Protein AF-A0A317G5B6-F1 (afdb_monomer_lite)

Structure (mmCIF, N/CA/C/O backbone):
data_AF-A0A317G5B6-F1
#
_entry.id   AF-A0A317G5B6-F1
#
loop_
_atom_site.group_PDB
_atom_site.id
_atom_site.type_symbol
_atom_site.label_atom_id
_atom_site.label_alt_id
_atom_site.label_comp_id
_atom_site.label_asym_id
_atom_site.label_entity_id
_atom_site.label_seq_id
_atom_site.pdbx_PDB_ins_code
_atom_site.Cartn_x
_atom_site.Cartn_y
_atom_site.Cartn_z
_atom_site.occupancy
_atom_site.B_iso_or_equiv
_atom_site.auth_seq_id
_atom_site.auth_comp_id
_atom_site.auth_asym_id
_atom_site.auth_atom_id
_atom_site.pdbx_PDB_model_num
ATOM 1 N N . MET A 1 1 ? 35.464 2.261 -25.726 1.00 59.25 1 MET A N 1
ATOM 2 C CA . MET A 1 1 ? 34.776 2.832 -24.548 1.00 59.25 1 MET A CA 1
ATOM 3 C C . MET A 1 1 ? 34.397 4.287 -24.799 1.00 59.25 1 MET A C 1
ATOM 5 O O . MET A 1 1 ? 33.209 4.584 -24.783 1.00 59.25 1 MET A O 1
ATOM 9 N N . ASP A 1 2 ? 35.349 5.159 -25.148 1.00 73.12 2 ASP A N 1
ATOM 10 C CA . ASP A 1 2 ? 35.086 6.603 -25.310 1.00 73.12 2 ASP A CA 1
ATOM 11 C C . ASP A 1 2 ? 34.050 6.959 -26.388 1.00 73.12 2 ASP A C 1
ATOM 13 O O . ASP A 1 2 ? 33.168 7.774 -26.128 1.00 73.12 2 ASP A O 1
ATOM 17 N N . LYS A 1 3 ? 34.055 6.281 -27.548 1.00 75.94 3 LYS A N 1
ATOM 18 C CA . LYS A 1 3 ? 33.049 6.517 -28.606 1.00 75.94 3 LYS A CA 1
ATOM 19 C C . LYS A 1 3 ? 31.602 6.267 -28.147 1.00 75.94 3 LYS A C 1
ATOM 21 O O . LYS A 1 3 ? 30.718 7.065 -28.441 1.00 75.94 3 LYS A O 1
ATOM 26 N N . TYR A 1 4 ? 31.363 5.206 -27.369 1.00 79.44 4 TYR A N 1
ATOM 27 C CA . TYR A 1 4 ? 30.030 4.876 -26.845 1.00 79.44 4 TYR A CA 1
ATOM 28 C C . TYR A 1 4 ? 29.600 5.851 -25.748 1.00 79.44 4 TYR A C 1
ATOM 30 O O . TYR A 1 4 ? 28.434 6.225 -25.676 1.00 79.44 4 TYR A O 1
ATOM 38 N N . ARG A 1 5 ? 30.546 6.329 -24.933 1.00 80.50 5 ARG A N 1
ATOM 39 C CA . ARG A 1 5 ? 30.287 7.381 -23.945 1.00 80.50 5 ARG A CA 1
ATOM 40 C C . ARG A 1 5 ? 29.857 8.688 -24.621 1.00 80.50 5 ARG A C 1
ATOM 42 O O . ARG A 1 5 ? 28.876 9.287 -24.187 1.00 80.50 5 ARG A O 1
ATOM 49 N N . SER A 1 6 ? 30.524 9.094 -25.704 1.00 81.00 6 SER A N 1
ATOM 50 C CA . SER A 1 6 ? 30.115 10.259 -26.506 1.00 81.00 6 SER A CA 1
ATOM 51 C C . SER A 1 6 ? 28.725 10.088 -27.120 1.00 81.00 6 SER A C 1
ATOM 53 O O . SER A 1 6 ? 27.933 11.026 -27.095 1.00 81.00 6 SER A O 1
ATOM 55 N N . LEU A 1 7 ? 28.408 8.891 -27.622 1.00 80.88 7 LEU A N 1
ATOM 56 C CA . LEU A 1 7 ? 27.087 8.580 -28.166 1.00 80.88 7 LEU A CA 1
ATOM 57 C C . LEU A 1 7 ? 25.981 8.684 -27.109 1.00 80.88 7 LEU A C 1
ATOM 59 O O . LEU A 1 7 ? 24.936 9.285 -27.347 1.00 80.88 7 LEU A O 1
ATOM 63 N N . ILE A 1 8 ? 26.224 8.136 -25.923 1.00 80.56 8 ILE A N 1
ATOM 64 C CA . ILE A 1 8 ? 25.271 8.172 -24.816 1.00 80.56 8 ILE A CA 1
ATOM 65 C C . ILE A 1 8 ? 25.023 9.613 -24.339 1.00 80.56 8 ILE A C 1
ATOM 67 O O . ILE A 1 8 ? 23.876 9.987 -24.088 1.00 80.56 8 ILE A O 1
ATOM 71 N N . GLU A 1 9 ? 26.063 10.449 -24.254 1.00 80.06 9 GLU A N 1
ATOM 72 C CA . GLU A 1 9 ? 25.900 11.875 -23.926 1.00 80.06 9 GLU A CA 1
ATOM 73 C C . GLU A 1 9 ? 25.148 12.644 -25.026 1.00 80.06 9 GLU A C 1
ATOM 75 O O . GLU A 1 9 ? 24.350 13.531 -24.717 1.00 80.06 9 GLU A O 1
ATOM 80 N N . PHE A 1 10 ? 25.328 12.276 -26.299 1.00 82.50 10 PHE A N 1
ATOM 81 C CA . PHE A 1 10 ? 24.535 12.825 -27.399 1.00 82.50 10 PHE A CA 1
ATOM 82 C C . PHE A 1 10 ? 23.048 12.471 -27.257 1.00 82.50 10 PHE A C 1
ATOM 84 O O . PHE A 1 10 ? 22.216 13.374 -27.219 1.00 82.50 10 PHE A O 1
ATOM 91 N N . ILE A 1 11 ? 22.705 11.189 -27.076 1.00 79.44 11 ILE A N 1
ATOM 92 C CA . ILE A 1 11 ? 21.313 10.736 -26.869 1.00 79.44 11 ILE A CA 1
ATOM 93 C C . ILE A 1 11 ? 20.683 11.465 -25.679 1.00 79.44 11 ILE A C 1
ATOM 95 O O . ILE A 1 11 ? 19.536 11.913 -25.737 1.00 79.44 11 ILE A O 1
ATOM 99 N N . LYS A 1 12 ? 21.449 11.617 -24.596 1.00 76.12 12 LYS A N 1
ATOM 100 C CA . LYS A 1 12 ? 21.017 12.322 -23.392 1.00 76.12 12 LYS A CA 1
ATOM 101 C C . LYS A 1 12 ? 20.700 13.794 -23.660 1.00 76.12 12 LYS A C 1
ATOM 103 O O . LYS A 1 12 ? 19.696 14.298 -23.153 1.00 76.12 12 LYS A O 1
ATOM 108 N N . LYS A 1 13 ? 21.532 14.479 -24.447 1.00 76.75 13 LYS A N 1
ATOM 109 C CA . LYS A 1 13 ? 21.291 15.862 -24.872 1.00 76.75 13 LYS A CA 1
ATOM 110 C C . LYS A 1 13 ? 20.047 15.948 -25.753 1.00 76.75 13 LYS A C 1
ATOM 112 O O . LYS A 1 13 ? 19.156 16.732 -25.442 1.00 76.75 13 LYS A O 1
ATOM 117 N N . GLU A 1 14 ? 19.959 15.112 -26.783 1.00 76.38 14 GLU A N 1
ATOM 118 C CA . GLU A 1 14 ? 18.856 15.125 -27.746 1.00 76.38 14 GLU A CA 1
ATOM 119 C C . GLU A 1 14 ? 17.512 14.815 -27.095 1.00 76.38 14 GLU A C 1
ATOM 121 O O . GLU A 1 14 ? 16.522 15.486 -27.375 1.00 76.38 14 GLU A O 1
ATOM 126 N N . TYR A 1 15 ? 17.441 13.857 -26.169 1.00 72.31 15 TYR A N 1
ATOM 127 C CA . TYR A 1 15 ? 16.200 13.580 -25.442 1.00 72.31 15 TYR A CA 1
ATOM 128 C C . TYR A 1 15 ? 15.727 14.778 -24.599 1.00 72.31 15 TYR A C 1
ATOM 130 O O . TYR A 1 15 ? 14.525 15.009 -24.493 1.00 72.31 15 TYR A O 1
ATOM 138 N N . GLY A 1 16 ? 16.657 15.573 -24.055 1.00 62.34 16 GLY A N 1
ATOM 139 C CA . GLY A 1 16 ? 16.355 16.790 -23.295 1.00 62.34 16 GLY A CA 1
ATOM 140 C C . GLY A 1 16 ? 15.834 17.964 -24.134 1.00 62.34 16 GLY A C 1
ATOM 141 O O . GLY A 1 16 ? 15.294 18.912 -23.566 1.00 62.34 16 GLY A O 1
ATOM 142 N N . VAL A 1 17 ? 15.964 17.915 -25.464 1.00 57.06 17 VAL A N 1
ATOM 143 C CA . VAL A 1 17 ? 15.418 18.934 -26.369 1.00 57.06 17 VAL A CA 1
ATOM 144 C C . VAL A 1 17 ? 13.954 18.608 -26.677 1.00 57.06 17 VAL A C 1
ATOM 146 O O . VAL A 1 17 ? 13.632 17.546 -27.223 1.00 57.06 17 VAL A O 1
ATOM 149 N N . ALA A 1 18 ? 13.050 19.519 -26.313 1.00 51.00 18 ALA A N 1
ATOM 150 C CA . ALA A 1 18 ? 11.633 19.411 -26.638 1.00 51.00 18 ALA A CA 1
ATOM 151 C C . ALA A 1 18 ? 11.403 19.805 -28.105 1.00 51.00 18 ALA A C 1
ATOM 153 O O . ALA A 1 18 ? 11.516 20.979 -28.450 1.00 51.00 18 ALA A O 1
ATOM 154 N N . TYR A 1 19 ? 11.052 18.832 -28.946 1.00 50.16 19 TYR A N 1
ATOM 155 C CA . TYR A 1 19 ? 10.539 19.083 -30.294 1.00 50.16 19 TYR A CA 1
ATOM 156 C C . TYR A 1 19 ? 9.011 19.037 -30.264 1.00 50.16 19 TYR A C 1
ATOM 158 O O . TYR A 1 19 ? 8.407 18.220 -29.559 1.00 50.16 19 TYR A O 1
ATOM 166 N N . TYR A 1 20 ? 8.378 19.981 -30.959 1.00 44.03 20 TYR A N 1
ATOM 167 C CA . TYR A 1 20 ? 6.944 20.230 -30.835 1.00 44.03 20 TYR A CA 1
ATOM 168 C C . TYR A 1 20 ? 6.089 19.425 -31.833 1.00 44.03 20 TYR A C 1
ATOM 170 O O . TYR A 1 20 ? 4.873 19.367 -31.624 1.00 44.03 20 TYR A O 1
ATOM 178 N N . GLU A 1 21 ? 6.699 18.724 -32.796 1.00 52.03 21 GLU A N 1
ATOM 179 C CA . GLU A 1 21 ? 6.045 17.973 -33.885 1.00 52.03 21 GLU A CA 1
ATOM 180 C C . GLU A 1 21 ? 6.707 16.596 -34.132 1.00 52.03 21 GLU A C 1
ATOM 182 O O . GLU A 1 21 ? 7.773 16.312 -33.577 1.00 52.03 21 GLU A O 1
ATOM 187 N N . GLU A 1 22 ? 6.053 15.714 -34.907 1.00 54.69 22 GLU A N 1
ATOM 188 C CA . GLU A 1 22 ? 6.682 14.478 -35.406 1.00 54.69 22 GLU A CA 1
ATOM 189 C C . GLU A 1 22 ? 7.727 14.849 -36.460 1.00 54.69 22 GLU A C 1
ATOM 191 O O . GLU A 1 22 ? 7.415 15.070 -37.625 1.00 54.69 22 GLU A O 1
ATOM 196 N N . GLU A 1 23 ? 8.979 14.948 -36.027 1.00 61.28 23 GLU A N 1
ATOM 197 C CA . GLU A 1 23 ? 10.112 15.247 -36.893 1.00 61.28 23 GLU A CA 1
ATOM 198 C C . GLU A 1 23 ? 11.087 14.067 -36.899 1.00 61.28 23 GLU A C 1
ATOM 200 O O . GLU A 1 23 ? 11.450 13.524 -35.846 1.00 61.28 23 GLU A O 1
ATOM 205 N N . SER A 1 24 ? 11.520 13.684 -38.102 1.00 63.47 24 SER A N 1
ATOM 206 C CA . SER A 1 24 ? 12.663 12.801 -38.310 1.00 63.47 24 SER A CA 1
ATOM 207 C C . SER A 1 24 ? 13.915 13.648 -38.517 1.00 63.47 24 SER A C 1
ATOM 209 O O . SER A 1 24 ? 13.951 14.481 -39.426 1.00 63.47 24 SER A O 1
ATOM 211 N N . THR A 1 25 ? 14.955 13.425 -37.721 1.00 73.12 25 THR A N 1
ATOM 212 C CA . THR A 1 25 ? 16.247 14.107 -37.886 1.00 73.12 25 THR A CA 1
ATOM 213 C C . THR A 1 25 ? 17.366 13.092 -38.054 1.00 73.12 25 THR A C 1
ATOM 215 O O . THR A 1 25 ? 17.393 12.067 -37.375 1.00 73.12 25 THR A O 1
ATOM 218 N N . ILE A 1 26 ? 18.294 13.378 -38.969 1.00 70.38 26 ILE A N 1
ATOM 219 C CA . ILE A 1 26 ? 19.504 12.580 -39.177 1.00 70.38 26 ILE A CA 1
ATOM 220 C C . ILE A 1 26 ? 20.685 13.392 -38.658 1.00 70.38 26 ILE A C 1
ATOM 222 O O . ILE A 1 26 ? 20.932 14.508 -39.111 1.00 70.38 26 ILE A O 1
ATOM 226 N N . ASN A 1 27 ? 21.414 12.818 -37.710 1.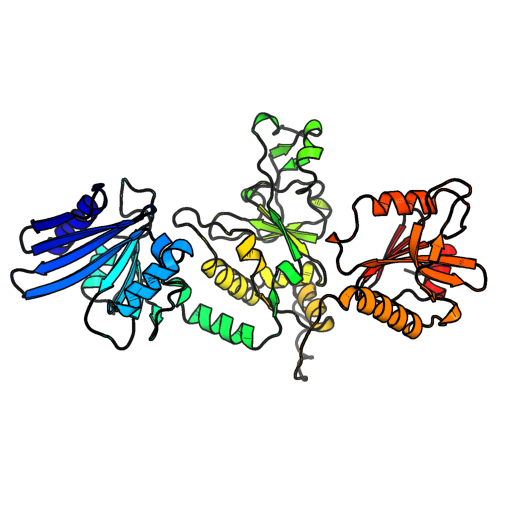00 77.00 27 ASN A N 1
ATOM 227 C CA . ASN A 1 27 ? 22.597 13.401 -37.103 1.00 77.00 27 ASN A CA 1
ATOM 228 C C . ASN A 1 27 ? 23.804 12.492 -37.333 1.00 77.00 27 ASN A C 1
ATOM 230 O O . ASN A 1 27 ? 23.698 11.268 -37.296 1.00 77.00 27 ASN A O 1
ATOM 234 N N . THR A 1 28 ? 24.977 13.091 -37.511 1.00 72.81 28 THR A N 1
ATOM 235 C CA . THR A 1 28 ? 26.245 12.360 -37.599 1.00 72.81 28 THR A CA 1
ATOM 236 C C . THR A 1 28 ? 27.114 12.693 -36.397 1.00 72.81 28 THR A C 1
ATOM 238 O O . THR A 1 28 ? 27.426 13.864 -36.171 1.00 72.81 28 THR A O 1
ATOM 241 N N . LEU A 1 29 ? 27.547 11.677 -35.652 1.00 78.56 29 LEU A N 1
ATOM 242 C CA . LEU A 1 29 ? 28.430 11.834 -34.497 1.00 78.56 29 LEU A CA 1
ATOM 243 C C . LEU A 1 29 ? 29.652 10.931 -34.654 1.00 78.56 29 LEU A C 1
ATOM 245 O O . LEU A 1 29 ? 29.566 9.737 -34.386 1.00 78.56 29 LEU A O 1
ATOM 249 N N . ASN A 1 30 ? 30.798 11.503 -35.036 1.00 80.25 30 ASN A N 1
ATOM 250 C CA . ASN A 1 30 ? 32.063 10.785 -35.237 1.00 80.25 30 ASN A CA 1
ATOM 251 C C . ASN A 1 30 ? 31.871 9.473 -36.038 1.00 80.25 30 ASN A C 1
ATOM 253 O O . ASN A 1 30 ? 31.670 9.510 -37.255 1.00 80.25 30 ASN A O 1
ATOM 257 N N . ASP A 1 31 ? 31.896 8.333 -35.338 1.00 81.56 31 ASP A N 1
ATOM 258 C CA . ASP A 1 31 ? 31.786 6.971 -35.870 1.00 81.56 31 ASP A CA 1
ATOM 259 C C . ASP A 1 31 ? 30.331 6.483 -36.089 1.00 81.56 31 ASP A C 1
ATOM 261 O O . ASP A 1 31 ? 30.146 5.345 -36.517 1.00 81.56 31 ASP A O 1
ATOM 265 N N . PHE A 1 32 ? 29.304 7.302 -35.820 1.00 83.12 32 PHE A N 1
ATOM 266 C CA . PHE A 1 32 ? 27.889 6.905 -35.871 1.00 83.12 32 PHE A CA 1
ATOM 267 C C . PHE A 1 32 ? 27.038 7.789 -36.792 1.00 83.12 32 PHE A C 1
ATOM 269 O O . PHE A 1 32 ? 27.201 9.014 -36.821 1.00 83.12 32 PHE A O 1
ATOM 276 N N . ASP A 1 33 ? 26.095 7.154 -37.485 1.00 83.06 33 ASP A N 1
ATOM 277 C CA . ASP A 1 33 ? 24.943 7.780 -38.136 1.00 83.06 33 ASP A CA 1
ATOM 278 C C . ASP A 1 33 ? 23.699 7.508 -37.285 1.00 83.06 33 ASP A C 1
ATOM 280 O O . ASP A 1 33 ? 23.454 6.370 -36.882 1.00 83.06 33 ASP A O 1
ATOM 284 N N . ILE A 1 34 ? 22.948 8.555 -36.949 1.00 84.56 34 ILE A N 1
ATOM 285 C CA . ILE A 1 34 ? 21.865 8.501 -35.965 1.00 84.56 34 ILE A CA 1
ATOM 286 C C . ILE A 1 34 ? 20.601 9.081 -36.591 1.00 84.56 34 ILE A C 1
ATOM 288 O O . ILE A 1 34 ? 20.544 10.276 -36.877 1.00 84.56 34 ILE A O 1
ATOM 292 N N . SER A 1 35 ? 19.581 8.249 -36.765 1.00 83.25 35 SER A N 1
ATOM 293 C CA . SER A 1 35 ? 18.224 8.673 -37.107 1.00 83.25 35 SER A CA 1
ATOM 294 C C . SER A 1 35 ? 17.397 8.774 -35.830 1.00 83.25 35 SER A C 1
ATOM 296 O O . SER A 1 35 ? 17.402 7.861 -35.001 1.00 83.25 35 SER A O 1
ATOM 298 N N . ILE A 1 36 ? 16.707 9.895 -35.648 1.00 80.81 36 ILE A N 1
ATOM 299 C CA . ILE A 1 36 ? 15.829 10.138 -34.505 1.00 80.81 36 ILE A CA 1
ATOM 300 C C . ILE A 1 36 ? 14.440 10.438 -35.042 1.00 80.81 36 ILE A C 1
ATOM 302 O O . ILE A 1 36 ? 14.258 11.431 -35.743 1.00 80.81 36 ILE A O 1
ATOM 306 N N . THR A 1 37 ? 13.463 9.619 -34.664 1.00 79.94 37 THR A N 1
ATOM 307 C CA . THR A 1 37 ? 12.046 9.870 -34.939 1.00 79.94 37 THR A CA 1
ATOM 308 C C . THR A 1 37 ? 11.332 10.130 -33.621 1.00 79.94 37 THR A C 1
ATOM 310 O O . THR A 1 37 ? 11.354 9.302 -32.707 1.00 79.94 37 THR A O 1
ATOM 313 N N . SER A 1 38 ? 10.713 11.299 -33.489 1.00 67.75 38 SER A N 1
ATOM 314 C CA . SER A 1 38 ? 9.917 11.629 -32.304 1.00 67.75 38 SER A CA 1
ATOM 315 C C . SER A 1 38 ? 8.450 11.320 -32.574 1.00 67.75 38 SER A C 1
ATOM 317 O O . SER A 1 38 ? 7.906 11.819 -33.550 1.00 67.75 38 SER A O 1
ATOM 319 N N . SER A 1 39 ? 7.795 10.551 -31.700 1.00 64.69 39 SER A N 1
ATOM 320 C CA . SER A 1 39 ? 6.334 10.420 -31.731 1.00 64.69 39 SER A CA 1
ATOM 321 C C . SER A 1 39 ? 5.736 11.197 -30.568 1.00 64.69 39 SER A C 1
ATOM 323 O O . SER A 1 39 ? 6.113 11.014 -29.400 1.00 64.69 39 SER A O 1
ATOM 325 N N . LYS A 1 40 ? 4.810 12.103 -30.888 1.00 53.00 40 LYS A N 1
ATOM 326 C CA . LYS A 1 40 ? 4.139 12.941 -29.900 1.00 53.00 40 LYS A CA 1
ATOM 327 C C . LYS A 1 40 ? 2.714 12.462 -29.708 1.00 53.00 40 LYS A C 1
ATOM 329 O O . LYS A 1 40 ? 1.870 12.581 -30.587 1.00 53.00 40 LYS A O 1
ATOM 334 N N . ASN A 1 41 ? 2.411 12.044 -28.487 1.00 52.31 41 ASN A N 1
ATOM 335 C CA . ASN A 1 41 ? 1.037 11.964 -28.022 1.00 52.31 41 ASN A CA 1
ATOM 336 C C . ASN A 1 41 ? 0.812 13.005 -26.920 1.00 52.31 41 ASN A C 1
ATOM 338 O O . ASN A 1 41 ? 1.757 13.384 -26.228 1.00 52.31 41 ASN A O 1
ATOM 342 N N . LYS A 1 42 ? -0.433 13.458 -26.715 1.00 43.31 42 LYS A N 1
ATOM 343 C CA . LYS A 1 42 ? -0.830 14.576 -25.824 1.00 43.31 42 LYS A CA 1
ATOM 344 C C . LYS A 1 42 ? -0.329 14.491 -24.360 1.00 43.31 42 LYS A C 1
ATOM 346 O O . LYS A 1 42 ? -0.619 15.399 -23.589 1.00 43.31 42 LYS A O 1
ATOM 351 N N . LYS A 1 43 ? 0.362 13.417 -23.944 1.00 47.06 43 LYS A N 1
ATOM 352 C CA . LYS A 1 43 ? 0.738 13.125 -22.548 1.00 47.06 43 LYS A CA 1
ATOM 353 C C . LYS A 1 43 ? 2.190 12.647 -22.307 1.00 47.06 43 LYS A C 1
ATOM 355 O O . LYS A 1 43 ? 2.568 12.569 -21.143 1.00 47.06 43 LYS A O 1
ATOM 360 N N . SER A 1 44 ? 3.014 12.356 -23.327 1.00 56.34 44 SER A N 1
ATOM 361 C CA . SER A 1 44 ? 4.461 12.059 -23.157 1.00 56.34 44 SER A CA 1
ATOM 362 C C . SER A 1 44 ? 5.237 12.054 -24.481 1.00 56.34 44 SER A C 1
ATOM 364 O O . SER A 1 44 ? 4.661 11.738 -25.519 1.00 56.34 44 SER A O 1
ATOM 366 N N . ILE A 1 45 ? 6.549 12.317 -24.423 1.00 68.19 45 ILE A N 1
ATOM 367 C CA . ILE A 1 45 ? 7.481 12.237 -25.563 1.00 68.19 45 ILE A CA 1
ATOM 368 C C . ILE A 1 45 ? 8.189 10.875 -25.519 1.00 68.19 45 ILE A C 1
ATOM 370 O O . ILE A 1 45 ? 8.929 10.615 -24.574 1.00 68.19 45 ILE A O 1
ATOM 374 N N . ALA A 1 46 ? 7.968 10.015 -26.513 1.00 78.25 46 ALA A N 1
ATOM 375 C CA . ALA A 1 46 ? 8.828 8.860 -26.772 1.00 78.25 46 ALA A CA 1
ATOM 376 C C . ALA A 1 46 ? 9.680 9.167 -28.010 1.00 78.25 46 ALA A C 1
ATOM 378 O O . ALA A 1 46 ? 9.160 9.670 -29.010 1.00 78.25 46 ALA A O 1
ATOM 379 N N . LYS A 1 47 ? 10.986 8.899 -27.937 1.00 83.31 47 LYS A N 1
ATOM 380 C CA . LYS A 1 47 ? 11.915 9.097 -29.055 1.00 83.31 47 LYS A CA 1
ATOM 381 C C . LYS A 1 47 ? 12.481 7.759 -29.497 1.00 83.31 47 LYS A C 1
ATOM 383 O O . LYS A 1 47 ? 13.033 7.022 -28.680 1.00 83.31 47 LYS A O 1
ATOM 388 N N . TYR A 1 48 ? 12.341 7.481 -30.781 1.00 86.00 48 TYR A N 1
ATOM 389 C CA . TYR A 1 48 ? 12.900 6.323 -31.454 1.00 86.00 48 TYR A CA 1
ATOM 390 C C . TYR A 1 48 ? 14.259 6.715 -32.011 1.00 86.00 48 TYR A C 1
ATOM 392 O O . TYR A 1 48 ? 14.383 7.737 -32.686 1.00 86.00 48 TYR A O 1
ATOM 400 N N . PHE A 1 49 ? 15.269 5.916 -31.709 1.00 86.81 49 PHE A N 1
ATOM 401 C CA . PHE A 1 49 ? 16.623 6.090 -32.199 1.00 86.81 49 PHE A CA 1
ATOM 402 C C . PHE A 1 49 ? 17.010 4.863 -33.008 1.00 86.81 49 PHE A C 1
ATOM 404 O O . PHE A 1 49 ? 16.897 3.739 -32.517 1.00 86.81 49 PHE A O 1
ATOM 411 N N . GLU A 1 50 ? 17.523 5.093 -34.208 1.00 88.12 50 GLU A N 1
ATOM 412 C CA . GLU A 1 50 ? 18.235 4.094 -34.993 1.00 88.12 50 GLU A CA 1
ATOM 413 C C . GLU A 1 50 ? 19.670 4.576 -35.169 1.00 88.12 50 GLU A C 1
ATOM 415 O O . GLU A 1 50 ? 19.919 5.678 -35.658 1.00 88.12 50 GLU A O 1
ATOM 420 N N . ILE A 1 51 ? 20.623 3.767 -34.727 1.00 86.00 51 ILE A N 1
ATOM 421 C CA . ILE A 1 51 ? 22.041 4.107 -34.724 1.00 86.00 51 ILE A CA 1
ATOM 422 C C . ILE A 1 51 ? 22.781 3.090 -35.555 1.00 86.00 51 ILE A C 1
ATOM 424 O O . ILE A 1 51 ? 22.734 1.904 -35.243 1.00 86.00 51 ILE A O 1
ATOM 428 N N . LYS A 1 52 ? 23.517 3.564 -36.553 1.00 85.62 52 LYS A N 1
ATOM 429 C CA . LYS A 1 52 ? 24.406 2.758 -37.377 1.00 85.62 52 LYS A CA 1
ATOM 430 C C . LYS A 1 52 ? 25.859 3.155 -37.132 1.00 85.62 52 LYS A C 1
ATOM 432 O O . LYS A 1 52 ? 26.224 4.323 -37.234 1.00 85.62 52 LYS A O 1
ATOM 437 N N . GLU A 1 53 ? 26.699 2.185 -36.800 1.00 85.31 53 GLU A N 1
ATOM 438 C CA . GLU A 1 53 ? 28.143 2.367 -36.681 1.00 85.31 53 GLU A CA 1
ATOM 439 C C . GLU A 1 53 ? 28.821 2.258 -38.049 1.00 85.31 53 GLU A C 1
ATOM 441 O O . GLU A 1 53 ? 28.669 1.267 -38.761 1.00 85.31 53 GLU A O 1
ATOM 446 N N . LYS A 1 54 ? 29.633 3.258 -38.397 1.00 82.19 54 LYS A N 1
ATOM 447 C CA . LYS A 1 54 ? 30.246 3.393 -39.727 1.00 82.19 54 LYS A CA 1
ATOM 448 C C . LYS A 1 54 ? 31.303 2.337 -40.048 1.00 82.19 54 LYS A C 1
ATOM 450 O O . LYS A 1 54 ? 31.548 2.073 -41.219 1.00 82.19 54 LYS A O 1
ATOM 455 N N . LYS A 1 55 ? 31.979 1.788 -39.031 1.00 77.50 55 LYS A N 1
ATOM 456 C CA . LYS A 1 55 ? 33.141 0.894 -39.212 1.00 77.50 55 LYS A CA 1
ATOM 457 C C . LYS A 1 55 ? 32.804 -0.591 -39.122 1.00 77.50 55 LYS A C 1
ATOM 459 O O . LYS A 1 55 ? 33.340 -1.363 -39.905 1.00 77.50 55 LYS A O 1
ATOM 464 N N . ASP A 1 56 ? 31.917 -0.961 -38.202 1.00 71.00 56 ASP A N 1
ATOM 465 C CA . ASP A 1 56 ? 31.619 -2.365 -37.885 1.00 71.00 56 ASP A CA 1
ATOM 466 C C . ASP A 1 56 ? 30.231 -2.810 -38.397 1.00 71.00 56 ASP A C 1
ATOM 468 O O . ASP A 1 56 ? 29.789 -3.907 -38.068 1.00 71.00 56 ASP A O 1
ATOM 472 N N . ASP A 1 57 ? 29.526 -1.949 -39.152 1.00 73.62 57 ASP A N 1
ATOM 473 C CA . ASP A 1 57 ? 28.151 -2.138 -39.670 1.00 73.62 57 ASP A CA 1
ATOM 474 C C . ASP A 1 57 ? 27.124 -2.555 -38.598 1.00 73.62 57 ASP A C 1
ATOM 476 O O . ASP A 1 57 ? 26.076 -3.134 -38.882 1.00 73.62 57 ASP A O 1
ATOM 480 N N . LYS A 1 58 ? 27.413 -2.254 -37.327 1.00 78.88 58 LYS A N 1
ATOM 481 C CA . LYS A 1 58 ? 26.506 -2.528 -36.213 1.00 78.88 58 LYS A CA 1
ATOM 482 C C . LYS A 1 58 ? 25.356 -1.541 -36.225 1.00 78.88 58 LYS A C 1
ATOM 484 O O . LYS A 1 58 ? 25.565 -0.340 -36.393 1.00 78.88 58 LYS A O 1
ATOM 489 N N . GLN A 1 59 ? 24.155 -2.051 -35.979 1.00 83.81 59 GLN A N 1
ATOM 490 C CA . GLN A 1 59 ? 22.950 -1.247 -35.878 1.00 83.81 59 GLN A CA 1
ATOM 491 C C . GLN A 1 59 ? 22.252 -1.492 -34.541 1.00 83.81 59 GLN A C 1
ATOM 493 O O . GLN A 1 59 ? 22.106 -2.635 -34.106 1.00 83.81 59 GLN A O 1
ATOM 498 N N . TRP A 1 60 ? 21.803 -0.414 -33.905 1.00 84.81 60 TRP A N 1
ATOM 499 C CA . TRP A 1 60 ? 20.986 -0.456 -32.698 1.00 84.81 60 TRP A CA 1
ATOM 500 C C . TRP A 1 60 ? 19.713 0.339 -32.911 1.00 84.81 60 TRP A C 1
ATOM 502 O O . TRP A 1 60 ? 19.768 1.481 -33.363 1.00 84.81 60 TRP A O 1
ATOM 512 N N . SER A 1 61 ? 18.590 -0.240 -32.506 1.00 89.75 61 SER A N 1
ATOM 513 C CA . SER A 1 61 ? 17.303 0.442 -32.482 1.00 89.75 61 SER A CA 1
ATOM 514 C C . SER A 1 61 ? 16.787 0.465 -31.051 1.00 89.75 61 SER A C 1
ATOM 516 O O . SER A 1 61 ? 16.749 -0.569 -30.382 1.00 89.75 61 SER A O 1
ATOM 518 N N . PHE A 1 62 ? 16.424 1.636 -30.540 1.00 89.69 62 PHE A N 1
ATOM 519 C CA . PHE A 1 62 ? 15.899 1.757 -29.184 1.00 89.69 62 PHE A CA 1
ATOM 520 C C . PHE A 1 62 ? 14.907 2.905 -29.036 1.00 89.69 62 PHE A C 1
ATOM 522 O O . PHE A 1 62 ? 14.951 3.909 -29.742 1.00 89.69 62 PHE A O 1
ATOM 529 N N . ILE A 1 63 ? 14.011 2.749 -28.070 1.00 89.62 63 ILE A N 1
ATOM 530 C CA . ILE A 1 63 ? 13.010 3.734 -27.683 1.00 89.62 63 ILE A CA 1
ATOM 531 C C . ILE A 1 63 ? 13.421 4.2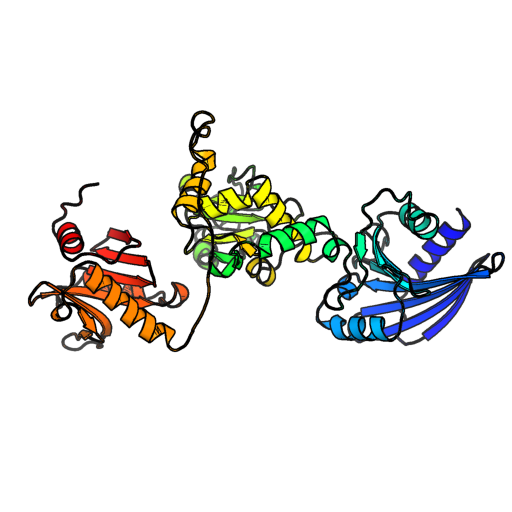98 -26.339 1.00 89.62 63 ILE A C 1
ATOM 533 O O . ILE A 1 63 ? 13.577 3.549 -25.378 1.00 89.62 63 ILE A O 1
ATOM 537 N N . VAL A 1 64 ? 13.550 5.616 -26.254 1.00 86.56 64 VAL A N 1
ATOM 538 C CA . VAL A 1 64 ? 13.734 6.332 -24.992 1.00 86.56 64 VAL A CA 1
ATOM 539 C C . VAL A 1 64 ? 12.414 6.999 -24.631 1.00 86.56 64 VAL A C 1
ATOM 541 O O . VAL A 1 64 ? 11.850 7.747 -25.432 1.00 86.56 64 VAL A O 1
ATOM 544 N N . CYS A 1 65 ? 11.901 6.727 -23.435 1.00 83.94 65 CYS A N 1
ATOM 545 C CA . CYS A 1 65 ? 10.611 7.243 -22.983 1.00 83.94 65 CYS A CA 1
ATOM 546 C C . CYS A 1 65 ? 10.593 7.481 -21.465 1.00 83.94 65 CYS A C 1
ATOM 548 O O . CYS A 1 65 ? 11.455 6.971 -20.743 1.00 83.94 65 CYS A O 1
ATOM 550 N N . PRO A 1 66 ? 9.595 8.200 -20.922 1.00 79.25 66 PRO A N 1
ATOM 551 C CA . PRO A 1 66 ? 9.388 8.258 -19.482 1.00 79.25 66 PRO A CA 1
ATOM 552 C C . PRO A 1 66 ? 9.119 6.861 -18.913 1.00 79.25 66 PRO A C 1
ATOM 554 O O . PRO A 1 66 ? 8.405 6.070 -19.526 1.00 79.25 66 PRO A O 1
ATOM 557 N N . SER A 1 67 ? 9.609 6.555 -17.711 1.00 79.06 67 SER A N 1
ATOM 558 C CA . SER A 1 67 ? 9.385 5.246 -17.079 1.00 79.06 67 SER A CA 1
ATOM 559 C C . SER A 1 67 ? 7.901 4.942 -16.847 1.00 79.06 67 SER A C 1
ATOM 561 O O . SER A 1 67 ? 7.525 3.776 -16.825 1.00 79.06 67 SER A O 1
ATOM 563 N N . SER A 1 68 ? 7.040 5.961 -16.719 1.00 70.12 68 SER A N 1
ATOM 564 C CA . SER A 1 68 ? 5.580 5.785 -16.631 1.00 70.12 68 SER A CA 1
ATOM 565 C C . SER A 1 68 ? 4.976 5.107 -17.859 1.00 70.12 68 SER A C 1
ATOM 567 O O . SER A 1 68 ? 3.947 4.443 -17.740 1.00 70.12 68 SER A O 1
ATOM 569 N N . TYR A 1 69 ? 5.637 5.196 -19.015 1.00 81.50 69 TYR A N 1
ATOM 570 C CA . TYR A 1 69 ? 5.248 4.482 -20.227 1.00 81.50 69 TYR A CA 1
ATOM 571 C C . TYR A 1 69 ? 5.258 2.961 -20.036 1.00 81.50 69 TYR A C 1
ATOM 573 O O . TYR A 1 69 ? 4.488 2.264 -20.691 1.00 81.50 69 TYR A O 1
ATOM 581 N N . LEU A 1 70 ? 6.071 2.444 -19.105 1.00 80.81 70 LEU A N 1
ATOM 582 C CA . LEU A 1 70 ? 6.177 1.010 -18.840 1.00 80.81 70 LEU A CA 1
ATOM 583 C C . LEU A 1 70 ? 4.973 0.440 -18.080 1.00 80.81 70 LEU A C 1
ATOM 585 O O . LEU A 1 70 ? 4.678 -0.734 -18.255 1.00 80.81 70 LEU A O 1
ATOM 589 N N . TYR A 1 71 ? 4.277 1.232 -17.258 1.00 72.00 71 TYR A N 1
ATOM 590 C CA . TYR A 1 71 ? 3.264 0.700 -16.330 1.00 72.00 71 TYR A CA 1
ATOM 591 C C . TYR A 1 71 ? 1.930 1.450 -16.344 1.00 72.00 71 TYR A C 1
ATOM 593 O O . TYR A 1 71 ? 0.885 0.843 -16.126 1.00 72.00 71 TYR A O 1
ATOM 601 N N . ALA A 1 72 ? 1.901 2.754 -16.634 1.00 63.09 72 ALA A N 1
ATOM 602 C CA . ALA A 1 72 ? 0.678 3.529 -16.454 1.00 63.09 72 ALA A CA 1
ATOM 603 C C . ALA A 1 72 ? -0.420 3.100 -17.443 1.00 63.09 72 ALA A C 1
ATOM 605 O O . ALA A 1 72 ? -0.161 2.840 -18.625 1.00 63.09 72 ALA A O 1
ATOM 606 N N . THR A 1 73 ? -1.658 3.025 -16.951 1.00 67.94 73 THR A N 1
ATOM 607 C CA . THR A 1 73 ? -2.816 2.460 -17.664 1.00 67.94 73 THR A CA 1
ATOM 608 C C . THR A 1 73 ? -3.144 3.214 -18.951 1.00 67.94 73 THR A C 1
ATOM 610 O O . THR A 1 73 ? -3.522 2.612 -19.952 1.00 67.94 73 THR A O 1
ATOM 613 N N . ASN A 1 74 ? -2.938 4.532 -18.969 1.00 73.88 74 ASN A N 1
ATOM 614 C CA . ASN A 1 74 ? -3.153 5.371 -20.149 1.00 73.88 74 ASN A CA 1
ATOM 615 C C . ASN A 1 74 ? -2.177 5.071 -21.303 1.00 73.88 74 ASN A C 1
ATOM 617 O O . ASN A 1 74 ? -2.450 5.488 -22.426 1.00 73.88 74 ASN A O 1
ATOM 621 N N . PHE A 1 75 ? -1.073 4.359 -21.044 1.00 76.88 75 PHE A N 1
ATOM 622 C CA . PHE A 1 75 ? -0.122 3.904 -22.063 1.00 76.88 75 PHE A CA 1
ATOM 623 C C . PHE A 1 75 ? -0.303 2.430 -22.454 1.00 76.88 75 PHE A C 1
ATOM 625 O O . PHE A 1 75 ? 0.413 1.949 -23.325 1.00 76.88 75 PHE A O 1
ATOM 632 N N . LYS A 1 76 ? -1.274 1.709 -21.871 1.00 79.25 76 LYS A N 1
ATOM 633 C CA . LYS A 1 76 ? -1.467 0.272 -22.127 1.00 79.25 76 LYS A CA 1
ATOM 634 C C . LYS A 1 76 ? -1.670 -0.044 -23.613 1.00 79.25 76 LYS A C 1
ATOM 636 O O . LYS A 1 76 ? -0.942 -0.867 -24.146 1.00 79.25 76 LYS A O 1
ATOM 641 N N . LYS A 1 77 ? -2.575 0.671 -24.294 1.00 82.94 77 LYS A N 1
ATOM 642 C CA . LYS A 1 77 ? -2.825 0.485 -25.738 1.00 82.94 77 LYS A CA 1
ATOM 643 C C . LYS A 1 77 ? -1.573 0.676 -26.596 1.00 82.94 77 LYS A C 1
ATOM 645 O O . LYS A 1 77 ? -1.403 0.002 -27.598 1.00 82.94 77 LYS A O 1
ATOM 650 N N . TYR A 1 78 ? -0.683 1.577 -26.183 1.00 83.81 78 TYR A N 1
ATOM 651 C CA . TYR A 1 78 ? 0.579 1.799 -26.882 1.00 83.81 78 TYR A CA 1
ATOM 652 C C . TYR A 1 78 ? 1.568 0.664 -26.654 1.00 83.81 78 TYR A C 1
ATOM 654 O O . TYR A 1 78 ? 2.301 0.309 -27.565 1.00 83.81 78 TYR A O 1
ATOM 662 N N . ARG A 1 79 ? 1.594 0.086 -25.449 1.00 88.62 79 ARG A N 1
ATOM 663 C CA . ARG A 1 79 ? 2.388 -1.114 -25.173 1.00 88.62 79 ARG A CA 1
ATOM 664 C C . ARG A 1 79 ? 1.868 -2.319 -25.953 1.00 88.62 79 ARG A C 1
ATOM 666 O O . ARG A 1 79 ? 2.683 -3.066 -26.470 1.00 88.62 79 ARG A O 1
ATOM 673 N N . GLU A 1 80 ? 0.547 -2.475 -26.063 1.00 88.88 80 GLU A N 1
ATOM 674 C CA . GLU A 1 80 ? -0.091 -3.505 -26.899 1.00 88.88 80 GLU A CA 1
ATOM 675 C C . GLU A 1 80 ? 0.360 -3.358 -28.360 1.00 88.88 80 GLU A C 1
ATOM 677 O O . GLU A 1 80 ? 0.974 -4.274 -28.895 1.00 88.88 80 GLU A O 1
ATOM 682 N N . GLN A 1 81 ? 0.197 -2.167 -28.944 1.00 86.75 81 GLN A N 1
ATOM 683 C CA . GLN A 1 81 ? 0.655 -1.881 -30.305 1.00 86.75 81 GLN A CA 1
ATOM 684 C C . GLN A 1 81 ? 2.173 -2.085 -30.474 1.00 86.75 81 GLN A C 1
ATOM 686 O O . GLN A 1 81 ? 2.626 -2.644 -31.465 1.00 86.75 81 GLN A O 1
ATOM 691 N N . LEU A 1 82 ? 2.983 -1.673 -29.495 1.00 87.38 82 LEU A N 1
ATOM 692 C CA . LEU A 1 82 ? 4.435 -1.822 -29.574 1.00 87.38 82 LEU A CA 1
ATOM 693 C C . LEU A 1 82 ? 4.866 -3.295 -29.656 1.00 87.38 82 LEU A C 1
ATOM 695 O O . LEU A 1 82 ? 5.830 -3.592 -30.355 1.00 87.38 82 LEU A O 1
ATOM 699 N N . LEU A 1 83 ? 4.166 -4.195 -28.958 1.00 88.88 83 LEU A N 1
ATOM 700 C CA . LEU A 1 83 ? 4.419 -5.639 -29.024 1.00 88.88 83 LEU A CA 1
ATOM 701 C C . LEU A 1 83 ? 3.961 -6.268 -30.344 1.00 88.88 83 LEU A C 1
ATOM 703 O O . LEU A 1 83 ? 4.491 -7.310 -30.722 1.00 88.88 83 LEU A O 1
ATOM 707 N N . GLU A 1 84 ? 2.978 -5.669 -31.017 1.00 87.88 84 GLU A N 1
ATOM 708 C CA . GLU A 1 84 ? 2.519 -6.101 -32.342 1.00 87.88 84 GLU A CA 1
ATOM 709 C C . GLU A 1 84 ? 3.500 -5.658 -33.436 1.00 87.88 84 GLU A C 1
ATOM 711 O O . GLU A 1 84 ? 3.881 -6.457 -34.291 1.00 87.88 84 GLU A O 1
ATOM 716 N N . ASP A 1 85 ? 3.948 -4.403 -33.367 1.00 85.12 85 ASP A N 1
ATOM 717 C CA . ASP A 1 85 ? 4.739 -3.762 -34.418 1.00 85.12 85 ASP A CA 1
ATOM 718 C C . ASP A 1 85 ? 6.247 -4.051 -34.301 1.00 85.12 85 ASP A C 1
ATOM 720 O O . ASP A 1 85 ? 6.985 -3.907 -35.277 1.00 85.12 85 ASP A O 1
ATOM 724 N N . ASN A 1 86 ? 6.745 -4.420 -33.112 1.00 86.69 86 ASN A N 1
ATOM 725 C CA . ASN A 1 86 ? 8.182 -4.502 -32.841 1.00 86.69 86 ASN A CA 1
ATOM 726 C C . ASN A 1 86 ? 8.578 -5.718 -31.993 1.00 86.69 86 ASN A C 1
ATOM 728 O O . ASN A 1 86 ? 7.867 -6.155 -31.092 1.00 86.69 86 ASN A O 1
ATOM 732 N N . ASN A 1 87 ? 9.805 -6.199 -32.205 1.00 90.25 87 ASN A N 1
ATOM 733 C CA . ASN A 1 87 ? 10.435 -7.201 -31.347 1.00 90.25 87 ASN A CA 1
ATOM 734 C C . ASN A 1 87 ? 11.313 -6.507 -30.298 1.00 90.25 87 ASN A C 1
ATOM 736 O O . ASN A 1 87 ? 12.424 -6.057 -30.593 1.00 90.25 87 ASN A O 1
ATOM 740 N N . ILE A 1 88 ? 10.816 -6.431 -29.065 1.00 92.69 88 ILE A N 1
ATOM 741 C CA . ILE A 1 88 ? 11.581 -5.913 -27.926 1.00 92.69 88 ILE A CA 1
ATOM 742 C C . ILE A 1 88 ? 12.504 -7.020 -27.415 1.00 92.69 88 ILE A C 1
ATOM 744 O O . ILE A 1 88 ? 12.031 -8.090 -27.045 1.00 92.69 88 ILE A O 1
ATOM 748 N N . THR A 1 89 ? 13.807 -6.758 -27.359 1.00 92.56 89 THR A N 1
ATOM 749 C CA . THR A 1 89 ? 14.821 -7.728 -26.901 1.00 92.56 89 THR A CA 1
ATOM 750 C C . THR A 1 89 ? 15.340 -7.419 -25.501 1.00 92.56 89 THR A C 1
ATOM 752 O O . THR A 1 89 ? 15.783 -8.321 -24.790 1.00 92.56 89 THR A O 1
ATOM 755 N N . GLY A 1 90 ? 15.244 -6.160 -25.068 1.00 92.31 90 GLY A N 1
ATOM 756 C CA . GLY A 1 90 ? 15.697 -5.728 -23.752 1.00 92.31 90 GLY A CA 1
ATOM 757 C C . GLY A 1 90 ? 14.994 -4.471 -23.261 1.00 92.31 90 GLY A C 1
ATOM 758 O O . GLY A 1 90 ? 14.594 -3.627 -24.059 1.00 92.31 90 GLY A O 1
ATOM 759 N N . ILE A 1 91 ? 14.850 -4.320 -21.946 1.00 91.81 91 ILE A N 1
ATOM 760 C CA . ILE A 1 91 ? 14.294 -3.115 -21.317 1.00 91.81 91 ILE A CA 1
ATOM 761 C C . ILE A 1 91 ? 15.160 -2.735 -20.121 1.00 91.81 91 ILE A C 1
ATOM 763 O O . ILE A 1 91 ? 15.464 -3.570 -19.270 1.00 91.81 91 ILE A O 1
ATOM 767 N N . PHE A 1 92 ? 15.525 -1.464 -19.988 1.00 88.06 92 PHE A N 1
ATOM 768 C CA . PHE A 1 92 ? 16.140 -0.999 -18.750 1.00 88.06 92 PHE A CA 1
ATOM 769 C C . PHE A 1 92 ? 15.647 0.365 -18.292 1.00 88.06 92 PHE A C 1
ATOM 771 O O . PHE A 1 92 ? 15.391 1.269 -19.085 1.00 88.06 92 PHE A O 1
ATOM 778 N N . THR A 1 93 ? 15.510 0.518 -16.976 1.00 83.69 93 THR A N 1
ATOM 779 C CA . THR A 1 93 ? 15.170 1.795 -16.339 1.00 83.69 93 THR A CA 1
ATOM 780 C C . THR A 1 93 ? 16.435 2.538 -15.926 1.00 83.69 93 THR A C 1
ATOM 782 O O . THR A 1 93 ? 17.406 1.940 -15.466 1.00 83.69 93 THR A O 1
ATOM 785 N N . LEU A 1 94 ? 16.437 3.860 -16.076 1.00 75.56 94 LEU A N 1
ATOM 786 C CA . LEU A 1 94 ? 17.530 4.725 -15.647 1.00 75.56 94 LEU A CA 1
ATOM 787 C C . LEU A 1 94 ? 17.194 5.340 -14.289 1.00 75.56 94 LEU A C 1
ATOM 789 O O . LEU A 1 94 ? 16.185 6.032 -14.140 1.00 75.56 94 LEU A O 1
ATOM 793 N N . LYS A 1 95 ? 18.054 5.128 -13.287 1.00 63.00 95 LYS A N 1
ATOM 794 C CA . LYS A 1 95 ? 17.924 5.834 -12.001 1.00 63.00 95 LYS A CA 1
ATOM 795 C C . LYS A 1 95 ? 18.159 7.338 -12.213 1.00 63.00 95 LYS A C 1
ATOM 797 O O . LYS A 1 95 ? 19.010 7.725 -13.011 1.00 63.00 95 LYS A O 1
ATOM 802 N N . ASN A 1 96 ? 17.425 8.185 -11.478 1.00 54.09 96 ASN A N 1
ATOM 803 C CA . ASN A 1 96 ? 17.249 9.638 -11.722 1.00 54.09 96 ASN A CA 1
ATOM 804 C C . ASN A 1 96 ? 18.519 10.508 -11.803 1.00 54.09 96 ASN A C 1
ATOM 806 O O . ASN A 1 96 ? 18.429 11.700 -12.065 1.00 54.09 96 ASN A O 1
ATOM 810 N N . ILE A 1 97 ? 19.702 9.942 -11.589 1.00 50.94 97 ILE A N 1
ATOM 811 C CA . ILE A 1 97 ? 20.988 10.646 -11.635 1.00 50.94 97 ILE A CA 1
ATOM 812 C C . ILE A 1 97 ? 21.454 10.865 -13.091 1.00 50.94 97 ILE A C 1
ATOM 814 O O . ILE A 1 97 ? 22.358 11.659 -13.348 1.00 50.94 97 ILE A O 1
ATOM 818 N N . PHE A 1 98 ? 20.830 10.199 -14.068 1.00 54.59 98 PHE A N 1
ATOM 819 C CA . PHE A 1 98 ? 21.327 10.197 -15.442 1.00 54.59 98 PHE A CA 1
ATOM 820 C C . PHE A 1 98 ? 21.128 11.526 -16.194 1.00 54.59 98 PHE A C 1
ATOM 822 O O . PHE A 1 98 ? 22.033 11.977 -16.899 1.00 54.59 98 PHE A O 1
ATOM 829 N N . PHE A 1 99 ? 19.986 12.197 -16.016 1.00 57.53 99 PHE A N 1
ATOM 830 C CA . PHE A 1 99 ? 19.668 13.464 -16.681 1.00 57.53 99 PHE A CA 1
ATOM 831 C C . PHE A 1 99 ? 19.706 14.607 -15.664 1.00 57.53 99 PHE A C 1
ATOM 833 O O . PHE A 1 99 ? 18.753 14.810 -14.923 1.00 57.53 99 PHE A O 1
ATOM 840 N N . LYS A 1 100 ? 20.791 15.395 -15.658 1.00 48.19 100 LYS A N 1
ATOM 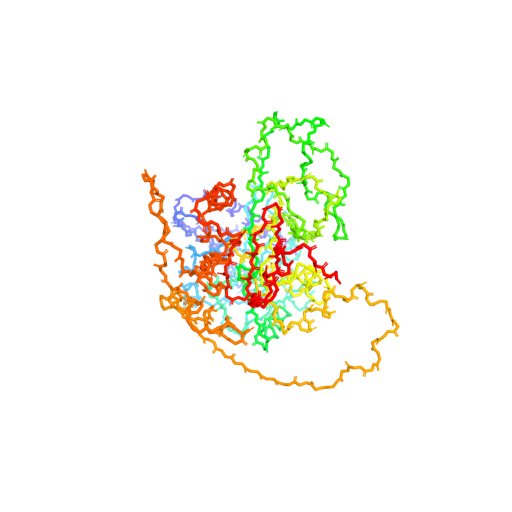841 C CA . LYS A 1 100 ? 20.998 16.533 -14.732 1.00 48.19 100 LYS A CA 1
ATOM 842 C C . LYS A 1 100 ? 19.867 17.581 -14.717 1.00 48.19 100 LYS A C 1
ATOM 844 O O . LYS A 1 100 ? 19.832 18.394 -13.802 1.00 48.19 100 LYS A O 1
ATOM 849 N N . TYR A 1 101 ? 18.971 17.568 -15.707 1.00 49.72 101 TYR A N 1
ATOM 850 C CA . TYR A 1 101 ? 17.937 18.587 -15.919 1.00 49.72 101 TYR A CA 1
ATOM 851 C C . TYR A 1 101 ? 16.509 18.025 -16.035 1.00 49.72 101 TYR A C 1
ATOM 853 O O . TYR A 1 101 ? 15.579 18.797 -16.242 1.00 49.72 101 TYR A O 1
ATOM 861 N N . SER A 1 102 ? 16.314 16.706 -15.902 1.00 50.31 102 SER A N 1
ATOM 862 C CA . SER A 1 102 ? 14.983 16.086 -15.946 1.00 50.31 102 SER A CA 1
ATOM 863 C C . SER A 1 102 ? 14.673 15.421 -14.612 1.00 50.31 102 SER A C 1
ATOM 865 O O . SER A 1 102 ? 15.339 14.471 -14.214 1.00 50.31 102 SER A O 1
ATOM 867 N N . THR A 1 103 ? 13.621 15.889 -13.943 1.00 50.44 103 THR A N 1
ATOM 868 C CA . THR A 1 103 ? 13.011 15.206 -12.791 1.00 50.44 103 THR A CA 1
ATOM 869 C C . THR A 1 103 ? 12.201 13.979 -13.212 1.00 50.44 103 THR A C 1
ATOM 871 O O . THR A 1 103 ? 11.788 13.190 -12.362 1.00 50.44 103 THR A O 1
ATOM 874 N N . ILE A 1 104 ? 11.959 13.823 -14.521 1.00 60.59 104 ILE A N 1
ATOM 875 C CA . ILE A 1 104 ? 11.170 12.734 -15.076 1.00 60.59 104 ILE A CA 1
ATOM 876 C C . ILE A 1 104 ? 12.076 11.522 -15.297 1.00 60.59 104 ILE A C 1
ATOM 878 O O . ILE A 1 104 ? 13.125 11.647 -15.937 1.00 60.59 104 ILE A O 1
ATOM 882 N N . PRO A 1 105 ? 11.668 10.343 -14.819 1.00 68.31 105 PRO A N 1
ATOM 883 C CA . PRO A 1 105 ? 12.484 9.142 -14.849 1.00 68.31 105 PRO A CA 1
ATOM 884 C C . PRO A 1 105 ? 12.361 8.496 -16.217 1.00 68.31 105 PRO A C 1
ATOM 886 O O . PRO A 1 105 ? 11.302 8.591 -16.839 1.00 68.31 105 PRO A O 1
ATOM 889 N N . ILE A 1 106 ? 13.419 7.849 -16.697 1.00 78.75 106 ILE A N 1
ATOM 890 C CA . ILE A 1 106 ? 13.495 7.405 -18.091 1.00 78.75 106 ILE A CA 1
ATOM 891 C C . ILE A 1 106 ? 13.700 5.897 -18.168 1.00 78.75 106 ILE A C 1
ATOM 893 O O . ILE A 1 106 ? 14.329 5.282 -17.307 1.00 78.75 106 ILE A O 1
ATOM 897 N N . ALA A 1 107 ? 13.123 5.299 -19.198 1.00 86.31 107 ALA A N 1
ATOM 898 C CA . ALA A 1 107 ? 13.328 3.920 -19.588 1.00 86.31 107 ALA A CA 1
ATOM 899 C C . ALA A 1 107 ? 13.819 3.858 -21.034 1.00 86.31 107 ALA A C 1
ATOM 901 O O . ALA A 1 107 ? 13.536 4.749 -21.840 1.00 86.31 107 ALA A O 1
ATOM 902 N N . VAL A 1 108 ? 14.550 2.791 -21.335 1.00 89.81 108 VAL A N 1
ATOM 903 C CA . VAL A 1 108 ? 15.020 2.462 -22.674 1.00 89.81 108 VAL A CA 1
ATOM 904 C C . VAL A 1 108 ? 14.519 1.069 -23.031 1.00 89.81 108 VAL A C 1
ATOM 906 O O . VAL A 1 108 ? 14.710 0.128 -22.260 1.00 89.81 108 VAL A O 1
ATOM 909 N N . LEU A 1 109 ? 13.867 0.945 -24.183 1.00 92.38 109 LEU A N 1
ATOM 910 C CA . LEU A 1 109 ? 13.456 -0.329 -24.766 1.00 92.38 109 LEU A CA 1
ATOM 911 C C . LEU A 1 109 ? 14.338 -0.582 -25.984 1.00 92.38 109 LEU A C 1
ATOM 913 O O . LEU A 1 109 ? 14.460 0.289 -26.838 1.00 92.38 109 LEU A O 1
ATOM 917 N N . ILE A 1 110 ? 14.949 -1.753 -26.067 1.00 92.06 110 ILE A N 1
ATOM 918 C CA . ILE A 1 110 ? 15.817 -2.151 -27.172 1.00 92.06 110 ILE A CA 1
ATOM 919 C C . ILE A 1 110 ? 14.995 -2.986 -28.141 1.00 92.06 110 ILE A C 1
ATOM 921 O O . ILE A 1 110 ? 14.360 -3.967 -27.749 1.00 92.06 110 ILE A O 1
ATOM 925 N N . LEU A 1 111 ? 15.027 -2.584 -29.404 1.00 91.06 111 LEU A N 1
ATOM 926 C CA . LEU A 1 111 ? 14.373 -3.255 -30.512 1.00 91.06 111 LEU A CA 1
ATOM 927 C C . LEU A 1 111 ? 15.423 -4.040 -31.297 1.00 91.06 111 LEU A C 1
ATOM 929 O O . LEU A 1 111 ? 16.558 -3.588 -31.466 1.00 91.06 111 LEU A O 1
ATOM 933 N N . GLY A 1 112 ? 15.062 -5.221 -31.779 1.00 86.69 112 GLY A N 1
ATOM 934 C CA . GLY A 1 112 ? 15.983 -6.037 -32.560 1.00 86.69 112 GLY A CA 1
ATOM 935 C C . GLY A 1 112 ? 15.305 -7.224 -33.218 1.00 86.69 112 GLY A C 1
ATOM 936 O O . GLY A 1 112 ? 14.095 -7.240 -33.414 1.00 86.69 112 GLY A O 1
ATOM 937 N N . ASN A 1 113 ? 16.092 -8.237 -33.561 1.00 84.75 113 ASN A N 1
ATOM 938 C CA . ASN A 1 113 ? 15.543 -9.501 -34.039 1.00 84.75 113 ASN A CA 1
ATOM 939 C C . ASN A 1 113 ? 14.874 -10.259 -32.891 1.00 84.75 113 ASN A C 1
ATOM 941 O O . ASN A 1 113 ? 15.251 -10.106 -31.732 1.00 84.75 113 ASN A O 1
ATOM 945 N N . LYS A 1 114 ? 13.898 -11.106 -33.222 1.00 81.44 114 LYS A N 1
ATOM 946 C CA . LYS A 1 114 ? 13.204 -11.938 -32.239 1.00 81.44 114 LYS A CA 1
ATOM 947 C C . LYS A 1 114 ? 14.200 -12.826 -31.481 1.00 81.44 114 LYS A C 1
ATOM 949 O O . LYS A 1 114 ? 14.965 -13.564 -32.098 1.00 81.44 114 LYS A O 1
ATOM 954 N N . THR A 1 115 ? 14.165 -12.747 -30.157 1.00 83.38 115 THR A N 1
ATOM 955 C CA . THR A 1 115 ? 14.971 -13.548 -29.226 1.00 83.38 115 THR A CA 1
ATOM 956 C C . THR A 1 115 ? 14.095 -14.559 -28.480 1.00 83.38 115 THR A C 1
ATOM 958 O O . THR A 1 115 ? 12.868 -14.445 -28.482 1.00 83.38 115 THR A O 1
ATOM 961 N N . ASP A 1 116 ? 14.718 -15.556 -27.841 1.00 82.62 116 ASP A N 1
ATOM 962 C CA . ASP A 1 116 ? 14.011 -16.559 -27.022 1.00 82.62 116 ASP A CA 1
ATOM 963 C C . ASP A 1 116 ? 13.404 -15.962 -25.743 1.00 82.62 116 ASP A C 1
ATOM 965 O O . ASP A 1 116 ? 12.380 -16.436 -25.239 1.00 82.62 116 ASP A O 1
ATOM 969 N N . ASP A 1 117 ? 14.052 -14.932 -25.203 1.00 87.62 117 ASP A N 1
ATOM 970 C CA . ASP A 1 117 ? 13.600 -14.172 -24.052 1.00 87.62 117 ASP A CA 1
ATOM 971 C C . ASP A 1 117 ? 13.926 -12.679 -24.188 1.00 87.62 117 ASP A C 1
ATOM 973 O O . ASP A 1 117 ? 14.760 -12.253 -24.990 1.00 87.62 117 ASP A O 1
ATOM 977 N N . VAL A 1 118 ? 13.221 -11.880 -23.395 1.00 90.81 118 VAL A N 1
ATOM 978 C CA . VAL A 1 118 ? 13.455 -10.453 -23.199 1.00 90.81 118 VAL A CA 1
ATOM 979 C C . VAL A 1 118 ? 14.119 -10.275 -21.849 1.00 90.81 118 VAL A C 1
ATOM 981 O O . VAL A 1 118 ? 13.612 -10.777 -20.840 1.00 90.81 118 VAL A O 1
ATOM 984 N N . TRP A 1 119 ? 15.228 -9.544 -21.809 1.00 90.56 119 TRP A N 1
ATOM 985 C CA . TRP A 1 119 ? 15.901 -9.213 -20.557 1.00 90.56 119 TRP A CA 1
ATOM 986 C C . TRP A 1 119 ? 15.464 -7.846 -20.022 1.00 90.56 119 TRP A C 1
ATOM 988 O O . TRP A 1 119 ? 15.221 -6.913 -20.783 1.00 90.56 119 TRP A O 1
ATOM 998 N N . LEU A 1 120 ? 15.364 -7.709 -18.700 1.00 88.25 120 LEU A N 1
ATOM 999 C CA . LEU A 1 120 ? 14.942 -6.478 -18.040 1.00 88.25 120 LEU A CA 1
ATOM 1000 C C . LEU A 1 120 ? 15.830 -6.144 -16.843 1.00 88.25 120 LEU A C 1
ATOM 1002 O O . LEU A 1 120 ? 16.107 -7.008 -16.013 1.00 88.25 120 LEU A O 1
ATOM 1006 N N . THR A 1 121 ? 16.265 -4.891 -16.709 1.00 84.56 121 THR A N 1
ATOM 1007 C CA . THR A 1 121 ? 17.115 -4.469 -15.579 1.00 84.56 121 THR A CA 1
ATOM 1008 C C . THR A 1 121 ? 17.050 -2.960 -15.303 1.00 84.56 121 THR A C 1
ATOM 1010 O O . THR A 1 121 ? 16.229 -2.240 -15.862 1.00 84.56 121 THR A O 1
ATOM 1013 N N . SER A 1 122 ? 17.897 -2.452 -14.413 1.00 81.69 122 SER A N 1
ATOM 1014 C CA . SER A 1 122 ? 18.061 -1.017 -14.163 1.00 81.69 122 SER A CA 1
ATOM 1015 C C . SER A 1 122 ? 19.518 -0.630 -14.349 1.00 81.69 122 SER A C 1
ATOM 1017 O O . SER A 1 122 ? 20.382 -1.401 -13.955 1.00 81.69 122 SER A O 1
ATOM 1019 N N . ALA A 1 123 ? 19.783 0.568 -14.858 1.00 78.56 123 ALA A N 1
ATOM 1020 C CA . ALA A 1 123 ? 21.111 1.165 -14.936 1.00 78.56 123 ALA A CA 1
ATOM 1021 C C . ALA A 1 123 ? 21.171 2.461 -14.114 1.00 78.56 123 ALA A C 1
ATOM 1023 O O . ALA A 1 123 ? 20.201 3.220 -14.027 1.00 78.56 123 ALA A O 1
ATOM 1024 N N . ALA A 1 124 ? 22.315 2.718 -13.478 1.00 71.50 124 ALA A N 1
ATOM 1025 C CA . ALA A 1 124 ? 22.522 3.902 -12.640 1.00 71.50 124 ALA A CA 1
ATOM 1026 C C . ALA A 1 124 ? 23.624 4.841 -13.148 1.00 71.50 124 ALA A C 1
ATOM 1028 O O . ALA A 1 124 ? 23.768 5.942 -12.619 1.00 71.50 124 ALA A O 1
ATOM 1029 N N . SER A 1 125 ? 24.403 4.426 -14.146 1.00 71.69 125 SER A N 1
ATOM 1030 C CA . SER A 1 125 ? 25.530 5.187 -14.688 1.00 71.69 125 SER A CA 1
ATOM 1031 C C . SER A 1 125 ? 25.670 4.976 -16.198 1.00 71.69 125 SER A C 1
ATOM 1033 O O . SER A 1 125 ? 25.049 4.089 -16.778 1.00 71.69 125 SER A O 1
ATOM 1035 N N . ILE A 1 126 ? 26.498 5.794 -16.851 1.00 75.69 126 ILE A N 1
ATOM 1036 C CA . ILE A 1 126 ? 26.857 5.585 -18.263 1.00 75.69 126 ILE A CA 1
ATOM 1037 C C . ILE A 1 126 ? 27.625 4.273 -18.432 1.00 75.69 126 ILE A C 1
ATOM 1039 O O . ILE A 1 126 ? 27.390 3.557 -19.398 1.00 75.69 126 ILE A O 1
ATOM 1043 N N . ASP A 1 127 ? 28.494 3.932 -17.480 1.00 77.62 127 ASP A N 1
ATOM 1044 C CA . ASP A 1 127 ? 29.245 2.676 -17.507 1.00 77.62 127 ASP A CA 1
ATOM 1045 C C . ASP A 1 127 ? 28.322 1.459 -17.404 1.00 77.62 127 ASP A C 1
ATOM 1047 O O . ASP A 1 127 ? 28.538 0.478 -18.111 1.00 77.62 127 ASP A O 1
ATOM 1051 N N . ASP A 1 128 ? 27.240 1.557 -16.623 1.00 77.44 128 ASP A N 1
ATOM 1052 C CA . ASP A 1 128 ? 26.204 0.525 -16.575 1.00 77.44 128 ASP A CA 1
ATOM 1053 C C . ASP A 1 128 ? 25.565 0.324 -17.962 1.00 77.44 128 ASP A C 1
ATOM 1055 O O . ASP A 1 128 ? 25.395 -0.809 -18.396 1.00 77.44 128 ASP A O 1
ATOM 1059 N N . ILE A 1 129 ? 25.240 1.406 -18.680 1.00 81.06 129 ILE A N 1
ATOM 1060 C CA . ILE A 1 129 ? 24.650 1.324 -20.030 1.00 81.06 129 ILE A CA 1
ATOM 1061 C C . ILE A 1 129 ? 25.646 0.726 -21.027 1.00 81.06 129 ILE A C 1
ATOM 1063 O O . ILE A 1 129 ? 25.275 -0.129 -21.829 1.00 81.06 129 ILE A O 1
ATOM 1067 N N . ILE A 1 130 ? 26.914 1.144 -20.972 1.00 80.69 130 ILE A N 1
ATOM 1068 C CA . ILE A 1 130 ? 27.961 0.595 -21.842 1.00 80.69 130 ILE A CA 1
ATOM 1069 C C . ILE A 1 130 ? 28.125 -0.906 -21.588 1.00 80.69 130 ILE A C 1
ATOM 1071 O O . ILE A 1 130 ? 28.216 -1.669 -22.550 1.00 80.69 130 ILE A O 1
ATOM 1075 N N . ALA A 1 131 ? 28.120 -1.335 -20.322 1.00 80.38 131 ALA A N 1
ATOM 1076 C CA . ALA A 1 131 ? 28.177 -2.745 -19.957 1.00 80.38 131 ALA A CA 1
ATOM 1077 C C . ALA A 1 131 ? 26.963 -3.513 -20.502 1.00 80.38 131 ALA A C 1
ATOM 1079 O O . ALA A 1 131 ? 27.153 -4.523 -21.170 1.00 80.38 131 ALA A O 1
ATOM 1080 N N . LEU A 1 132 ? 25.741 -2.992 -20.334 1.00 83.19 132 LEU A N 1
ATOM 1081 C CA . LEU A 1 132 ? 24.519 -3.605 -20.882 1.00 83.19 132 LEU A CA 1
ATOM 1082 C C . LEU A 1 132 ? 24.568 -3.792 -22.400 1.00 83.19 132 LEU A C 1
ATOM 1084 O O . LEU A 1 132 ? 24.110 -4.810 -22.913 1.00 83.19 132 LEU A O 1
ATOM 1088 N N . MET A 1 133 ? 25.120 -2.814 -23.114 1.00 76.06 133 MET A N 1
ATOM 1089 C CA . MET A 1 133 ? 25.235 -2.854 -24.571 1.00 76.06 133 MET A CA 1
ATOM 1090 C C . MET A 1 133 ? 26.385 -3.733 -25.078 1.00 76.06 133 MET A C 1
ATOM 1092 O O . MET A 1 133 ? 26.380 -4.103 -26.251 1.00 76.06 133 MET A O 1
ATOM 1096 N N . SER A 1 134 ? 27.381 -4.026 -24.238 1.00 76.12 134 SER A N 1
ATOM 1097 C CA . SER A 1 134 ? 28.609 -4.719 -24.652 1.00 76.12 134 SER A CA 1
ATOM 1098 C C . SER A 1 134 ? 28.661 -6.168 -24.176 1.00 76.12 134 SER A C 1
ATOM 1100 O O . SER A 1 134 ? 29.020 -7.049 -24.951 1.00 76.12 134 SER A O 1
ATOM 1102 N N . ASP A 1 135 ? 28.324 -6.413 -22.910 1.00 75.12 135 ASP A N 1
ATOM 1103 C CA . ASP A 1 135 ? 28.372 -7.726 -22.274 1.00 75.12 135 ASP A CA 1
ATOM 1104 C C . ASP A 1 135 ? 27.370 -7.802 -21.111 1.00 75.12 135 ASP A C 1
ATOM 1106 O O . ASP A 1 135 ? 27.661 -7.476 -19.957 1.00 75.12 135 ASP A O 1
ATOM 1110 N N . LEU A 1 136 ? 26.165 -8.267 -21.436 1.00 78.62 136 LEU A N 1
ATOM 1111 C CA . LEU A 1 136 ? 25.094 -8.457 -20.463 1.00 78.62 136 LEU A CA 1
ATOM 1112 C C . LEU A 1 136 ? 25.413 -9.559 -19.435 1.00 78.62 136 LEU A C 1
ATOM 1114 O O . LEU A 1 136 ? 24.851 -9.532 -18.341 1.00 78.62 136 LEU A O 1
ATOM 1118 N N . GLN A 1 137 ? 26.279 -10.531 -19.755 1.00 74.81 137 GLN A N 1
ATOM 1119 C CA . GLN A 1 137 ? 26.552 -11.667 -18.861 1.00 74.81 137 GLN A CA 1
ATOM 1120 C C . GLN A 1 137 ? 27.322 -11.235 -17.614 1.00 74.81 137 GLN A C 1
ATOM 1122 O O . GLN A 1 137 ? 27.061 -11.740 -16.525 1.00 74.81 137 GLN A O 1
ATOM 1127 N N . ASN A 1 138 ? 28.222 -10.266 -17.769 1.00 69.62 138 ASN A N 1
ATOM 1128 C CA . ASN A 1 138 ? 29.033 -9.721 -16.682 1.00 69.62 138 ASN A CA 1
ATOM 1129 C C . ASN A 1 138 ? 28.422 -8.464 -16.043 1.00 69.62 138 ASN A C 1
ATOM 1131 O O . ASN A 1 138 ? 29.097 -7.734 -15.312 1.00 69.62 138 ASN A O 1
ATOM 1135 N N . TYR A 1 139 ? 27.140 -8.190 -16.303 1.00 76.44 139 TYR A N 1
ATOM 1136 C CA . TYR A 1 139 ? 26.462 -7.054 -15.704 1.00 76.44 139 TYR A CA 1
ATOM 1137 C C . TYR A 1 139 ? 26.218 -7.271 -14.206 1.00 76.44 139 TYR A C 1
ATOM 1139 O O . TYR A 1 139 ? 25.675 -8.283 -13.775 1.00 76.44 139 TYR A O 1
ATOM 1147 N N . SER A 1 140 ? 26.612 -6.292 -13.392 1.00 67.00 140 SER A N 1
ATOM 1148 C CA . SER A 1 140 ? 26.680 -6.431 -11.932 1.00 67.00 140 SER A CA 1
ATOM 1149 C C . SER A 1 140 ? 25.330 -6.353 -11.213 1.00 67.00 140 SER A C 1
ATOM 1151 O O . SER A 1 140 ? 25.247 -6.668 -10.025 1.00 67.00 140 SER A O 1
ATOM 1153 N N . ARG A 1 141 ? 24.266 -5.902 -11.890 1.00 68.75 141 ARG A N 1
ATOM 1154 C CA . ARG A 1 141 ? 22.928 -5.754 -11.296 1.00 68.75 141 ARG A CA 1
ATOM 1155 C C . ARG A 1 141 ? 22.004 -6.898 -11.718 1.00 68.75 141 ARG A C 1
ATOM 1157 O O . ARG A 1 141 ? 22.238 -7.514 -12.753 1.00 68.75 141 ARG A O 1
ATOM 1164 N N . PRO A 1 142 ? 20.912 -7.147 -10.969 1.00 69.69 142 PRO A N 1
ATOM 1165 C CA . PRO A 1 142 ? 19.943 -8.172 -11.335 1.00 69.69 142 PRO A CA 1
ATOM 1166 C C . PRO A 1 142 ? 19.392 -7.959 -12.747 1.00 69.69 142 PRO A C 1
ATOM 1168 O O . PRO A 1 142 ? 18.869 -6.888 -13.060 1.00 69.69 142 PRO A O 1
ATOM 1171 N N . VAL A 1 143 ? 19.496 -8.991 -13.579 1.00 78.25 143 VAL A N 1
ATOM 1172 C CA . VAL A 1 143 ? 18.881 -9.050 -14.907 1.00 78.25 143 VAL A CA 1
ATOM 1173 C C . VAL A 1 143 ? 17.756 -10.071 -14.849 1.00 78.25 143 VAL A C 1
ATOM 1175 O O . VAL A 1 143 ? 17.983 -11.259 -14.624 1.00 78.25 143 VAL A O 1
ATOM 1178 N N . PHE A 1 144 ? 16.532 -9.600 -15.029 1.00 79.94 144 PHE A N 1
ATOM 1179 C CA . PHE A 1 144 ? 15.343 -10.437 -15.112 1.00 79.94 144 PHE A CA 1
ATOM 1180 C C . PHE A 1 144 ? 15.113 -10.862 -16.557 1.00 79.94 144 PHE A C 1
ATOM 1182 O O . PHE A 1 144 ? 15.556 -10.182 -17.479 1.00 79.94 144 PHE A O 1
ATOM 1189 N N . ARG A 1 145 ? 14.436 -11.990 -16.768 1.00 84.31 145 ARG A N 1
ATOM 1190 C CA . ARG A 1 145 ? 14.172 -12.541 -18.102 1.00 84.31 145 ARG A CA 1
ATOM 1191 C C . ARG A 1 145 ? 12.742 -13.048 -18.191 1.00 84.31 145 ARG A C 1
ATOM 1193 O O . ARG A 1 145 ? 12.243 -13.658 -17.245 1.00 84.31 145 ARG A O 1
ATOM 1200 N N . THR A 1 146 ? 12.095 -12.822 -19.328 1.00 82.94 146 THR A N 1
ATOM 1201 C CA . THR A 1 146 ? 10.760 -13.354 -19.625 1.00 82.94 146 THR A CA 1
ATOM 1202 C C . THR A 1 146 ? 10.655 -13.798 -21.076 1.00 82.94 146 THR A C 1
ATOM 1204 O O . THR A 1 146 ? 11.208 -13.158 -21.961 1.00 82.94 146 THR A O 1
ATOM 1207 N N . LYS A 1 147 ? 9.903 -14.871 -21.340 1.00 86.50 147 LYS A N 1
ATOM 1208 C CA . LYS A 1 147 ? 9.586 -15.299 -22.714 1.00 86.50 147 LYS A CA 1
ATOM 1209 C C . LYS A 1 147 ? 8.496 -14.443 -23.360 1.00 86.50 147 LYS A C 1
ATOM 1211 O O . LYS A 1 147 ? 8.409 -14.376 -24.579 1.00 86.50 147 LYS A O 1
ATOM 1216 N N . VAL A 1 148 ? 7.633 -13.839 -22.540 1.00 84.75 148 VAL A N 1
ATOM 1217 C CA . VAL A 1 148 ? 6.481 -13.050 -22.989 1.00 84.75 148 VAL A CA 1
ATOM 1218 C C . VAL A 1 148 ? 6.395 -11.787 -22.141 1.00 84.75 148 VAL A C 1
ATOM 1220 O O . VAL A 1 148 ? 6.370 -11.862 -20.910 1.00 84.75 148 VAL A O 1
ATOM 1223 N N . LEU A 1 149 ? 6.372 -10.631 -22.803 1.00 85.88 149 LEU A N 1
ATOM 1224 C CA . LEU A 1 149 ? 6.085 -9.351 -22.163 1.00 85.88 149 LEU A CA 1
ATOM 1225 C C . LEU A 1 149 ? 4.572 -9.187 -21.983 1.00 85.88 149 LEU A C 1
ATOM 1227 O O . LEU A 1 149 ? 3.790 -9.415 -22.902 1.00 85.88 149 LEU A O 1
ATOM 1231 N N . ASP A 1 150 ? 4.171 -8.762 -20.793 1.00 81.19 150 ASP A N 1
ATOM 1232 C CA . ASP A 1 150 ? 2.809 -8.400 -20.431 1.00 81.19 150 ASP A CA 1
ATOM 1233 C C . ASP A 1 150 ? 2.597 -6.900 -20.672 1.00 81.19 150 ASP A C 1
ATOM 1235 O O . ASP A 1 150 ? 3.209 -6.050 -20.022 1.00 81.19 150 ASP A O 1
ATOM 1239 N N . ALA A 1 151 ? 1.702 -6.560 -21.602 1.00 84.75 151 ALA A N 1
ATOM 1240 C CA . ALA A 1 151 ? 1.380 -5.174 -21.938 1.00 84.75 151 ALA A CA 1
ATOM 1241 C C . ALA A 1 151 ? 0.791 -4.373 -20.762 1.00 84.75 151 ALA A C 1
ATOM 1243 O O . ALA A 1 151 ? 0.714 -3.144 -20.828 1.00 84.75 151 ALA A O 1
ATOM 1244 N N . SER A 1 152 ? 0.376 -5.015 -19.668 1.00 72.25 152 SER A N 1
ATOM 1245 C CA . SER A 1 152 ? 0.010 -4.309 -18.443 1.00 72.25 152 SER A CA 1
ATOM 1246 C C . SER A 1 152 ? 1.220 -3.647 -17.783 1.00 72.25 152 SER A C 1
ATOM 1248 O O . SER A 1 152 ? 1.070 -2.520 -17.303 1.00 72.25 152 SER A O 1
ATOM 1250 N N . ASN A 1 153 ? 2.408 -4.265 -17.821 1.00 77.81 153 ASN A N 1
ATOM 1251 C CA . ASN A 1 153 ? 3.595 -3.748 -17.149 1.00 77.81 153 ASN A CA 1
ATOM 1252 C C . ASN A 1 153 ? 4.925 -4.261 -17.747 1.00 77.81 153 ASN A C 1
ATOM 1254 O O . ASN A 1 153 ? 5.208 -5.456 -17.771 1.00 77.81 153 ASN A O 1
ATOM 1258 N N . PHE A 1 154 ? 5.787 -3.336 -18.169 1.00 84.06 154 PHE A N 1
ATOM 1259 C CA . PHE A 1 154 ? 7.132 -3.598 -18.698 1.00 84.06 154 PHE A CA 1
ATOM 1260 C C . PHE A 1 154 ? 8.262 -3.315 -17.693 1.00 84.06 154 PHE A C 1
ATOM 1262 O O . PHE A 1 154 ? 9.429 -3.272 -18.084 1.00 84.06 154 PHE A O 1
ATOM 1269 N N . THR A 1 155 ? 7.973 -3.065 -16.413 1.00 77.56 155 THR A N 1
ATOM 1270 C CA . THR A 1 155 ? 9.037 -2.787 -15.439 1.00 77.56 155 THR A CA 1
ATOM 1271 C C . THR A 1 155 ? 9.854 -4.045 -15.128 1.00 77.56 155 THR A C 1
ATOM 1273 O O . THR A 1 155 ? 9.284 -5.128 -14.999 1.00 77.56 155 THR A O 1
ATOM 1276 N N . PRO A 1 156 ? 11.184 -3.933 -14.956 1.00 72.12 156 PRO A N 1
ATOM 1277 C CA . PRO A 1 156 ? 12.033 -5.062 -14.570 1.00 72.12 156 PRO A CA 1
ATOM 1278 C C . PRO A 1 156 ? 11.521 -5.803 -13.327 1.00 72.12 156 PRO A C 1
ATOM 1280 O O . PRO A 1 156 ? 11.495 -7.031 -13.294 1.00 72.12 156 PRO A O 1
ATOM 1283 N N . GLU A 1 157 ? 11.052 -5.056 -12.329 1.00 68.00 157 GLU A N 1
ATOM 1284 C CA . GLU A 1 157 ? 10.544 -5.578 -11.062 1.00 68.00 157 GLU A CA 1
ATOM 1285 C C . GLU A 1 157 ? 9.313 -6.479 -11.233 1.00 68.00 157 GLU A C 1
ATOM 1287 O O . GLU A 1 157 ? 9.148 -7.431 -10.469 1.00 68.00 157 GLU A O 1
ATOM 1292 N N . PHE A 1 158 ? 8.480 -6.234 -12.251 1.00 64.12 158 PHE A N 1
ATOM 1293 C CA . PHE A 1 158 ? 7.320 -7.075 -12.553 1.00 64.12 158 PHE A CA 1
ATOM 1294 C C . PHE A 1 158 ? 7.721 -8.504 -12.954 1.00 64.12 158 PHE A C 1
ATOM 1296 O O . PHE A 1 158 ? 7.003 -9.451 -12.636 1.00 64.12 158 PHE A O 1
ATOM 1303 N N . TYR A 1 159 ? 8.885 -8.674 -13.590 1.00 68.12 159 TYR A N 1
ATOM 1304 C CA . TYR A 1 159 ? 9.390 -9.965 -14.083 1.00 68.12 159 TYR A CA 1
ATOM 1305 C C . TYR A 1 159 ? 10.410 -10.618 -13.151 1.00 68.12 159 TYR A C 1
ATOM 1307 O O . TYR A 1 159 ? 11.080 -11.585 -13.524 1.00 68.12 159 TYR A O 1
ATOM 1315 N N . ASN A 1 160 ? 10.548 -10.116 -11.927 1.00 65.75 160 ASN A N 1
ATOM 1316 C CA . ASN A 1 160 ? 11.415 -10.740 -10.948 1.00 65.75 160 ASN A CA 1
ATOM 1317 C C . ASN A 1 160 ? 10.890 -12.141 -10.589 1.00 65.75 160 ASN A C 1
ATOM 1319 O O . ASN A 1 160 ? 9.845 -12.290 -9.960 1.00 65.75 160 ASN A O 1
ATOM 1323 N N . ILE A 1 161 ? 11.646 -13.180 -10.958 1.00 55.25 161 ILE A N 1
ATOM 1324 C CA . ILE A 1 161 ? 11.288 -14.588 -10.733 1.00 55.25 161 ILE A CA 1
ATOM 1325 C C . ILE A 1 161 ? 11.111 -14.897 -9.240 1.00 55.25 161 ILE A C 1
ATOM 1327 O O . ILE A 1 161 ? 10.262 -15.711 -8.893 1.00 55.25 161 ILE A O 1
ATOM 1331 N N . ALA A 1 162 ? 11.861 -14.246 -8.344 1.00 43.75 162 ALA A N 1
ATOM 1332 C CA . ALA A 1 162 ? 11.674 -14.418 -6.902 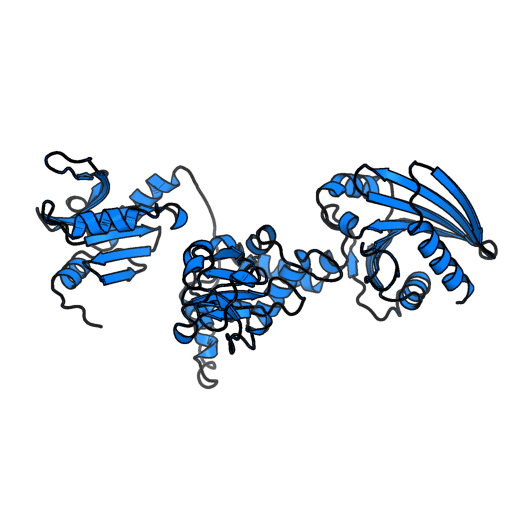1.00 43.75 162 ALA A CA 1
ATOM 1333 C C . ALA A 1 162 ? 10.311 -13.873 -6.443 1.00 43.75 162 ALA A C 1
ATOM 1335 O O . ALA A 1 162 ? 9.633 -14.508 -5.641 1.00 43.75 162 ALA A O 1
ATOM 1336 N N . ILE A 1 163 ? 9.869 -12.750 -7.019 1.00 49.78 163 ILE A N 1
ATOM 1337 C CA . ILE A 1 163 ? 8.535 -12.182 -6.780 1.00 49.78 163 ILE A CA 1
ATOM 1338 C C . ILE A 1 163 ? 7.459 -13.071 -7.412 1.00 49.78 163 ILE A C 1
ATOM 1340 O O . ILE A 1 163 ? 6.439 -13.326 -6.780 1.00 49.78 163 ILE A O 1
ATOM 1344 N N . LYS A 1 164 ? 7.694 -13.603 -8.619 1.00 52.53 164 LYS A N 1
ATOM 1345 C CA . LYS A 1 164 ? 6.782 -14.560 -9.259 1.00 52.53 164 LYS A CA 1
ATOM 1346 C C . LYS A 1 164 ? 6.606 -15.823 -8.415 1.00 52.53 164 LYS A C 1
ATOM 1348 O O . LYS A 1 164 ? 5.476 -16.208 -8.179 1.00 52.53 164 LYS A O 1
ATOM 1353 N N . LYS A 1 165 ? 7.687 -16.399 -7.878 1.00 51.75 165 LYS A N 1
ATOM 1354 C CA . LYS A 1 165 ? 7.615 -17.540 -6.950 1.00 51.75 165 LYS A CA 1
ATOM 1355 C C . LYS A 1 165 ? 6.792 -17.214 -5.706 1.00 51.75 165 LYS A C 1
ATOM 1357 O O . LYS A 1 165 ? 5.985 -18.028 -5.295 1.00 51.75 165 LYS A O 1
ATOM 1362 N N . VAL A 1 166 ? 6.956 -16.021 -5.132 1.00 50.97 166 VAL A N 1
ATOM 1363 C CA . VAL A 1 166 ? 6.127 -15.572 -4.001 1.00 50.97 166 VAL A CA 1
ATOM 1364 C C . VAL A 1 166 ? 4.646 -15.501 -4.383 1.00 50.97 166 VAL A C 1
ATOM 1366 O O . VAL A 1 166 ? 3.802 -15.917 -3.600 1.00 50.97 166 VAL A O 1
ATOM 1369 N N . VAL A 1 167 ? 4.319 -15.014 -5.582 1.00 54.25 167 VAL A N 1
ATOM 1370 C CA . VAL A 1 167 ? 2.938 -15.003 -6.093 1.00 54.25 167 VAL A CA 1
ATOM 1371 C C . VAL A 1 167 ? 2.422 -16.425 -6.328 1.00 54.25 167 VAL A C 1
ATOM 1373 O O . VAL A 1 167 ? 1.316 -16.728 -5.900 1.00 54.25 167 VAL A O 1
ATOM 1376 N N . ASP A 1 168 ? 3.233 -17.298 -6.928 1.00 55.53 168 ASP A N 1
ATOM 1377 C CA . ASP A 1 168 ? 2.891 -18.701 -7.172 1.00 55.53 168 ASP A CA 1
ATOM 1378 C C . ASP A 1 168 ? 2.645 -19.455 -5.848 1.00 55.53 168 ASP A C 1
ATOM 1380 O O . ASP A 1 168 ? 1.773 -20.316 -5.788 1.00 55.53 168 ASP A O 1
ATOM 1384 N N . GLU A 1 169 ? 3.383 -19.145 -4.773 1.00 55.75 169 GLU A N 1
ATOM 1385 C CA . GLU A 1 169 ? 3.113 -19.686 -3.431 1.00 55.75 169 GLU A CA 1
ATOM 1386 C C . GLU A 1 169 ? 1.862 -19.058 -2.794 1.00 55.75 169 GLU A C 1
ATOM 1388 O O . GLU A 1 169 ? 1.065 -19.775 -2.192 1.00 55.75 169 GLU A O 1
ATOM 1393 N N . LEU A 1 170 ? 1.629 -17.750 -2.967 1.00 56.34 170 LEU A N 1
ATOM 1394 C CA . LEU A 1 170 ? 0.392 -17.094 -2.517 1.00 56.34 170 LEU A CA 1
ATOM 1395 C C . LEU A 1 170 ? -0.852 -17.645 -3.227 1.00 56.34 170 LEU A C 1
ATOM 1397 O O . LEU A 1 170 ? -1.922 -17.666 -2.632 1.00 56.34 170 LEU A O 1
ATOM 1401 N N . ASP A 1 171 ? -0.734 -18.104 -4.473 1.00 58.62 171 ASP A N 1
ATOM 1402 C CA . ASP A 1 171 ? -1.822 -18.750 -5.222 1.00 58.62 171 ASP A CA 1
ATOM 1403 C C . ASP A 1 171 ? -2.209 -20.125 -4.670 1.00 58.62 171 ASP A C 1
ATOM 1405 O O . ASP A 1 171 ? -3.310 -20.608 -4.943 1.00 58.62 171 ASP A O 1
ATOM 1409 N N . LYS A 1 172 ? -1.336 -20.750 -3.874 1.00 59.47 172 LYS A N 1
ATOM 1410 C CA . LYS A 1 172 ? -1.606 -22.041 -3.225 1.00 59.47 172 LYS A CA 1
ATOM 1411 C C . LYS A 1 172 ? -2.299 -21.899 -1.871 1.00 59.47 172 LYS A C 1
ATOM 1413 O O . LYS A 1 172 ? -2.747 -22.905 -1.327 1.00 59.47 172 LYS A O 1
ATOM 1418 N N . VAL A 1 173 ? -2.376 -20.687 -1.324 1.00 62.69 173 VAL A N 1
ATOM 1419 C CA . VAL A 1 173 ? -2.933 -20.405 0.005 1.00 62.69 173 VAL A CA 1
ATOM 1420 C C . VAL A 1 173 ? -4.168 -19.521 -0.145 1.00 62.69 173 VAL A C 1
ATOM 1422 O O . VAL A 1 173 ? -4.252 -18.719 -1.075 1.00 62.69 173 VAL A O 1
ATOM 1425 N N . ASP A 1 174 ? -5.148 -19.662 0.750 1.00 70.38 174 ASP A N 1
ATOM 1426 C CA . ASP A 1 174 ? -6.266 -18.723 0.763 1.00 70.38 174 ASP A CA 1
ATOM 1427 C C . ASP A 1 174 ? -5.758 -17.339 1.175 1.00 70.38 174 ASP A C 1
ATOM 1429 O O . ASP A 1 174 ? -5.106 -17.158 2.207 1.00 70.38 174 ASP A O 1
ATOM 1433 N N . THR A 1 175 ? -6.015 -16.357 0.324 1.00 75.44 175 THR A N 1
ATOM 1434 C CA . THR A 1 175 ? -5.568 -14.986 0.538 1.00 75.44 175 THR A CA 1
ATOM 1435 C C . THR A 1 175 ? -6.747 -14.060 0.388 1.00 75.44 175 THR A C 1
ATOM 1437 O O . THR A 1 175 ? -7.493 -14.164 -0.588 1.00 75.44 175 THR A O 1
ATOM 1440 N N . LYS A 1 176 ? -6.849 -13.090 1.286 1.00 78.88 176 LYS A N 1
ATOM 1441 C CA . LYS A 1 176 ? -7.766 -11.966 1.134 1.00 78.88 176 LYS A CA 1
ATOM 1442 C C . LYS A 1 176 ? -7.014 -10.742 0.642 1.00 78.88 176 LYS A C 1
ATOM 1444 O O . LYS A 1 176 ? -5.817 -10.602 0.910 1.00 78.88 176 LYS A O 1
ATOM 1449 N N . ALA A 1 177 ? -7.697 -9.864 -0.087 1.00 83.50 177 ALA A N 1
ATOM 1450 C CA . ALA A 1 177 ? -7.139 -8.542 -0.311 1.00 83.50 177 ALA A CA 1
ATOM 1451 C C . ALA A 1 177 ? -7.093 -7.816 1.038 1.00 83.50 177 ALA A C 1
ATOM 1453 O O . ALA A 1 177 ? -7.946 -8.031 1.898 1.00 83.50 177 ALA A O 1
ATOM 1454 N N . LEU A 1 178 ? -6.101 -6.956 1.239 1.00 85.56 178 LEU A N 1
ATOM 1455 C CA . LEU A 1 178 ? -5.917 -6.253 2.502 1.00 85.56 178 LEU A CA 1
ATOM 1456 C C . LEU A 1 178 ? -7.162 -5.425 2.857 1.00 85.56 178 LEU A C 1
ATOM 1458 O O . LEU A 1 178 ? -7.566 -5.406 4.011 1.00 85.56 178 LEU A O 1
ATOM 1462 N N . GLN A 1 179 ? -7.826 -4.840 1.855 1.00 87.12 179 GLN A N 1
ATOM 1463 C CA . GLN A 1 179 ? -9.102 -4.132 2.028 1.00 87.12 179 GLN A CA 1
ATOM 1464 C C . GLN A 1 179 ? -10.267 -5.010 2.514 1.00 87.12 179 GLN A C 1
ATOM 1466 O O . GLN A 1 179 ? -11.288 -4.473 2.918 1.00 87.12 179 GLN A O 1
ATOM 1471 N N . ASP A 1 180 ? -10.163 -6.337 2.412 1.00 83.25 180 ASP A N 1
ATOM 1472 C CA . ASP A 1 180 ? -11.211 -7.266 2.848 1.00 83.25 180 ASP A CA 1
ATOM 1473 C C . ASP A 1 180 ? -11.034 -7.673 4.323 1.00 83.25 180 ASP A C 1
ATOM 1475 O O . ASP A 1 180 ? -11.867 -8.412 4.857 1.00 83.25 180 ASP A O 1
ATOM 1479 N N . ILE A 1 181 ? -9.935 -7.247 4.961 1.00 84.94 181 ILE A N 1
ATOM 1480 C CA . ILE A 1 181 ? -9.574 -7.562 6.355 1.00 84.94 181 ILE A CA 1
ATOM 1481 C C . ILE A 1 181 ? -9.055 -6.349 7.145 1.00 84.94 181 ILE A C 1
ATOM 1483 O O . ILE A 1 181 ? -8.640 -6.488 8.296 1.00 84.94 181 ILE A O 1
ATOM 1487 N N . ALA A 1 182 ? -8.988 -5.174 6.524 1.00 88.69 182 ALA A N 1
ATOM 1488 C CA . ALA A 1 182 ? -8.546 -3.947 7.160 1.00 88.69 182 ALA A CA 1
ATOM 1489 C C . ALA A 1 182 ? -9.011 -2.708 6.387 1.00 88.69 182 ALA A C 1
ATOM 1491 O O . ALA A 1 182 ? -9.008 -2.680 5.153 1.00 88.69 182 ALA A O 1
ATOM 1492 N N . ASP A 1 183 ? -9.336 -1.650 7.121 1.00 86.00 183 ASP A N 1
ATOM 1493 C CA . ASP A 1 183 ? -9.551 -0.324 6.571 1.00 86.00 183 ASP A CA 1
ATOM 1494 C C . ASP A 1 183 ? -8.206 0.341 6.298 1.00 86.00 183 ASP A C 1
ATOM 1496 O O . ASP A 1 183 ? -7.285 0.314 7.114 1.00 86.00 183 ASP A O 1
ATOM 1500 N N . ILE A 1 184 ? -8.102 0.949 5.116 1.00 91.00 184 ILE A N 1
ATOM 1501 C CA . ILE A 1 184 ? -6.878 1.585 4.628 1.00 91.00 184 ILE A CA 1
ATOM 1502 C C . ILE A 1 184 ? -7.118 3.084 4.523 1.00 91.00 184 ILE A C 1
ATOM 1504 O O . ILE A 1 184 ? -7.664 3.575 3.524 1.00 91.00 184 ILE A O 1
ATOM 1508 N N . ILE A 1 185 ? -6.704 3.801 5.565 1.00 91.88 185 ILE A N 1
ATOM 1509 C CA . ILE A 1 185 ? -6.978 5.224 5.764 1.00 91.88 185 ILE A CA 1
ATOM 1510 C C . ILE A 1 185 ? -5.686 6.010 5.531 1.00 91.88 185 ILE A C 1
ATOM 1512 O O . ILE A 1 185 ? -4.622 5.691 6.062 1.00 91.88 185 ILE A O 1
ATOM 1516 N N . GLY A 1 186 ? -5.751 7.039 4.689 1.00 92.38 186 GLY A N 1
ATOM 1517 C CA . GLY A 1 186 ? -4.617 7.935 4.481 1.00 92.38 186 GLY A CA 1
ATOM 1518 C C . GLY A 1 186 ? -4.555 8.977 5.586 1.00 92.38 186 GLY A C 1
ATOM 1519 O O . GLY A 1 186 ? -5.562 9.626 5.846 1.00 92.38 186 GLY A O 1
ATOM 1520 N N . GLY A 1 187 ? -3.379 9.183 6.181 1.00 93.00 187 GLY A N 1
ATOM 1521 C CA . GLY A 1 187 ? -3.185 10.274 7.131 1.00 93.00 187 GLY A CA 1
ATOM 1522 C C . GLY A 1 187 ? -3.387 11.655 6.494 1.00 93.00 187 GLY A C 1
ATOM 1523 O O . GLY A 1 187 ? -3.473 11.804 5.266 1.00 93.00 187 GLY A O 1
ATOM 1524 N N . ARG A 1 188 ? -3.404 12.697 7.326 1.00 92.56 188 ARG A N 1
ATOM 1525 C CA . ARG A 1 188 ? -3.723 14.072 6.910 1.00 92.56 188 ARG A CA 1
ATOM 1526 C C . ARG A 1 188 ? -2.549 15.012 7.131 1.00 92.56 188 ARG A C 1
ATOM 1528 O O . ARG A 1 188 ? -1.864 14.948 8.145 1.00 92.56 188 ARG A O 1
ATOM 1535 N N . THR A 1 189 ? -2.279 15.886 6.164 1.00 94.75 189 THR A N 1
ATOM 1536 C CA . THR A 1 189 ? -1.200 16.877 6.281 1.00 94.75 189 THR A CA 1
ATOM 1537 C C . THR A 1 189 ? -1.686 18.101 7.046 1.00 94.75 189 THR A C 1
ATOM 1539 O O . THR A 1 189 ? -2.528 18.840 6.543 1.00 94.75 189 THR A O 1
ATOM 1542 N N . ALA A 1 190 ? -1.104 18.347 8.218 1.00 92.81 190 ALA A N 1
ATOM 1543 C CA . ALA A 1 190 ? -1.302 19.582 8.964 1.00 92.81 190 ALA A CA 1
ATOM 1544 C C . ALA A 1 190 ? -0.619 20.783 8.297 1.00 92.81 190 ALA A C 1
ATOM 1546 O O . ALA A 1 190 ? 0.487 20.677 7.749 1.00 92.81 190 ALA A O 1
ATOM 1547 N N . LYS A 1 191 ? -1.270 21.942 8.373 1.00 94.00 191 LYS A N 1
ATOM 1548 C CA . LYS A 1 191 ? -0.712 23.227 7.942 1.00 94.00 191 LYS A CA 1
ATOM 1549 C C . LYS A 1 191 ? 0.215 23.780 9.033 1.00 94.00 191 LYS A C 1
ATOM 1551 O O . LYS A 1 191 ? -0.014 23.503 10.206 1.00 94.00 191 LYS A O 1
ATOM 1556 N N . PRO A 1 192 ? 1.228 24.602 8.691 1.00 92.50 192 PRO A N 1
ATOM 1557 C CA . PRO A 1 192 ? 2.205 25.085 9.671 1.00 92.50 192 PRO A CA 1
ATOM 1558 C C . PRO A 1 192 ? 1.593 25.775 10.895 1.00 92.50 192 PRO A C 1
ATOM 1560 O O . PRO A 1 192 ? 2.063 25.556 12.000 1.00 92.50 192 PRO A O 1
ATOM 1563 N N . TYR A 1 193 ? 0.521 26.551 10.711 1.00 93.00 193 TYR A N 1
ATOM 1564 C CA . TYR A 1 193 ? -0.153 27.265 11.801 1.00 93.00 193 TYR A CA 1
ATOM 1565 C C . TYR A 1 193 ? -0.988 26.363 12.725 1.00 93.00 193 TYR A C 1
ATOM 1567 O O . TYR A 1 193 ? -1.422 26.818 13.773 1.00 93.00 193 TYR A O 1
ATOM 1575 N N . GLN A 1 194 ? -1.241 25.109 12.336 1.00 92.25 194 GLN A N 1
ATOM 1576 C CA . GLN A 1 194 ? -1.953 24.127 13.162 1.00 92.25 194 GLN A CA 1
ATOM 1577 C C . GLN A 1 194 ? -0.994 23.370 14.092 1.00 92.25 194 GLN A C 1
ATOM 1579 O O . GLN A 1 194 ? -1.450 22.668 14.993 1.00 92.25 194 GLN A O 1
ATOM 1584 N N . ILE A 1 195 ? 0.322 23.486 13.852 1.00 93.69 195 ILE A N 1
ATOM 1585 C CA . ILE A 1 195 ? 1.365 22.796 14.609 1.00 93.69 195 ILE A CA 1
ATOM 1586 C C . ILE A 1 195 ? 1.821 23.690 15.760 1.00 93.69 195 ILE A C 1
ATOM 1588 O O . ILE A 1 195 ? 2.237 24.828 15.549 1.00 93.69 195 ILE A O 1
ATOM 1592 N N . VAL A 1 196 ? 1.772 23.143 16.967 1.00 92.12 196 VAL A N 1
ATOM 1593 C CA . VAL A 1 196 ? 2.065 23.829 18.228 1.00 92.12 196 VAL A CA 1
ATOM 1594 C C . VAL A 1 196 ? 3.055 23.020 19.066 1.00 92.12 196 VAL A C 1
ATOM 1596 O O . VAL A 1 196 ? 3.344 21.861 18.767 1.00 92.12 196 VAL A O 1
ATOM 1599 N N . GLU A 1 197 ? 3.590 23.639 20.120 1.00 88.00 197 GLU A N 1
ATOM 1600 C CA . GLU A 1 197 ? 4.535 22.987 21.038 1.00 88.00 197 GLU A CA 1
ATOM 1601 C C . GLU A 1 197 ? 3.866 21.959 21.964 1.00 88.00 197 GLU A C 1
ATOM 1603 O O . GLU A 1 197 ? 4.532 21.026 22.397 1.00 88.00 197 GLU A O 1
ATOM 1608 N N . ASN A 1 198 ? 2.565 22.106 22.248 1.00 88.12 198 ASN A N 1
ATOM 1609 C CA . ASN A 1 198 ? 1.778 21.199 23.090 1.00 88.12 198 ASN A CA 1
ATOM 1610 C C . ASN A 1 198 ? 0.365 21.034 22.510 1.00 88.12 198 ASN A C 1
ATOM 1612 O O . ASN A 1 198 ? -0.234 22.021 22.091 1.00 88.12 198 ASN A O 1
ATOM 1616 N N . GLY A 1 199 ? -0.170 19.813 22.502 1.00 92.12 199 GLY A N 1
ATOM 1617 C CA . GLY A 1 199 ? -1.481 19.484 21.931 1.00 92.12 199 GLY A CA 1
ATOM 1618 C C . GLY A 1 199 ? -1.616 17.980 21.686 1.00 92.12 199 GLY A C 1
ATOM 1619 O O . GLY A 1 199 ? -0.974 17.190 22.377 1.00 92.12 199 GLY A O 1
ATOM 1620 N N . ILE A 1 200 ? -2.389 17.568 20.676 1.00 91.25 200 ILE A N 1
ATOM 1621 C CA . ILE A 1 200 ? -2.488 16.148 20.300 1.00 91.25 200 ILE A CA 1
ATOM 1622 C C . ILE A 1 200 ? -1.250 15.731 19.485 1.00 91.25 200 ILE A C 1
ATOM 1624 O O . ILE A 1 200 ? -0.959 16.373 18.471 1.00 91.25 200 ILE A O 1
ATOM 1628 N N . PRO A 1 201 ? -0.525 14.664 19.874 1.00 95.38 201 PRO A N 1
ATOM 1629 C CA . PRO A 1 201 ? 0.628 14.142 19.141 1.00 95.38 201 PRO A CA 1
ATOM 1630 C C . PRO A 1 201 ? 0.375 13.959 17.637 1.00 95.38 201 PRO A C 1
ATOM 1632 O O . PRO A 1 201 ? -0.563 13.280 17.223 1.00 95.38 201 PRO A O 1
ATOM 1635 N N . TYR A 1 202 ? 1.249 14.522 16.801 1.00 96.44 202 TYR A N 1
ATOM 1636 C CA . TYR A 1 202 ? 1.184 14.416 15.342 1.00 96.44 202 TYR A CA 1
ATOM 1637 C C . TYR A 1 202 ? 2.291 13.499 14.809 1.00 96.44 202 TYR A C 1
ATOM 1639 O O . TYR A 1 202 ? 3.452 13.898 14.656 1.00 96.44 202 TYR A O 1
ATOM 1647 N N . LEU A 1 203 ? 1.942 12.247 14.508 1.00 95.88 203 LEU A N 1
ATOM 1648 C CA . LEU A 1 203 ? 2.904 11.220 14.117 1.00 95.88 203 LEU A CA 1
ATOM 1649 C C . LEU A 1 203 ? 3.381 11.392 12.679 1.00 95.88 203 LEU A C 1
ATOM 1651 O O . LEU A 1 203 ? 2.598 11.488 11.731 1.00 95.88 203 LEU A O 1
ATOM 1655 N N . ARG A 1 204 ? 4.698 11.320 12.489 1.00 92.94 204 ARG A N 1
ATOM 1656 C CA . ARG A 1 204 ? 5.379 11.290 11.189 1.00 92.94 204 ARG A CA 1
ATOM 1657 C C . ARG A 1 204 ? 6.177 10.001 11.026 1.00 92.94 204 ARG A C 1
ATOM 1659 O O . ARG A 1 204 ? 6.490 9.312 11.988 1.00 92.94 204 ARG A O 1
ATOM 1666 N N . GLY A 1 205 ? 6.626 9.712 9.802 1.00 89.19 205 GLY A N 1
ATOM 1667 C CA . GLY A 1 205 ? 7.430 8.511 9.516 1.00 89.19 205 GLY A CA 1
ATOM 1668 C C . GLY A 1 205 ? 8.723 8.376 10.342 1.00 89.19 205 GLY A C 1
ATOM 1669 O O . GLY A 1 205 ? 9.220 7.268 10.528 1.00 89.19 205 GLY A O 1
ATOM 1670 N N . ARG A 1 206 ? 9.264 9.481 10.883 1.00 89.50 206 ARG A N 1
ATOM 1671 C CA . ARG A 1 206 ? 10.419 9.458 11.804 1.00 89.50 206 ARG A CA 1
ATOM 1672 C C . ARG A 1 206 ? 10.099 8.826 13.162 1.00 89.50 206 ARG A C 1
ATOM 1674 O O . ARG A 1 206 ? 11.008 8.296 13.793 1.00 89.50 206 ARG A O 1
ATOM 1681 N N . ASN A 1 207 ? 8.832 8.869 13.568 1.00 93.25 207 ASN A N 1
ATOM 1682 C CA . ASN A 1 207 ? 8.357 8.347 14.842 1.00 93.25 207 ASN A CA 1
ATOM 1683 C C . ASN A 1 207 ? 8.151 6.826 14.803 1.00 93.25 207 ASN A C 1
ATOM 1685 O O . ASN A 1 207 ? 7.974 6.223 15.850 1.00 93.25 207 ASN A O 1
ATOM 1689 N N . LEU A 1 208 ? 8.222 6.186 13.632 1.00 91.44 208 LEU A N 1
ATOM 1690 C CA . LEU A 1 208 ? 8.119 4.730 13.517 1.00 91.44 208 LEU A CA 1
ATOM 1691 C C . LEU A 1 208 ? 9.513 4.094 13.592 1.00 91.44 208 LEU A C 1
ATOM 1693 O O . LEU A 1 208 ? 10.386 4.395 12.761 1.00 91.44 208 LEU A O 1
ATOM 1697 N N . GLN A 1 209 ? 9.742 3.218 14.571 1.00 83.44 209 GLN A N 1
ATOM 1698 C CA . GLN A 1 209 ? 10.992 2.465 14.711 1.00 83.44 209 GLN A CA 1
ATOM 1699 C C . GLN A 1 209 ? 10.733 1.064 15.268 1.00 83.44 209 GLN A C 1
ATOM 1701 O O . GLN A 1 209 ? 10.093 0.917 16.301 1.00 83.44 209 GLN A O 1
ATOM 1706 N N . ASN A 1 210 ? 11.277 0.039 14.602 1.00 79.06 210 ASN A N 1
ATOM 1707 C CA . ASN A 1 210 ? 11.275 -1.355 15.068 1.00 79.06 210 ASN A CA 1
ATOM 1708 C C . ASN A 1 210 ? 9.896 -1.855 15.541 1.00 79.06 210 ASN A C 1
ATOM 1710 O O . ASN A 1 210 ? 9.781 -2.425 16.622 1.00 79.06 210 ASN A O 1
ATOM 1714 N N . GLY A 1 211 ? 8.841 -1.590 14.763 1.00 82.69 211 GLY A N 1
ATOM 1715 C CA . GLY A 1 211 ? 7.489 -2.028 15.113 1.00 82.69 211 GLY A CA 1
ATOM 1716 C C . GLY A 1 211 ? 6.771 -1.157 16.149 1.00 82.69 211 GLY A C 1
ATOM 1717 O O . GLY A 1 211 ? 5.622 -1.446 16.472 1.00 82.69 211 GLY A O 1
ATOM 1718 N N . LYS A 1 212 ? 7.402 -0.091 16.655 1.00 88.06 212 LYS A N 1
ATOM 1719 C CA . LYS A 1 212 ? 6.870 0.756 17.730 1.00 88.06 212 LYS A CA 1
ATOM 1720 C C . LYS A 1 212 ? 6.841 2.230 17.345 1.00 88.06 212 LYS A C 1
ATOM 1722 O O . LYS A 1 212 ? 7.590 2.685 16.470 1.00 88.06 212 LYS A O 1
ATOM 1727 N N . ILE A 1 213 ? 5.981 2.976 18.028 1.00 92.19 213 ILE A N 1
ATOM 1728 C CA . ILE A 1 213 ? 5.976 4.434 17.992 1.00 92.19 213 ILE A CA 1
ATOM 1729 C C . ILE A 1 213 ? 7.016 4.945 18.998 1.00 92.19 213 ILE A C 1
ATOM 1731 O O . ILE A 1 213 ? 7.252 4.367 20.056 1.00 92.19 213 ILE A O 1
ATOM 1735 N N . THR A 1 214 ? 7.727 5.994 18.604 1.00 91.56 214 THR A N 1
ATOM 1736 C CA . THR A 1 214 ? 8.798 6.638 19.372 1.00 91.56 214 THR A CA 1
ATOM 1737 C C . THR A 1 214 ? 8.441 8.098 19.635 1.00 91.56 214 THR A C 1
ATOM 1739 O O . THR A 1 214 ? 7.460 8.606 19.094 1.00 91.56 214 THR A O 1
ATOM 1742 N N . ALA A 1 215 ? 9.254 8.773 20.456 1.00 87.25 215 ALA A N 1
ATOM 1743 C CA . ALA A 1 215 ? 9.021 10.139 20.925 1.00 87.25 215 ALA A CA 1
ATOM 1744 C C . ALA A 1 215 ? 8.518 11.102 19.834 1.00 87.25 215 ALA A C 1
ATOM 1746 O O . ALA A 1 215 ? 9.042 11.133 18.713 1.00 87.25 215 ALA A O 1
ATOM 1747 N N . VAL A 1 216 ? 7.510 11.902 20.189 1.00 90.12 216 VAL A N 1
ATOM 1748 C CA . VAL A 1 216 ? 6.816 12.852 19.313 1.00 90.12 216 VAL A CA 1
ATOM 1749 C C . VAL A 1 216 ? 7.199 14.276 19.703 1.00 90.12 216 VAL A C 1
ATOM 1751 O O . VAL A 1 216 ? 7.227 14.615 20.879 1.00 90.12 216 VAL A O 1
ATOM 1754 N N . ASN A 1 217 ? 7.493 15.107 18.700 1.00 88.69 217 ASN A N 1
ATOM 1755 C CA . ASN A 1 217 ? 7.927 16.496 18.896 1.00 88.69 217 ASN A CA 1
ATOM 1756 C C . ASN A 1 217 ? 7.018 17.512 18.186 1.00 88.69 217 ASN A C 1
ATOM 1758 O O . ASN A 1 217 ? 7.270 18.706 18.278 1.00 88.69 217 ASN A O 1
ATOM 1762 N N . ASP A 1 218 ? 6.014 17.043 17.439 1.00 93.06 218 ASP A N 1
ATOM 1763 C CA . ASP A 1 218 ? 5.055 17.902 16.745 1.00 93.06 218 ASP A CA 1
ATOM 1764 C C . ASP A 1 218 ? 3.659 17.601 17.294 1.00 93.06 218 ASP A C 1
ATOM 1766 O O . ASP A 1 218 ? 3.296 16.428 17.421 1.00 93.06 218 ASP A O 1
ATOM 1770 N N . TYR A 1 219 ? 2.872 18.639 17.563 1.00 95.38 219 TYR A N 1
ATOM 1771 C CA . TYR A 1 219 ? 1.527 18.510 18.119 1.00 95.38 219 TYR A CA 1
ATOM 1772 C C . TYR A 1 219 ? 0.530 19.343 17.316 1.00 95.38 219 TYR A C 1
ATOM 1774 O O . TYR A 1 219 ? 0.896 20.382 16.769 1.00 95.38 219 TYR A O 1
ATOM 1782 N N . ILE A 1 220 ? -0.721 18.893 17.238 1.00 91.00 220 ILE A N 1
ATOM 1783 C CA . ILE A 1 220 ? -1.841 19.654 16.673 1.00 91.00 220 ILE A CA 1
ATOM 1784 C C . ILE A 1 220 ? -2.584 20.364 17.799 1.00 91.00 220 ILE A C 1
ATOM 1786 O O . ILE A 1 220 ? -2.887 19.751 18.824 1.00 91.00 220 ILE A O 1
ATOM 1790 N N . SER A 1 221 ? -2.880 21.648 17.592 1.00 85.88 221 SER A N 1
ATOM 1791 C CA . SER A 1 221 ? -3.696 22.440 18.519 1.00 85.88 221 SER A CA 1
ATOM 1792 C C . SER A 1 221 ? -5.080 21.811 18.678 1.00 85.88 221 SER A C 1
ATOM 1794 O O . SER A 1 221 ? -5.690 21.397 17.689 1.00 85.88 221 SER A O 1
ATOM 1796 N N . GLU A 1 222 ? -5.589 21.765 19.910 1.00 84.50 222 GLU A N 1
ATOM 1797 C CA . GLU A 1 222 ? -6.899 21.180 20.229 1.00 84.50 222 GLU A CA 1
ATOM 1798 C C . GLU A 1 222 ? -8.038 21.803 19.405 1.00 84.50 222 GLU A C 1
ATOM 1800 O O . GLU A 1 222 ? -8.981 21.113 19.025 1.00 84.50 222 GLU A O 1
ATOM 1805 N N . GLU A 1 223 ? -7.905 23.080 19.037 1.00 81.75 223 GLU A N 1
ATOM 1806 C CA . GLU A 1 223 ? -8.889 23.817 18.234 1.00 81.75 223 GLU A CA 1
ATOM 1807 C C . GLU A 1 223 ? -9.098 23.244 16.820 1.00 81.75 223 GLU A C 1
ATOM 1809 O O . GLU A 1 223 ? -10.149 23.460 16.221 1.00 81.75 223 GLU A O 1
ATOM 1814 N N . TYR A 1 224 ? -8.114 22.515 16.278 1.00 82.19 224 TYR A N 1
ATOM 1815 C CA . TYR A 1 224 ? -8.180 21.938 14.931 1.00 82.19 224 TYR A CA 1
ATOM 1816 C C . TYR A 1 224 ? -8.444 20.433 14.939 1.00 82.19 224 TYR A C 1
ATOM 1818 O O . TYR A 1 224 ? -8.491 19.837 13.868 1.00 82.19 224 TYR A O 1
ATOM 1826 N N . VAL A 1 225 ? -8.607 19.794 16.101 1.00 79.44 225 VAL A N 1
ATOM 1827 C CA . VAL A 1 225 ? -8.694 18.324 16.213 1.00 79.44 225 VAL A CA 1
ATOM 1828 C C . VAL A 1 225 ? -9.850 17.744 15.405 1.00 79.44 225 VAL A C 1
ATOM 1830 O O . VAL A 1 225 ? -9.688 16.695 14.783 1.00 79.44 225 VAL A O 1
ATOM 1833 N N . GLU A 1 226 ? -10.977 18.452 15.326 1.00 75.81 226 GLU A N 1
ATOM 1834 C CA . GLU A 1 226 ? -12.116 18.040 14.498 1.00 75.81 226 GLU A CA 1
ATOM 1835 C C . GLU A 1 226 ? -11.741 17.889 13.012 1.00 75.81 226 GLU A C 1
ATOM 1837 O O . GLU A 1 226 ? -12.260 17.003 12.333 1.00 75.81 226 GLU A O 1
ATOM 1842 N N . GLU A 1 227 ? -10.784 18.676 12.501 1.00 83.12 227 GLU A N 1
ATOM 1843 C CA . GLU A 1 227 ? -10.299 18.556 11.117 1.00 83.12 227 GLU A CA 1
ATOM 1844 C C . GLU A 1 227 ? -9.508 17.262 10.858 1.00 83.12 227 GLU A C 1
ATOM 1846 O O . GLU A 1 227 ? -9.295 16.908 9.693 1.00 83.12 227 GLU A O 1
ATOM 1851 N N . PHE A 1 228 ? -9.058 16.584 11.919 1.00 84.12 228 PHE A N 1
ATOM 1852 C CA . PHE A 1 228 ? -8.250 15.361 11.892 1.00 84.12 228 PHE A CA 1
ATOM 1853 C C . PHE A 1 228 ? -8.993 14.143 12.456 1.00 84.12 228 PHE A C 1
ATOM 1855 O O . PHE A 1 228 ? -8.380 13.091 12.622 1.00 84.12 228 PHE A O 1
ATOM 1862 N N . ALA A 1 229 ? -10.292 14.257 12.743 1.00 78.50 229 ALA A N 1
ATOM 1863 C CA . ALA A 1 229 ? -11.065 13.187 13.373 1.00 78.50 229 ALA A CA 1
ATOM 1864 C C . ALA A 1 229 ? -11.036 11.865 12.580 1.00 78.50 229 ALA A C 1
ATOM 1866 O O . ALA A 1 229 ? -11.048 10.791 13.169 1.00 78.50 229 ALA A O 1
ATOM 1867 N N . ASP A 1 230 ? -10.941 11.936 11.249 1.00 79.06 230 ASP A N 1
ATOM 1868 C CA . ASP A 1 230 ? -10.868 10.773 10.356 1.00 79.06 230 ASP A CA 1
ATOM 1869 C C . ASP A 1 230 ? -9.502 10.068 10.347 1.00 79.06 230 ASP A C 1
ATOM 1871 O O . ASP A 1 230 ? -9.371 8.984 9.783 1.00 79.06 230 ASP A O 1
ATOM 1875 N N . VAL A 1 231 ? -8.481 10.684 10.945 1.00 90.56 231 VAL A N 1
ATOM 1876 C CA . VAL A 1 231 ? -7.102 10.172 11.008 1.00 90.56 231 VAL A CA 1
ATOM 1877 C C . VAL A 1 231 ? -6.569 10.111 12.442 1.00 90.56 231 VAL A C 1
ATOM 1879 O O . VAL A 1 231 ? -5.351 10.034 12.653 1.00 90.56 231 VAL A O 1
ATOM 1882 N N . LEU A 1 232 ? -7.477 10.170 13.419 1.00 86.56 232 LEU A N 1
ATOM 1883 C CA . LEU A 1 232 ? -7.175 9.895 14.813 1.00 86.56 232 LEU A CA 1
ATOM 1884 C C . LEU A 1 232 ? -6.925 8.392 14.975 1.00 86.56 232 LEU A C 1
ATOM 1886 O O . LEU A 1 232 ? -7.650 7.557 14.427 1.00 86.56 232 LEU A O 1
ATOM 1890 N N . LEU A 1 233 ? -5.857 8.069 15.692 1.00 90.94 233 LEU A N 1
ATOM 1891 C CA . LEU A 1 233 ? -5.427 6.697 15.895 1.00 90.94 233 LEU A CA 1
ATOM 1892 C C . LEU A 1 233 ? -6.263 6.002 16.963 1.00 90.94 233 LEU A C 1
ATOM 1894 O O . LEU A 1 233 ? -6.687 6.617 17.943 1.00 90.94 233 LEU A O 1
ATOM 1898 N N . GLU A 1 234 ? -6.442 4.705 16.765 1.00 90.69 234 GLU A N 1
ATOM 1899 C CA . GLU A 1 234 ? -7.090 3.780 17.687 1.00 90.69 234 GLU A CA 1
ATOM 1900 C C . GLU A 1 234 ? -6.089 2.707 18.132 1.00 90.69 234 GLU A C 1
ATOM 1902 O O . GLU A 1 234 ? -5.097 2.427 17.453 1.00 90.69 234 GLU A O 1
ATOM 1907 N N . GLU A 1 235 ? -6.324 2.114 19.302 1.00 91.75 235 GLU A N 1
ATOM 1908 C CA . GLU A 1 235 ? -5.476 1.027 19.792 1.00 91.75 235 GLU A CA 1
ATOM 1909 C C . GLU A 1 235 ? -5.578 -0.168 18.838 1.00 91.75 235 GLU A C 1
ATOM 1911 O O . GLU A 1 235 ? -6.665 -0.510 18.376 1.00 91.75 235 GLU A O 1
ATOM 1916 N N . GLY A 1 236 ? -4.436 -0.777 18.514 1.00 90.38 236 GLY A N 1
ATOM 1917 C CA . GLY A 1 236 ? -4.356 -1.861 17.536 1.00 90.38 236 GLY A CA 1
ATOM 1918 C C . GLY A 1 236 ? -4.169 -1.402 16.087 1.00 90.38 236 GLY A C 1
ATOM 1919 O O . GLY A 1 236 ? -3.859 -2.233 15.234 1.00 90.38 236 GLY A O 1
ATOM 1920 N N . ASP A 1 237 ? -4.261 -0.099 15.789 1.00 96.31 237 ASP A N 1
ATOM 1921 C CA . ASP A 1 237 ? -3.945 0.412 14.452 1.00 96.31 237 ASP A CA 1
ATOM 1922 C C . ASP A 1 237 ? -2.514 0.037 14.041 1.00 96.31 237 ASP A C 1
ATOM 1924 O O . ASP A 1 237 ? -1.550 0.200 14.794 1.00 96.31 237 ASP A O 1
ATOM 1928 N N . ILE A 1 238 ? -2.344 -0.417 12.801 1.00 96.75 238 ILE A N 1
ATOM 1929 C CA . ILE A 1 238 ? -1.028 -0.660 12.214 1.00 96.75 238 ILE A CA 1
ATOM 1930 C C . ILE A 1 238 ? -0.679 0.523 11.315 1.00 96.75 238 ILE A C 1
ATOM 1932 O O . ILE A 1 238 ? -1.351 0.809 10.326 1.00 96.75 238 ILE A O 1
ATOM 1936 N N . ILE A 1 239 ? 0.408 1.215 11.630 1.00 95.75 239 ILE A N 1
ATOM 1937 C CA . ILE A 1 239 ? 0.861 2.398 10.905 1.00 95.75 239 ILE A CA 1
ATOM 1938 C C . ILE A 1 239 ? 1.942 2.013 9.910 1.00 95.75 239 ILE A C 1
ATOM 1940 O O . ILE A 1 239 ? 2.998 1.509 10.289 1.00 95.75 239 ILE A O 1
ATOM 1944 N N . LEU A 1 240 ? 1.707 2.324 8.638 1.00 92.94 240 LEU A N 1
ATOM 1945 C CA . LEU A 1 240 ? 2.653 2.130 7.546 1.00 92.94 240 LEU A CA 1
ATOM 1946 C C . LEU A 1 240 ? 3.162 3.478 7.031 1.00 92.94 240 LEU A C 1
ATOM 1948 O O . LEU A 1 240 ? 2.393 4.385 6.705 1.00 92.94 240 LEU A O 1
ATOM 1952 N N . GLN A 1 241 ? 4.478 3.608 6.877 1.00 89.94 241 GLN A N 1
ATOM 1953 C CA . GLN A 1 241 ? 5.060 4.765 6.207 1.00 89.94 241 GLN A CA 1
ATOM 1954 C C . GLN A 1 241 ? 4.749 4.743 4.699 1.00 89.94 241 GLN A C 1
ATOM 1956 O O . GLN A 1 241 ? 5.155 3.831 3.978 1.00 89.94 241 GLN A O 1
ATOM 1961 N N . LYS A 1 242 ? 4.077 5.791 4.206 1.00 83.81 242 LYS A N 1
ATOM 1962 C CA . LYS A 1 242 ? 3.636 5.925 2.803 1.00 83.81 242 LYS A CA 1
ATOM 1963 C C . LYS A 1 242 ? 4.777 6.151 1.810 1.00 83.81 242 LYS A C 1
ATOM 1965 O O . LYS A 1 242 ? 4.689 5.757 0.647 1.00 83.81 242 LYS A O 1
ATOM 1970 N N . HIS A 1 243 ? 5.808 6.864 2.257 1.00 73.19 243 HIS A N 1
ATOM 1971 C CA . HIS A 1 243 ? 6.932 7.317 1.441 1.00 73.19 243 HIS A CA 1
ATOM 1972 C C . HIS A 1 243 ? 8.228 6.649 1.913 1.00 73.19 243 HIS A C 1
ATOM 1974 O O . HIS A 1 243 ? 8.409 6.484 3.116 1.00 73.19 243 HIS A O 1
ATOM 1980 N N . PHE A 1 244 ? 9.148 6.378 0.980 1.00 57.78 244 PHE A N 1
ATOM 1981 C CA . PHE A 1 244 ? 10.476 5.764 1.181 1.00 57.78 244 PHE A CA 1
ATOM 1982 C C . PHE A 1 244 ? 10.490 4.223 1.282 1.00 57.78 244 PHE A C 1
ATOM 1984 O O . PHE A 1 244 ? 9.717 3.614 2.014 1.00 57.78 244 PHE A O 1
ATOM 1991 N N . GLY A 1 245 ? 11.454 3.597 0.588 1.00 49.16 245 GLY A N 1
ATOM 1992 C CA . GLY A 1 245 ? 11.571 2.138 0.380 1.00 49.16 245 GLY A CA 1
ATOM 1993 C C . GLY A 1 245 ? 11.973 1.291 1.597 1.00 49.16 245 GLY A C 1
ATOM 1994 O O . GLY A 1 245 ? 12.416 0.153 1.434 1.00 49.16 245 GLY A O 1
ATOM 1995 N N . TYR A 1 246 ? 11.847 1.845 2.804 1.00 56.22 246 TYR A N 1
ATOM 1996 C CA . TYR A 1 246 ? 12.031 1.118 4.061 1.00 56.22 246 TYR A CA 1
ATOM 1997 C C . TYR A 1 246 ? 10.702 0.641 4.660 1.00 56.22 246 TYR A C 1
ATOM 1999 O O . TYR A 1 246 ? 10.748 -0.202 5.546 1.00 56.22 246 TYR A O 1
ATOM 2007 N N . HIS A 1 247 ? 9.552 1.152 4.179 1.00 67.88 247 HIS A N 1
ATOM 2008 C CA . HIS A 1 247 ? 8.194 0.750 4.589 1.00 67.88 247 HIS A CA 1
ATOM 2009 C C . HIS A 1 247 ? 8.080 0.479 6.087 1.00 67.88 247 HIS A C 1
ATOM 2011 O O . HIS A 1 247 ? 7.719 -0.617 6.505 1.00 67.88 247 HIS A O 1
ATOM 2017 N N . LYS A 1 248 ? 8.461 1.467 6.903 1.00 85.44 248 LYS A N 1
ATOM 2018 C CA . LYS A 1 248 ? 8.432 1.309 8.354 1.00 85.44 248 LYS A CA 1
ATOM 2019 C C . LYS A 1 248 ? 7.007 1.015 8.810 1.00 85.44 248 LYS A C 1
ATOM 2021 O O . LYS A 1 248 ? 6.083 1.714 8.392 1.00 85.44 248 LYS A O 1
ATOM 2026 N N . ILE A 1 249 ? 6.879 0.009 9.666 1.00 90.50 249 ILE A N 1
ATOM 2027 C CA . ILE A 1 249 ? 5.617 -0.433 10.256 1.00 90.50 249 ILE A CA 1
ATOM 2028 C C . ILE A 1 249 ? 5.714 -0.255 11.769 1.00 90.50 249 ILE A C 1
ATOM 2030 O O . ILE A 1 249 ? 6.775 -0.511 12.347 1.00 90.50 249 ILE A O 1
ATOM 2034 N N . ALA A 1 250 ? 4.632 0.188 12.400 1.00 94.25 250 ALA A N 1
ATOM 2035 C CA . ALA A 1 250 ? 4.468 0.148 13.847 1.00 94.25 250 ALA A CA 1
ATOM 2036 C C . ALA A 1 250 ? 3.033 -0.218 14.226 1.00 94.25 250 ALA A C 1
ATOM 2038 O O . ALA A 1 250 ? 2.121 0.074 13.458 1.00 94.25 250 ALA A O 1
ATOM 2039 N N . LYS A 1 251 ? 2.842 -0.822 15.397 1.00 94.50 251 LYS A N 1
ATOM 2040 C CA . LYS A 1 251 ? 1.519 -1.034 15.995 1.00 94.50 251 LYS A CA 1
ATOM 2041 C C . LYS A 1 251 ? 1.251 0.054 17.035 1.00 94.50 251 LYS A C 1
ATOM 2043 O O . LYS A 1 251 ? 2.153 0.379 17.807 1.00 94.50 251 LYS A O 1
ATOM 2048 N N . VAL A 1 252 ? 0.043 0.605 17.039 1.00 93.94 252 VAL A N 1
ATOM 2049 C CA . VAL A 1 252 ? -0.439 1.571 18.032 1.00 93.94 252 VAL A CA 1
ATOM 2050 C C . VAL A 1 252 ? -0.879 0.825 19.284 1.00 93.94 252 VAL A C 1
ATOM 2052 O O . VAL A 1 252 ? -1.651 -0.130 19.212 1.00 93.94 252 VAL A O 1
ATOM 2055 N N . THR A 1 253 ? -0.399 1.276 20.434 1.00 89.25 253 THR A N 1
ATOM 2056 C CA . THR A 1 253 ? -0.821 0.806 21.757 1.00 89.25 253 THR A CA 1
ATOM 2057 C C . THR A 1 253 ? -1.572 1.909 22.493 1.00 89.25 253 THR A C 1
ATOM 2059 O O . THR A 1 253 ? -1.460 3.082 22.141 1.00 89.25 253 THR A O 1
ATOM 2062 N N . SER A 1 254 ? -2.289 1.568 23.561 1.00 87.00 254 SER A N 1
ATOM 2063 C CA . SER A 1 254 ? -2.924 2.547 24.457 1.00 87.00 254 SER A CA 1
ATOM 2064 C C . SER A 1 254 ? -1.980 3.649 24.967 1.00 87.00 254 SER A C 1
ATOM 2066 O O . SER A 1 254 ? -2.426 4.776 25.163 1.00 87.00 254 SER A O 1
ATOM 2068 N N . ASN A 1 255 ? -0.676 3.379 25.118 1.00 89.31 255 ASN A N 1
ATOM 2069 C CA . ASN A 1 255 ? 0.316 4.387 25.531 1.00 89.31 255 ASN A CA 1
ATOM 2070 C C . ASN A 1 255 ? 0.642 5.423 24.443 1.00 89.31 255 ASN A C 1
ATOM 2072 O O . ASN A 1 255 ? 1.223 6.464 24.743 1.00 89.31 255 ASN A O 1
ATOM 2076 N N . ASP A 1 256 ? 0.308 5.130 23.187 1.00 89.44 256 ASP A N 1
ATOM 2077 C CA . ASP A 1 256 ? 0.556 6.011 22.047 1.00 89.44 256 ASP A CA 1
ATOM 2078 C C . ASP A 1 256 ? -0.627 6.956 21.782 1.00 89.44 256 ASP A C 1
ATOM 2080 O O . ASP A 1 256 ? -0.558 7.787 20.875 1.00 89.44 256 ASP A O 1
ATOM 2084 N N . LEU A 1 257 ? -1.718 6.819 22.543 1.00 88.94 257 LEU A N 1
ATOM 2085 C CA . LEU A 1 257 ? -2.969 7.543 22.344 1.00 88.94 257 LEU A CA 1
ATOM 2086 C C . LEU A 1 257 ? -3.148 8.699 23.344 1.00 88.94 257 LEU A C 1
ATOM 2088 O O . LEU A 1 257 ? -2.726 8.591 24.496 1.00 88.94 257 LEU A O 1
ATOM 2092 N N . PRO A 1 258 ? -3.840 9.784 22.944 1.00 90.25 258 PRO A N 1
ATOM 2093 C CA . PRO A 1 258 ? -4.354 10.057 21.597 1.00 90.25 258 PRO A CA 1
ATOM 2094 C C . PRO A 1 258 ? -3.234 10.475 20.632 1.00 90.25 258 PRO A C 1
ATOM 2096 O O . PRO A 1 258 ? -2.261 11.105 21.038 1.00 90.25 258 PRO A O 1
ATOM 2099 N N . ALA A 1 259 ? -3.385 10.182 19.340 1.00 92.00 259 ALA A N 1
ATOM 2100 C CA . ALA A 1 259 ? -2.423 10.596 18.319 1.00 92.00 259 ALA A CA 1
ATOM 2101 C C . ALA A 1 259 ? -3.068 10.720 16.933 1.00 92.00 259 ALA A C 1
ATOM 2103 O O . ALA A 1 259 ? -4.071 10.076 16.640 1.00 92.00 259 ALA A O 1
ATOM 2104 N N . ILE A 1 260 ? -2.475 11.546 16.071 1.00 94.00 260 ILE A N 1
ATOM 2105 C CA . ILE A 1 260 ? -2.935 11.827 14.706 1.00 94.00 260 ILE A CA 1
ATOM 2106 C C . ILE A 1 260 ? -1.904 11.317 13.698 1.00 94.00 260 ILE A C 1
ATOM 2108 O O . ILE A 1 260 ? -0.710 11.617 13.807 1.00 94.00 260 ILE A O 1
ATOM 2112 N N . ALA A 1 261 ? -2.353 10.609 12.660 1.00 96.25 261 ALA A N 1
ATOM 2113 C CA . ALA A 1 261 ? -1.490 10.204 11.553 1.00 96.25 261 ALA A CA 1
ATOM 2114 C C . ALA A 1 261 ? -1.269 11.344 10.542 1.00 96.25 261 ALA A C 1
ATOM 2116 O O . ALA A 1 261 ? -2.207 11.831 9.904 1.00 96.25 261 ALA A O 1
ATOM 2117 N N . SER A 1 262 ? -0.008 11.726 10.313 1.00 95.38 262 SER A N 1
ATOM 2118 C CA . SER A 1 262 ? 0.334 12.689 9.256 1.00 95.38 262 SER A CA 1
ATOM 2119 C C . SER A 1 262 ? 0.098 12.149 7.842 1.00 95.38 262 SER A C 1
ATOM 2121 O O . SER A 1 262 ? 0.119 10.946 7.602 1.00 95.38 262 SER A O 1
ATOM 2123 N N . GLY A 1 263 ? 0.007 13.044 6.853 1.00 91.62 263 GLY A N 1
ATOM 2124 C CA . GLY A 1 263 ? -0.190 12.690 5.434 1.00 91.62 263 GLY A CA 1
ATOM 2125 C C . GLY A 1 263 ? 0.880 11.793 4.797 1.00 91.62 263 GLY A C 1
ATOM 2126 O O . GLY A 1 263 ? 0.679 11.266 3.699 1.00 91.62 263 GLY A O 1
ATOM 2127 N N . GLY A 1 264 ? 2.016 11.606 5.476 1.00 90.50 264 GLY A N 1
ATOM 2128 C CA . GLY A 1 264 ? 3.062 10.657 5.088 1.00 90.50 264 GLY A CA 1
ATOM 2129 C C . GLY A 1 264 ? 2.878 9.246 5.654 1.00 90.50 264 GLY A C 1
ATOM 2130 O O . GLY A 1 264 ? 3.762 8.407 5.459 1.00 90.50 264 GLY A O 1
ATOM 2131 N N . LEU A 1 265 ? 1.780 8.991 6.362 1.00 93.88 265 LEU A N 1
ATOM 2132 C CA . LEU A 1 265 ? 1.433 7.721 6.986 1.00 93.88 265 LEU A CA 1
ATOM 2133 C C . LEU A 1 265 ? 0.130 7.169 6.403 1.00 93.88 265 LEU A C 1
ATOM 2135 O O . LEU A 1 265 ? -0.696 7.898 5.847 1.00 93.88 265 LEU A O 1
ATOM 2139 N N . ILE A 1 266 ? -0.026 5.860 6.529 1.00 94.81 266 ILE A N 1
ATOM 2140 C CA . ILE A 1 266 ? -1.241 5.116 6.227 1.00 94.81 266 ILE A CA 1
ATOM 2141 C C . ILE A 1 266 ? -1.605 4.347 7.492 1.00 94.81 266 ILE A C 1
ATOM 2143 O O . ILE A 1 266 ? -0.732 3.724 8.095 1.00 94.81 266 ILE A O 1
ATOM 2147 N N . ILE A 1 267 ? -2.873 4.401 7.873 1.00 96.06 267 ILE A N 1
ATOM 2148 C CA . ILE A 1 267 ? -3.445 3.611 8.957 1.00 96.06 267 ILE A CA 1
ATOM 2149 C C . ILE A 1 267 ? -4.051 2.357 8.325 1.00 96.06 267 ILE A C 1
ATOM 2151 O O . ILE A 1 267 ? -4.813 2.450 7.357 1.00 96.06 267 ILE A O 1
ATOM 2155 N N . ILE A 1 268 ? -3.673 1.196 8.848 1.00 95.88 268 ILE A N 1
ATOM 2156 C CA . ILE A 1 268 ? -4.239 -0.111 8.531 1.00 95.88 268 ILE A CA 1
ATOM 2157 C C . ILE A 1 268 ? -4.977 -0.567 9.787 1.00 95.88 268 ILE A C 1
ATOM 2159 O O . ILE A 1 268 ? -4.347 -0.981 10.760 1.00 95.88 268 ILE A O 1
ATOM 2163 N N . ARG A 1 269 ? -6.303 -0.464 9.767 1.00 93.19 269 ARG A N 1
ATOM 2164 C CA . ARG A 1 269 ? -7.164 -0.792 10.906 1.00 93.19 269 ARG A CA 1
ATOM 2165 C C . ARG A 1 269 ? -7.869 -2.108 10.650 1.00 93.19 269 ARG A C 1
ATOM 2167 O O . ARG A 1 269 ? -8.702 -2.190 9.753 1.00 93.19 269 ARG A O 1
ATOM 2174 N N . THR A 1 270 ? -7.495 -3.156 11.369 1.00 83.94 270 THR A N 1
ATOM 2175 C CA . THR A 1 270 ? -7.962 -4.514 11.074 1.00 83.94 270 THR A CA 1
ATOM 2176 C C . THR A 1 270 ? -9.434 -4.721 11.393 1.00 83.94 270 THR A C 1
ATOM 2178 O O . THR A 1 270 ? -9.957 -4.230 12.389 1.00 83.94 270 THR A O 1
ATOM 2181 N N . PHE A 1 271 ? -10.092 -5.528 10.566 1.00 78.25 271 PHE A N 1
ATOM 2182 C CA . PHE A 1 271 ? -11.400 -6.097 10.848 1.00 78.25 271 PHE A CA 1
ATOM 2183 C C . PHE A 1 271 ? -11.451 -7.542 10.344 1.00 78.25 271 PHE A C 1
ATOM 2185 O O . PHE A 1 271 ? -10.937 -7.883 9.284 1.00 78.25 271 PHE A O 1
ATOM 2192 N N . GLY A 1 272 ? -12.070 -8.441 11.107 1.00 69.38 272 GLY A N 1
ATOM 2193 C CA . GLY A 1 272 ? -12.173 -9.856 10.724 1.00 69.38 272 GLY A CA 1
ATOM 2194 C C . GLY A 1 272 ? -10.875 -10.673 10.835 1.00 69.38 272 GLY A C 1
ATOM 2195 O O . GLY A 1 272 ? -10.920 -11.881 10.614 1.00 69.38 272 GLY A O 1
ATOM 2196 N N . VAL A 1 273 ? -9.755 -10.052 11.215 1.00 77.25 273 VAL A N 1
ATOM 2197 C CA . VAL A 1 273 ? -8.524 -10.696 11.701 1.00 77.25 273 VAL A CA 1
ATOM 2198 C C . VAL A 1 273 ? -8.017 -9.934 12.925 1.00 77.25 273 VAL A C 1
ATOM 2200 O O . VAL A 1 273 ? -8.308 -8.746 13.059 1.00 77.25 273 VAL A O 1
ATOM 2203 N N . ALA A 1 274 ? -7.266 -10.603 13.801 1.00 81.69 274 ALA A N 1
ATOM 2204 C CA . ALA A 1 274 ? -6.604 -9.932 14.916 1.00 81.69 274 ALA A CA 1
ATOM 2205 C C . ALA A 1 274 ? -5.514 -8.979 14.396 1.00 81.69 274 ALA A C 1
ATOM 2207 O O . ALA A 1 274 ? -4.747 -9.338 13.494 1.00 81.69 274 ALA A O 1
ATOM 2208 N N . GLU A 1 275 ? -5.417 -7.795 14.989 1.00 87.19 275 GLU A N 1
ATOM 2209 C CA . GLU A 1 275 ? -4.370 -6.809 14.723 1.00 87.19 275 GLU A CA 1
ATOM 2210 C C . GLU A 1 275 ? -2.979 -7.420 14.903 1.00 87.19 275 GLU A C 1
ATOM 2212 O O . GLU A 1 275 ? -2.101 -7.219 14.066 1.00 87.19 275 GLU A O 1
ATOM 2217 N N . ASP A 1 276 ? -2.807 -8.259 15.925 1.00 83.62 276 ASP A N 1
ATOM 2218 C CA . ASP A 1 276 ? -1.548 -8.942 16.211 1.00 83.62 276 ASP A CA 1
ATOM 2219 C C . ASP A 1 276 ? -1.176 -9.933 15.121 1.00 83.62 276 ASP A C 1
ATOM 2221 O O . ASP A 1 276 ? -0.028 -9.972 14.693 1.00 83.62 276 ASP A O 1
ATOM 2225 N N . TYR A 1 277 ? -2.148 -10.681 14.595 1.00 83.38 277 TYR A N 1
ATOM 2226 C CA . TYR A 1 277 ? -1.892 -11.575 13.471 1.00 83.38 277 TYR A CA 1
ATOM 2227 C C . TYR A 1 277 ? -1.364 -10.795 12.265 1.00 83.38 277 TYR A C 1
ATOM 2229 O O . TYR A 1 277 ? -0.321 -11.143 11.702 1.00 83.38 277 TYR A O 1
ATOM 2237 N N . LEU A 1 278 ? -2.072 -9.731 11.866 1.00 88.81 278 LEU A N 1
ATOM 2238 C CA . LEU A 1 278 ? -1.673 -8.957 10.698 1.00 88.81 278 LEU A CA 1
ATOM 2239 C C . LEU A 1 278 ? -0.327 -8.270 10.941 1.00 88.81 278 LEU A C 1
ATOM 2241 O O . LEU A 1 278 ? 0.543 -8.307 10.073 1.00 88.81 278 LEU A O 1
ATOM 2245 N N . PHE A 1 279 ? -0.125 -7.683 12.116 1.00 89.25 279 PHE A N 1
ATOM 2246 C CA . PHE A 1 279 ? 1.119 -7.020 12.474 1.00 89.25 279 PHE A CA 1
ATOM 2247 C C . PHE A 1 279 ? 2.306 -7.991 12.474 1.00 89.25 279 PHE A C 1
ATOM 2249 O O . PHE A 1 279 ? 3.324 -7.706 11.834 1.00 89.25 279 PHE A O 1
ATOM 2256 N N . THR A 1 280 ? 2.174 -9.158 13.109 1.00 76.12 280 THR A N 1
ATOM 2257 C CA . THR A 1 280 ? 3.216 -10.192 13.129 1.00 76.12 280 THR A CA 1
ATOM 2258 C C . THR A 1 280 ? 3.469 -10.734 11.729 1.00 76.12 280 THR A C 1
ATOM 2260 O O . THR A 1 280 ? 4.623 -10.863 11.331 1.00 76.12 280 THR A O 1
ATOM 2263 N N . TYR A 1 281 ? 2.439 -10.964 10.910 1.00 79.12 281 TYR A N 1
ATOM 2264 C CA . TYR A 1 281 ? 2.639 -11.336 9.506 1.00 79.12 281 TYR A CA 1
ATOM 2265 C C . TYR A 1 281 ? 3.461 -10.271 8.763 1.00 79.12 281 TYR A C 1
ATOM 2267 O O . TYR A 1 281 ? 4.501 -10.589 8.183 1.00 79.12 281 TYR A O 1
ATOM 2275 N N . LEU A 1 282 ? 3.051 -9.001 8.828 1.00 83.25 282 LEU A N 1
ATOM 2276 C CA . LEU A 1 282 ? 3.704 -7.895 8.119 1.00 83.25 282 LEU A CA 1
ATOM 2277 C C . LEU A 1 282 ? 5.141 -7.617 8.595 1.00 83.25 282 LEU A C 1
ATOM 2279 O O . LEU A 1 282 ? 5.923 -7.034 7.837 1.00 83.25 282 LEU A O 1
ATOM 2283 N N . THR A 1 283 ? 5.495 -8.005 9.822 1.00 76.81 283 THR A N 1
ATOM 2284 C CA . THR A 1 283 ? 6.815 -7.749 10.430 1.00 76.81 283 THR A CA 1
ATOM 2285 C C . THR A 1 283 ? 7.715 -8.985 10.527 1.00 76.81 283 THR A C 1
ATOM 2287 O O . THR A 1 283 ? 8.933 -8.824 10.593 1.00 76.81 283 THR A O 1
ATOM 2290 N N . SER A 1 284 ? 7.162 -10.200 10.448 1.00 63.66 284 SER A N 1
ATOM 2291 C CA . SER A 1 284 ? 7.918 -11.460 10.386 1.00 63.66 284 SER A CA 1
ATOM 2292 C C . SER A 1 284 ? 8.848 -11.503 9.174 1.00 63.66 284 SER A C 1
ATOM 2294 O O . SER A 1 284 ? 8.534 -10.945 8.128 1.00 63.66 284 SER A O 1
ATOM 2296 N N . GLU A 1 285 ? 9.968 -12.221 9.254 1.00 54.56 285 GLU A N 1
ATOM 2297 C CA . GLU A 1 285 ? 10.934 -12.307 8.147 1.00 54.56 285 GLU A CA 1
ATOM 2298 C C . GLU A 1 285 ? 10.284 -12.762 6.826 1.00 54.56 285 GLU A C 1
ATOM 2300 O O . GLU A 1 285 ? 10.469 -12.145 5.772 1.00 54.56 285 GLU A O 1
ATOM 2305 N N . THR A 1 286 ? 9.460 -13.811 6.893 1.00 54.16 286 THR A N 1
ATOM 2306 C CA . THR A 1 286 ? 8.785 -14.373 5.717 1.00 54.16 286 THR A CA 1
ATOM 2307 C C . THR A 1 286 ? 7.642 -13.476 5.246 1.00 54.16 286 THR A C 1
ATOM 2309 O O . THR A 1 286 ? 7.601 -13.101 4.072 1.00 54.16 286 THR A O 1
ATOM 2312 N N . GLY A 1 287 ? 6.726 -13.087 6.138 1.00 61.44 287 GLY A N 1
ATOM 2313 C CA . GLY A 1 287 ? 5.564 -12.283 5.761 1.00 61.44 287 GLY A CA 1
ATOM 2314 C C . GLY A 1 287 ? 5.938 -10.859 5.341 1.00 61.44 287 GLY A C 1
ATOM 2315 O O . GLY A 1 287 ? 5.405 -10.364 4.349 1.00 61.44 287 GLY A O 1
ATOM 2316 N N . ASN A 1 288 ? 6.949 -10.245 5.964 1.00 67.00 288 ASN A N 1
ATOM 2317 C CA . ASN A 1 288 ? 7.517 -8.971 5.524 1.00 67.00 288 ASN A CA 1
ATOM 2318 C C . ASN A 1 288 ? 8.140 -9.084 4.133 1.00 67.00 288 ASN A C 1
ATOM 2320 O O . ASN A 1 288 ? 7.924 -8.210 3.296 1.00 67.00 288 ASN A O 1
ATOM 2324 N N . THR A 1 289 ? 8.871 -10.164 3.847 1.00 57.84 289 THR A N 1
ATOM 2325 C CA . THR A 1 289 ? 9.438 -10.397 2.511 1.00 57.84 289 THR A CA 1
ATOM 2326 C C . THR A 1 289 ? 8.334 -10.493 1.460 1.00 57.84 289 THR A C 1
ATOM 2328 O O . THR A 1 289 ? 8.406 -9.834 0.420 1.00 57.84 289 THR A O 1
ATOM 2331 N N . ILE A 1 290 ? 7.276 -11.256 1.739 1.00 64.88 290 ILE A N 1
ATOM 2332 C CA . ILE A 1 290 ? 6.115 -11.392 0.852 1.00 64.88 290 ILE A CA 1
ATOM 2333 C C . ILE A 1 290 ? 5.413 -10.042 0.663 1.00 64.88 290 ILE A C 1
ATOM 2335 O O . ILE A 1 290 ? 5.158 -9.622 -0.468 1.00 64.88 290 ILE A O 1
ATOM 2339 N N . PHE A 1 291 ? 5.134 -9.338 1.756 1.00 76.25 291 PHE A N 1
ATOM 2340 C CA . PHE A 1 291 ? 4.480 -8.037 1.754 1.00 76.25 291 PHE A CA 1
ATOM 2341 C C . PHE A 1 291 ? 5.285 -6.999 0.968 1.00 76.25 291 PHE A C 1
ATOM 2343 O O . PHE A 1 291 ? 4.757 -6.388 0.042 1.00 76.25 291 PHE A O 1
ATOM 2350 N N . ARG A 1 292 ? 6.584 -6.851 1.250 1.00 69.75 292 ARG A N 1
ATOM 2351 C CA . ARG A 1 292 ? 7.474 -5.915 0.546 1.00 69.75 292 ARG A CA 1
ATOM 2352 C C . ARG A 1 292 ? 7.605 -6.239 -0.935 1.00 69.75 292 ARG A C 1
ATOM 2354 O O . ARG A 1 292 ? 7.629 -5.323 -1.751 1.00 69.75 292 ARG A O 1
ATOM 2361 N N . ASN A 1 293 ? 7.642 -7.517 -1.300 1.00 64.75 293 ASN A N 1
ATOM 2362 C CA . ASN A 1 293 ? 7.648 -7.928 -2.702 1.00 64.75 293 ASN A CA 1
ATOM 2363 C C . ASN A 1 293 ? 6.367 -7.507 -3.428 1.00 64.75 293 ASN A C 1
ATOM 2365 O O . ASN A 1 293 ? 6.437 -7.047 -4.567 1.00 64.75 293 ASN A O 1
ATOM 2369 N N . GLN A 1 294 ? 5.208 -7.616 -2.776 1.00 74.12 294 GLN A N 1
ATOM 2370 C CA . GLN A 1 294 ? 3.957 -7.110 -3.333 1.00 74.12 294 GLN A CA 1
ATOM 2371 C C . GLN A 1 294 ? 3.938 -5.574 -3.388 1.00 74.12 294 GLN A C 1
ATOM 2373 O O . GLN A 1 294 ? 3.560 -5.024 -4.422 1.00 74.12 294 GLN A O 1
ATOM 2378 N N . LEU A 1 295 ? 4.425 -4.885 -2.346 1.00 73.56 295 LEU A N 1
ATOM 2379 C CA . LEU A 1 295 ? 4.572 -3.425 -2.336 1.00 73.56 295 LEU A CA 1
ATOM 2380 C C . LEU A 1 295 ? 5.437 -2.942 -3.505 1.00 73.56 295 LEU A C 1
ATOM 2382 O O . LEU A 1 295 ? 5.013 -2.063 -4.245 1.00 73.56 295 LEU A O 1
ATOM 2386 N N . HIS A 1 296 ? 6.592 -3.562 -3.753 1.00 66.44 296 HIS A N 1
ATOM 2387 C CA . HIS A 1 296 ? 7.483 -3.198 -4.860 1.00 66.44 296 HIS A CA 1
ATOM 2388 C C . HIS A 1 296 ? 6.825 -3.259 -6.248 1.00 66.44 296 HIS A C 1
ATOM 2390 O O . HIS A 1 296 ? 7.274 -2.556 -7.153 1.00 66.44 296 HIS A O 1
ATOM 2396 N N . ARG A 1 297 ? 5.766 -4.060 -6.439 1.00 61.22 297 ARG A N 1
ATOM 2397 C CA . ARG A 1 297 ? 5.015 -4.116 -7.709 1.00 61.22 297 ARG A CA 1
ATOM 2398 C C . ARG A 1 297 ? 4.053 -2.945 -7.889 1.00 61.22 297 ARG A C 1
ATOM 2400 O O . ARG A 1 297 ? 3.713 -2.622 -9.024 1.00 61.22 297 ARG A O 1
ATOM 2407 N N . ILE A 1 298 ? 3.599 -2.363 -6.783 1.00 61.19 298 ILE A N 1
ATOM 2408 C CA . ILE A 1 298 ? 2.613 -1.279 -6.750 1.00 61.19 298 ILE A CA 1
ATOM 2409 C C . ILE A 1 298 ? 3.219 0.075 -6.362 1.00 61.19 298 ILE A C 1
ATOM 2411 O O . ILE A 1 298 ? 2.523 1.086 -6.347 1.00 61.19 298 ILE A O 1
ATOM 2415 N N . GLU A 1 299 ? 4.505 0.111 -6.016 1.00 60.25 299 GLU A N 1
ATOM 2416 C CA . GLU A 1 299 ? 5.231 1.349 -5.767 1.00 60.25 299 GLU A CA 1
ATOM 2417 C C . GLU A 1 299 ? 5.304 2.193 -7.045 1.00 60.25 299 GLU A C 1
ATOM 2419 O O . GLU A 1 299 ? 5.795 1.753 -8.086 1.00 60.25 299 GLU A O 1
ATOM 2424 N N . HIS A 1 300 ? 4.884 3.452 -6.933 1.00 52.19 300 HIS A N 1
ATOM 2425 C CA . HIS A 1 300 ? 4.978 4.436 -8.010 1.00 52.19 300 HIS A CA 1
ATOM 2426 C C . HIS A 1 300 ? 6.094 5.433 -7.744 1.00 52.19 300 HIS A C 1
ATOM 2428 O O . HIS A 1 300 ? 6.442 5.708 -6.597 1.00 52.19 300 HIS A O 1
ATOM 2434 N N . GLY A 1 301 ? 6.598 6.054 -8.809 1.00 40.06 301 GLY A N 1
ATOM 2435 C CA . GLY A 1 301 ? 7.648 7.065 -8.715 1.00 40.06 301 GLY A CA 1
ATOM 2436 C C . GLY A 1 301 ? 9.049 6.462 -8.628 1.00 40.06 301 GLY A C 1
ATOM 2437 O O . GLY A 1 301 ? 9.246 5.276 -8.386 1.00 40.06 301 GLY A O 1
ATOM 2438 N N . THR A 1 302 ? 10.058 7.282 -8.899 1.00 39.28 302 THR A N 1
ATOM 2439 C CA . THR A 1 302 ? 11.427 6.783 -9.116 1.00 39.28 302 THR A CA 1
ATOM 2440 C C . THR A 1 302 ? 12.455 7.383 -8.174 1.00 39.28 302 THR A C 1
ATOM 2442 O O . THR A 1 302 ? 13.448 6.721 -7.890 1.00 39.28 302 THR A O 1
ATOM 2445 N N . VAL A 1 303 ? 12.270 8.636 -7.727 1.00 34.25 303 VAL A N 1
ATOM 2446 C CA . VAL A 1 303 ? 13.124 9.278 -6.708 1.00 34.25 303 VAL A CA 1
ATOM 2447 C C . VAL A 1 303 ? 12.556 8.967 -5.328 1.00 34.25 303 VAL A C 1
ATOM 2449 O O . VAL A 1 303 ? 13.251 8.431 -4.472 1.00 34.25 303 VAL A O 1
ATOM 2452 N N . VAL A 1 304 ? 11.270 9.271 -5.138 1.00 41.97 304 VAL A N 1
ATOM 2453 C CA . VAL A 1 304 ? 10.505 8.954 -3.935 1.00 41.97 304 VAL A CA 1
ATOM 2454 C C . VAL A 1 304 ? 9.448 7.956 -4.357 1.00 41.97 304 VAL A C 1
ATOM 2456 O O . VAL A 1 304 ? 8.492 8.317 -5.040 1.00 41.97 304 VAL A O 1
ATOM 2459 N N . ARG A 1 305 ? 9.658 6.694 -3.988 1.00 55.16 305 ARG A N 1
ATOM 2460 C CA . ARG A 1 305 ? 8.639 5.671 -4.176 1.00 55.16 305 ARG A CA 1
ATOM 2461 C C . ARG A 1 305 ? 7.505 5.928 -3.192 1.00 55.16 305 ARG A C 1
ATOM 2463 O O . ARG A 1 305 ? 7.762 6.182 -2.008 1.00 55.16 305 ARG A O 1
ATOM 2470 N N . SER A 1 306 ? 6.274 5.928 -3.686 1.00 56.97 306 SER A N 1
ATOM 2471 C CA . SER A 1 306 ? 5.082 6.047 -2.853 1.00 56.97 306 SER A CA 1
ATOM 2472 C C . SER A 1 306 ? 4.073 4.969 -3.186 1.00 56.97 306 SER A C 1
ATOM 2474 O O . SER A 1 306 ? 3.884 4.626 -4.353 1.00 56.97 306 SER A O 1
ATOM 2476 N N . ILE A 1 307 ? 3.374 4.518 -2.155 1.00 68.50 307 ILE A N 1
ATOM 2477 C CA . ILE A 1 307 ? 2.257 3.593 -2.284 1.00 68.50 307 ILE A CA 1
ATOM 2478 C C . ILE A 1 307 ? 0.964 4.411 -2.333 1.00 68.50 307 ILE A C 1
ATOM 2480 O O . ILE A 1 307 ? 0.698 5.236 -1.451 1.00 68.50 307 ILE A O 1
ATOM 2484 N N . CYS A 1 308 ? 0.164 4.201 -3.376 1.00 69.88 308 CYS A N 1
ATOM 2485 C CA . CYS A 1 308 ? -1.189 4.739 -3.446 1.00 69.88 308 CYS A CA 1
ATOM 2486 C C . CYS A 1 308 ? -2.134 3.849 -2.629 1.00 69.88 308 CYS A C 1
ATOM 2488 O O . CYS A 1 308 ? -2.012 2.625 -2.644 1.00 69.88 308 CYS A O 1
ATOM 2490 N N . LEU A 1 309 ? -3.108 4.457 -1.940 1.00 77.31 309 LEU A N 1
ATOM 2491 C CA . LEU A 1 309 ? -4.075 3.717 -1.114 1.00 77.31 309 LEU A CA 1
ATOM 2492 C C . LEU A 1 309 ? -4.843 2.672 -1.937 1.00 77.31 309 LEU A C 1
ATOM 2494 O O . LEU A 1 309 ? -5.080 1.571 -1.454 1.00 77.31 309 LEU A O 1
ATOM 2498 N N . SER A 1 310 ? -5.195 3.002 -3.186 1.00 71.06 310 SER A N 1
ATOM 2499 C CA . SER A 1 310 ? -5.897 2.097 -4.106 1.00 71.06 310 SER A CA 1
ATOM 2500 C C . SER A 1 310 ? -5.145 0.798 -4.355 1.00 71.06 310 SER A C 1
ATOM 2502 O O . SER A 1 310 ? -5.772 -0.247 -4.478 1.00 71.06 310 SER A O 1
ATOM 2504 N N . ASP A 1 311 ? -3.818 0.856 -4.407 1.00 72.12 311 ASP A N 1
ATOM 2505 C CA . ASP A 1 311 ? -3.019 -0.314 -4.740 1.00 72.12 311 ASP A CA 1
ATOM 2506 C C . ASP A 1 311 ? -2.703 -1.126 -3.485 1.00 72.12 311 ASP A C 1
ATOM 2508 O O . ASP A 1 311 ? -2.763 -2.354 -3.520 1.00 72.12 311 ASP A O 1
ATOM 2512 N N . LEU A 1 312 ? -2.468 -0.451 -2.350 1.00 83.50 312 LEU A N 1
ATOM 2513 C CA . LEU A 1 312 ? -2.283 -1.105 -1.052 1.00 83.50 312 LEU A CA 1
ATOM 2514 C C . LEU A 1 312 ? -3.488 -1.979 -0.681 1.00 83.50 312 LEU A C 1
ATOM 2516 O O . LEU A 1 312 ? -3.321 -3.075 -0.156 1.00 83.50 312 LEU A O 1
ATOM 2520 N N . ARG A 1 313 ? -4.697 -1.523 -1.022 1.00 82.31 313 ARG A N 1
ATOM 2521 C CA . ARG A 1 313 ? -5.946 -2.274 -0.841 1.00 82.31 313 ARG A CA 1
ATOM 2522 C C . ARG A 1 313 ? -5.937 -3.654 -1.502 1.00 82.31 313 ARG A C 1
ATOM 2524 O O . ARG A 1 313 ? -6.559 -4.570 -0.978 1.00 82.31 313 ARG A O 1
ATOM 2531 N N . SER A 1 314 ? -5.230 -3.802 -2.624 1.00 82.06 314 SER A N 1
ATOM 2532 C CA . SER A 1 314 ? -5.165 -5.044 -3.407 1.00 82.06 314 SER A CA 1
ATOM 2533 C C . SER A 1 314 ? -4.081 -6.025 -2.951 1.00 82.06 314 SER A C 1
ATOM 2535 O O . SER A 1 314 ? -3.994 -7.128 -3.492 1.00 82.06 314 SER A O 1
ATOM 2537 N N . ILE A 1 315 ? -3.255 -5.645 -1.968 1.00 83.00 315 ILE A N 1
ATOM 2538 C CA . ILE A 1 315 ? -2.226 -6.529 -1.417 1.00 83.00 315 ILE A CA 1
ATOM 2539 C C . ILE A 1 315 ? -2.879 -7.791 -0.876 1.00 83.00 315 ILE A C 1
ATOM 2541 O O . ILE A 1 315 ? -3.850 -7.721 -0.130 1.00 83.00 315 ILE A O 1
ATOM 2545 N N . ARG A 1 316 ? -2.327 -8.948 -1.229 1.00 81.38 316 ARG A N 1
ATOM 2546 C CA . ARG A 1 316 ? -2.826 -10.236 -0.765 1.00 81.38 316 ARG A CA 1
ATOM 2547 C C . ARG A 1 316 ? -2.193 -10.578 0.570 1.00 81.38 316 ARG A C 1
ATOM 2549 O O . ARG A 1 316 ? -0.966 -10.603 0.703 1.00 81.38 316 ARG A O 1
ATOM 2556 N N . VAL A 1 317 ? -3.042 -10.863 1.541 1.00 81.44 317 VAL A N 1
ATOM 2557 C CA . VAL A 1 317 ? -2.654 -11.339 2.863 1.00 81.44 317 VAL A CA 1
ATOM 2558 C C . VAL A 1 317 ? -3.180 -12.764 3.006 1.00 81.44 317 VAL A C 1
ATOM 2560 O O . VAL A 1 317 ? -4.377 -12.978 2.795 1.00 81.44 317 VAL A O 1
ATOM 2563 N N . PRO A 1 318 ? -2.320 -13.747 3.320 1.00 71.38 318 PRO A N 1
ATOM 2564 C CA . PRO A 1 318 ? -2.768 -15.079 3.693 1.00 71.38 318 PRO A CA 1
ATOM 2565 C C . PRO A 1 318 ? -3.751 -14.993 4.855 1.00 71.38 318 PRO A C 1
ATOM 2567 O O . PRO A 1 318 ? -3.533 -14.231 5.796 1.00 71.38 318 PRO A O 1
ATOM 2570 N N . VAL A 1 319 ? -4.830 -15.757 4.799 1.00 70.75 319 VAL A N 1
ATOM 2571 C CA . VAL A 1 319 ? -5.761 -15.883 5.919 1.00 70.75 319 VAL A CA 1
ATOM 2572 C C . VAL A 1 319 ? -5.866 -17.359 6.243 1.00 70.75 319 VAL A C 1
ATOM 2574 O O . VAL A 1 319 ? -6.210 -18.170 5.387 1.00 70.75 319 VAL A O 1
ATOM 2577 N N . PHE A 1 320 ? -5.515 -17.699 7.478 1.00 66.69 320 PHE A N 1
ATOM 2578 C CA . PHE A 1 320 ? -5.550 -19.069 7.973 1.00 66.69 320 PHE A CA 1
ATOM 2579 C C . PHE A 1 320 ? -6.796 -19.289 8.832 1.00 66.69 320 PHE A C 1
ATOM 2581 O O . PHE A 1 320 ? -7.591 -18.373 9.054 1.00 66.69 320 PHE A O 1
ATOM 2588 N N . ASP A 1 321 ? -6.983 -20.509 9.327 1.00 65.50 321 ASP A N 1
ATOM 2589 C CA . ASP A 1 321 ? -7.976 -20.754 10.363 1.00 65.50 321 ASP A CA 1
ATOM 2590 C C . ASP A 1 321 ? -7.636 -19.969 11.643 1.00 65.50 321 ASP A C 1
ATOM 2592 O O . ASP A 1 321 ? -6.498 -19.546 11.872 1.00 65.50 321 ASP A O 1
ATOM 2596 N N . LYS A 1 322 ? -8.644 -19.773 12.496 1.00 65.44 322 LYS A N 1
ATOM 2597 C CA . LYS A 1 322 ? -8.507 -18.961 13.705 1.00 65.44 322 LYS A CA 1
ATOM 2598 C C . LYS A 1 322 ? -7.401 -19.469 14.636 1.00 65.44 322 LYS A C 1
ATOM 2600 O O . LYS A 1 322 ? -6.640 -18.656 15.141 1.00 65.44 322 LYS A O 1
ATOM 2605 N N . ALA A 1 323 ? -7.274 -20.782 14.832 1.00 55.91 323 ALA A N 1
ATOM 2606 C CA . ALA A 1 323 ? -6.268 -21.338 15.736 1.00 55.91 323 ALA A CA 1
ATOM 2607 C C . ALA A 1 323 ? -4.844 -21.081 15.218 1.00 55.91 323 ALA A C 1
ATOM 2609 O O . ALA A 1 323 ? -3.947 -20.753 15.997 1.00 55.91 323 ALA A O 1
ATOM 2610 N N . THR A 1 324 ? -4.646 -21.167 13.902 1.00 48.62 324 THR A N 1
ATOM 2611 C CA . THR A 1 324 ? -3.377 -20.823 13.252 1.00 48.62 324 THR A CA 1
ATOM 2612 C C . THR A 1 324 ? -3.079 -19.327 13.353 1.00 48.62 324 THR A C 1
ATOM 2614 O O . THR A 1 324 ? -1.964 -18.959 13.719 1.00 48.62 324 THR A O 1
ATOM 2617 N N . MET A 1 325 ? -4.056 -18.452 13.095 1.00 58.97 325 MET A N 1
ATOM 2618 C CA . MET A 1 325 ? -3.866 -17.001 13.238 1.00 58.97 325 MET A CA 1
ATOM 2619 C C . MET A 1 325 ? -3.582 -16.594 14.691 1.00 58.97 325 MET A C 1
ATOM 2621 O O . MET A 1 325 ? -2.682 -15.789 14.913 1.00 58.97 325 MET A O 1
ATOM 2625 N N . ASP A 1 326 ? -4.266 -17.204 15.663 1.00 61.09 326 ASP A N 1
ATOM 2626 C CA . ASP A 1 326 ? -4.027 -17.011 17.101 1.00 61.09 326 ASP A CA 1
ATOM 2627 C C . ASP A 1 326 ? -2.648 -17.546 17.534 1.00 61.09 326 ASP A C 1
ATOM 2629 O O . ASP A 1 326 ? -2.031 -17.042 18.468 1.00 61.09 326 ASP A O 1
ATOM 2633 N N . SER A 1 327 ? -2.137 -18.583 16.868 1.00 53.28 327 SER A N 1
ATOM 2634 C CA . SER A 1 327 ? -0.780 -19.087 17.116 1.00 53.28 327 SER A CA 1
ATOM 2635 C C . SER A 1 327 ? 0.275 -18.139 16.547 1.00 53.28 327 SER A C 1
ATOM 2637 O O . SER A 1 327 ? 1.302 -17.911 17.180 1.00 53.28 327 SER A O 1
ATOM 2639 N N . ILE A 1 328 ? 0.012 -17.563 15.370 1.00 52.88 328 ILE A N 1
ATOM 2640 C CA . ILE A 1 328 ? 0.891 -16.587 14.719 1.00 52.88 328 ILE A CA 1
ATOM 2641 C C . ILE A 1 328 ? 0.900 -15.260 15.482 1.00 52.88 328 ILE A C 1
ATOM 2643 O O . ILE A 1 328 ? 1.970 -14.692 15.652 1.00 52.88 328 ILE A O 1
ATOM 2647 N N . SER A 1 329 ? -0.237 -14.781 15.993 1.00 56.75 329 SER A N 1
ATOM 2648 C CA . SER A 1 329 ? -0.271 -13.570 16.830 1.00 56.75 329 SER A CA 1
ATOM 2649 C C . SER A 1 329 ? 0.542 -13.727 18.117 1.00 56.75 329 SER A C 1
ATOM 2651 O O . SER A 1 329 ? 1.120 -12.764 18.611 1.00 56.75 329 SER A O 1
ATOM 2653 N N . ARG A 1 330 ? 0.648 -14.959 18.626 1.00 50.53 330 ARG A N 1
ATOM 2654 C CA . ARG A 1 330 ? 1.414 -15.311 19.828 1.00 50.53 330 ARG A CA 1
ATOM 2655 C C . ARG A 1 330 ? 2.849 -15.747 19.544 1.00 50.53 330 ARG A C 1
ATOM 2657 O O . ARG A 1 330 ? 3.543 -16.125 20.484 1.00 50.53 330 ARG A O 1
ATOM 2664 N N . ILE A 1 331 ? 3.326 -15.710 18.294 1.00 48.50 331 ILE A N 1
ATOM 2665 C CA . ILE A 1 331 ? 4.709 -16.112 17.966 1.00 48.50 331 ILE A CA 1
ATOM 2666 C C . ILE A 1 331 ? 5.737 -15.294 18.760 1.00 48.50 331 ILE A C 1
ATOM 2668 O O . ILE A 1 331 ? 6.760 -15.845 19.157 1.00 48.50 331 ILE A O 1
ATOM 2672 N N . ASP A 1 332 ? 5.430 -14.032 19.072 1.00 40.88 332 ASP A N 1
ATOM 2673 C CA . ASP A 1 332 ? 6.286 -13.179 19.903 1.00 40.88 332 ASP A CA 1
ATOM 2674 C C . ASP A 1 332 ? 6.063 -13.380 21.422 1.00 40.88 332 ASP A C 1
ATOM 2676 O O . ASP A 1 332 ? 6.904 -12.983 22.228 1.00 40.88 332 ASP A O 1
ATOM 2680 N N . GLU A 1 333 ? 4.967 -14.033 21.832 1.00 38.22 333 GLU A N 1
ATOM 2681 C CA . GLU A 1 333 ? 4.671 -14.392 23.233 1.00 38.22 333 GLU A CA 1
ATOM 2682 C C . GLU A 1 333 ? 5.222 -15.771 23.627 1.00 38.22 333 GLU A C 1
ATOM 2684 O O . GLU A 1 333 ? 5.413 -16.066 24.812 1.00 38.22 333 GLU A O 1
ATOM 2689 N N . VAL A 1 334 ? 5.522 -16.630 22.651 1.00 30.23 334 VAL A N 1
ATOM 2690 C CA . VAL A 1 334 ? 6.131 -17.938 22.892 1.00 30.23 334 VAL A CA 1
ATOM 2691 C C . VAL A 1 334 ? 7.647 -17.789 22.870 1.00 30.23 334 VAL A C 1
ATOM 2693 O O . VAL A 1 334 ? 8.314 -17.967 21.853 1.00 30.23 334 VAL A O 1
ATOM 2696 N N . GLY A 1 335 ? 8.201 -17.508 24.051 1.00 28.42 335 GLY A N 1
ATOM 2697 C CA . GLY A 1 335 ? 9.606 -17.775 24.335 1.00 28.42 335 GLY A CA 1
ATOM 2698 C C . GLY A 1 335 ? 10.003 -19.176 23.848 1.00 28.42 335 GLY A C 1
ATOM 2699 O O . GLY A 1 335 ? 9.222 -20.123 23.943 1.00 28.42 335 GLY A O 1
ATOM 2700 N N . ILE A 1 336 ? 11.229 -19.250 23.328 1.00 28.27 336 ILE A N 1
ATOM 2701 C CA . ILE A 1 336 ? 11.965 -20.308 22.603 1.00 28.27 336 ILE A CA 1
ATOM 2702 C C . ILE A 1 336 ? 11.809 -21.774 23.099 1.00 28.27 336 ILE A C 1
ATOM 2704 O O . ILE A 1 336 ? 12.293 -22.700 22.453 1.00 28.27 336 ILE A O 1
ATOM 2708 N N . ASP A 1 337 ? 11.054 -22.052 24.158 1.00 31.09 337 ASP A N 1
ATOM 2709 C CA . ASP A 1 337 ? 11.110 -23.314 24.898 1.00 31.09 337 ASP A CA 1
ATOM 2710 C C . ASP A 1 337 ? 9.962 -24.312 24.634 1.00 31.09 337 ASP A C 1
ATOM 2712 O O . ASP A 1 337 ? 9.954 -25.389 25.233 1.00 31.09 337 ASP A O 1
ATOM 2716 N N . LYS A 1 338 ? 8.981 -24.024 23.759 1.00 33.19 338 LYS A N 1
ATOM 2717 C CA . LYS A 1 338 ? 7.779 -24.891 23.622 1.00 33.19 338 LYS A CA 1
ATOM 2718 C C . LYS A 1 338 ? 7.440 -25.473 22.243 1.00 33.19 338 LYS A C 1
ATOM 2720 O O . LYS A 1 338 ? 6.494 -26.252 22.154 1.00 33.19 338 LYS A O 1
ATOM 2725 N N . LEU A 1 339 ? 8.199 -25.193 21.183 1.00 28.48 339 LEU A N 1
ATOM 2726 C CA . LEU A 1 339 ? 7.844 -25.583 19.802 1.00 28.48 339 LEU A CA 1
ATOM 2727 C C . LEU A 1 339 ? 8.578 -26.835 19.275 1.00 28.48 339 LEU A C 1
ATOM 2729 O O . LEU A 1 339 ? 9.019 -26.865 18.130 1.00 28.48 339 LEU A O 1
ATOM 2733 N N . SER A 1 340 ? 8.707 -27.893 20.084 1.00 26.02 340 SER A N 1
ATOM 2734 C CA . SER A 1 340 ? 9.301 -29.175 19.649 1.00 26.02 340 SER A CA 1
ATOM 2735 C C . SER A 1 340 ? 8.319 -30.346 19.528 1.00 26.02 340 SER A C 1
ATOM 2737 O O . SER A 1 340 ? 8.747 -31.443 19.178 1.00 26.02 340 SER A O 1
ATOM 2739 N N . SER A 1 341 ? 7.013 -30.166 19.771 1.00 28.39 341 SER A N 1
ATOM 2740 C CA . SER A 1 341 ? 6.110 -31.325 19.898 1.00 28.39 341 SER A CA 1
ATOM 2741 C C . SER A 1 341 ? 4.816 -31.323 19.085 1.00 28.39 341 SER A C 1
ATOM 2743 O O . SER A 1 341 ? 4.112 -32.329 19.129 1.00 28.39 341 SER A O 1
ATOM 2745 N N . VAL A 1 342 ? 4.475 -30.286 18.311 1.00 26.59 342 VAL A N 1
ATOM 2746 C CA . VAL A 1 342 ? 3.148 -30.252 17.662 1.00 26.59 342 VAL A CA 1
ATOM 2747 C C . VAL A 1 342 ? 3.191 -29.688 16.243 1.00 26.59 342 VAL A C 1
ATOM 2749 O O . VAL A 1 342 ? 2.731 -28.585 15.991 1.00 26.59 342 VAL A O 1
ATOM 2752 N N . VAL A 1 343 ? 3.696 -30.470 15.286 1.00 24.12 343 VAL A N 1
ATOM 2753 C CA . VAL A 1 343 ? 3.292 -30.325 13.876 1.00 24.12 343 VAL A CA 1
ATOM 2754 C C . VAL A 1 343 ? 3.127 -31.715 13.269 1.00 24.12 343 VAL A C 1
ATOM 2756 O O . VAL A 1 343 ? 4.073 -32.312 12.762 1.00 24.12 343 VAL A O 1
ATOM 2759 N N . SER A 1 344 ? 1.905 -32.247 13.309 1.00 22.61 344 SER A N 1
ATOM 2760 C CA . SER A 1 344 ? 1.463 -33.186 12.279 1.00 22.61 344 SER A CA 1
ATOM 2761 C C . SER A 1 344 ? -0.056 -33.126 12.102 1.00 22.61 344 SER A C 1
ATOM 2763 O O . SER A 1 344 ? -0.797 -33.302 13.067 1.00 22.61 344 SER A O 1
ATOM 2765 N N . LYS A 1 345 ? -0.453 -32.988 10.827 1.00 24.11 345 LYS A N 1
ATOM 2766 C CA . LYS A 1 345 ? -1.788 -33.158 10.219 1.00 24.11 345 LYS A CA 1
ATOM 2767 C C . LYS A 1 345 ? -2.695 -31.910 10.186 1.00 24.11 345 LYS A C 1
ATOM 2769 O O . LYS A 1 345 ? -3.253 -31.535 11.207 1.00 24.11 345 LYS A O 1
ATOM 2774 N N . LEU A 1 346 ? -2.962 -31.367 8.990 1.00 21.77 346 LEU A N 1
ATOM 2775 C CA . LEU A 1 346 ? -4.175 -31.634 8.180 1.00 21.77 346 LEU A CA 1
ATOM 2776 C C . LEU A 1 346 ? -4.291 -30.683 6.962 1.00 21.77 346 LEU A C 1
ATOM 2778 O O . LEU A 1 346 ? -3.659 -29.636 6.911 1.00 21.77 346 LEU A O 1
ATOM 2782 N N . ASP A 1 347 ? -5.095 -31.124 5.990 1.00 20.80 347 ASP A N 1
ATOM 2783 C CA . ASP A 1 347 ? -5.173 -30.777 4.561 1.00 20.80 347 ASP A CA 1
ATOM 2784 C C . ASP A 1 347 ? -6.559 -30.165 4.163 1.00 20.80 347 ASP A C 1
ATOM 2786 O O . ASP A 1 347 ? -7.577 -30.582 4.709 1.00 20.80 347 ASP A O 1
ATOM 2790 N N . PHE A 1 348 ? -6.564 -29.276 3.143 1.00 25.75 348 PHE A N 1
ATOM 2791 C CA . PHE A 1 348 ? -7.555 -28.941 2.064 1.00 25.75 348 PHE A CA 1
ATOM 2792 C C . PHE A 1 348 ? -8.991 -28.292 2.223 1.00 25.75 348 PHE A C 1
ATOM 2794 O O . PHE A 1 348 ? -9.921 -28.870 2.769 1.00 25.75 348 PHE A O 1
ATOM 2801 N N . THR A 1 349 ? -9.192 -27.191 1.439 1.00 21.91 349 THR A N 1
ATOM 2802 C CA . THR A 1 349 ? -10.286 -26.757 0.477 1.00 21.91 349 THR A CA 1
ATOM 2803 C C . THR A 1 349 ? -11.706 -26.188 0.813 1.00 21.91 349 THR A C 1
ATOM 2805 O O . THR A 1 349 ? -12.577 -26.911 1.279 1.00 21.91 349 THR A O 1
ATOM 2808 N N . SER A 1 350 ? -12.014 -24.990 0.234 1.00 25.00 350 SER A N 1
ATOM 2809 C CA . SER A 1 350 ? -13.088 -24.623 -0.770 1.00 25.00 350 SER A CA 1
ATOM 2810 C C . SER A 1 350 ? -14.011 -23.380 -0.508 1.00 25.00 350 SER A C 1
ATOM 2812 O O . SER A 1 350 ? -13.994 -22.807 0.568 1.00 25.00 350 SER A O 1
ATOM 2814 N N . LYS A 1 351 ? -14.743 -22.912 -1.555 1.00 29.61 351 LYS A N 1
ATOM 2815 C CA . LYS A 1 351 ? -14.994 -21.521 -2.073 1.00 29.61 351 LYS A CA 1
ATOM 2816 C C . LYS A 1 351 ? -16.464 -20.961 -2.053 1.00 29.61 351 LYS A C 1
ATOM 2818 O O . LYS A 1 351 ? -17.381 -21.751 -2.216 1.00 29.61 351 LYS A O 1
ATOM 2823 N N . GLN A 1 352 ? -16.592 -19.604 -2.146 1.00 33.91 352 GLN A N 1
ATOM 2824 C CA . GLN A 1 352 ? -17.598 -18.702 -2.845 1.00 33.91 352 GLN A CA 1
ATOM 2825 C C . GLN A 1 352 ? -19.082 -18.604 -2.363 1.00 33.91 352 GLN A C 1
ATOM 2827 O O . GLN A 1 352 ? -19.578 -19.584 -1.835 1.00 33.91 352 GLN A O 1
ATOM 2832 N N . SER A 1 353 ? -19.937 -17.553 -2.534 1.00 38.00 353 SER A N 1
ATOM 2833 C CA . SER A 1 353 ? -20.031 -16.156 -3.104 1.00 38.00 353 SER A CA 1
ATOM 2834 C C . SER A 1 353 ? -21.404 -15.517 -2.660 1.00 38.00 353 SER A C 1
ATOM 2836 O O . SER A 1 353 ? -22.205 -16.287 -2.149 1.00 38.00 353 SER A O 1
ATOM 2838 N N . PHE A 1 354 ? -21.716 -14.203 -2.879 1.00 31.36 354 PHE A N 1
ATOM 2839 C CA . PHE A 1 354 ? -23.058 -13.531 -3.140 1.00 31.36 354 PHE A CA 1
ATOM 2840 C C . PHE A 1 354 ? -23.226 -12.103 -2.529 1.00 31.36 354 PHE A C 1
ATOM 2842 O O . PHE A 1 354 ? -22.662 -11.858 -1.472 1.00 31.36 354 PHE A O 1
ATOM 2849 N N . ASN A 1 355 ? -24.012 -11.170 -3.134 1.00 42.16 355 ASN A N 1
ATOM 2850 C CA . ASN A 1 355 ? -24.128 -9.759 -2.655 1.00 42.16 355 ASN A CA 1
ATOM 2851 C C . ASN A 1 355 ? -25.492 -8.987 -2.713 1.00 42.16 355 ASN A C 1
ATOM 2853 O O . ASN A 1 355 ? -25.502 -7.829 -2.318 1.00 42.16 355 ASN A O 1
ATOM 2857 N N . ALA A 1 356 ? -26.654 -9.545 -3.088 1.00 38.25 356 ALA A N 1
ATOM 2858 C CA . ALA A 1 356 ? -27.965 -8.846 -2.918 1.00 38.25 356 ALA A CA 1
ATOM 2859 C C . ALA A 1 356 ? -28.996 -9.679 -2.137 1.00 38.25 356 ALA A C 1
ATOM 2861 O O . ALA A 1 356 ? -29.749 -9.153 -1.321 1.00 38.25 356 ALA A O 1
ATOM 2862 N N . ASP A 1 357 ? -28.878 -11.003 -2.236 1.00 46.00 357 ASP A N 1
ATOM 2863 C CA . ASP A 1 357 ? -29.310 -11.932 -1.191 1.00 46.00 357 ASP A CA 1
ATOM 2864 C C . ASP A 1 357 ? -28.592 -11.684 0.138 1.00 46.00 357 ASP A C 1
ATOM 2866 O O . ASP A 1 357 ? -29.041 -12.183 1.159 1.00 46.00 357 ASP A O 1
ATOM 2870 N N . ARG A 1 358 ? -27.506 -10.896 0.150 1.00 48.09 358 ARG A N 1
ATOM 2871 C CA . ARG A 1 358 ? -26.632 -10.701 1.310 1.00 48.09 358 ARG A CA 1
ATOM 2872 C C . ARG A 1 358 ? -27.378 -10.231 2.544 1.00 48.09 358 ARG A C 1
ATOM 2874 O O . ARG A 1 358 ? -27.264 -10.880 3.563 1.00 48.09 358 ARG A O 1
ATOM 2881 N N . GLN A 1 359 ? -28.171 -9.161 2.475 1.00 51.75 359 GLN A N 1
ATOM 2882 C CA . GLN A 1 359 ? -28.793 -8.611 3.687 1.00 51.75 359 GLN A CA 1
ATOM 2883 C C . GLN A 1 359 ? -29.895 -9.528 4.242 1.00 51.75 359 GLN A C 1
ATOM 2885 O O . GLN A 1 359 ? -29.941 -9.783 5.443 1.00 51.75 359 GLN A O 1
ATOM 2890 N N . ARG A 1 360 ? -30.727 -10.118 3.369 1.00 58.62 360 ARG A N 1
ATOM 2891 C CA . ARG A 1 360 ? -31.716 -11.136 3.774 1.00 58.62 360 ARG A CA 1
ATOM 2892 C C . ARG A 1 360 ? -31.044 -12.420 4.265 1.00 58.62 360 ARG A C 1
ATOM 2894 O O . ARG A 1 360 ? -31.514 -13.019 5.229 1.00 58.62 360 ARG A O 1
ATOM 2901 N N . SER A 1 361 ? -29.938 -12.815 3.639 1.00 63.59 361 SER A N 1
ATOM 2902 C CA . SER A 1 361 ? -29.088 -13.928 4.058 1.00 63.59 361 SER A CA 1
ATOM 2903 C C . SER A 1 361 ? -28.434 -13.636 5.402 1.00 63.59 361 SER A C 1
ATOM 2905 O O . SER A 1 361 ? -28.434 -14.523 6.236 1.00 63.59 361 SER A O 1
ATOM 2907 N N . HIS A 1 362 ? -27.970 -12.417 5.673 1.00 70.19 362 HIS A N 1
ATOM 2908 C CA . HIS A 1 362 ? -27.376 -12.032 6.952 1.00 70.19 362 HIS A CA 1
ATOM 2909 C C . HIS A 1 362 ? -28.403 -12.092 8.066 1.00 70.19 362 HIS A C 1
ATOM 2911 O O . HIS A 1 362 ? -28.159 -12.775 9.047 1.00 70.19 362 HIS A O 1
ATOM 2917 N N . ILE A 1 363 ? -29.589 -11.508 7.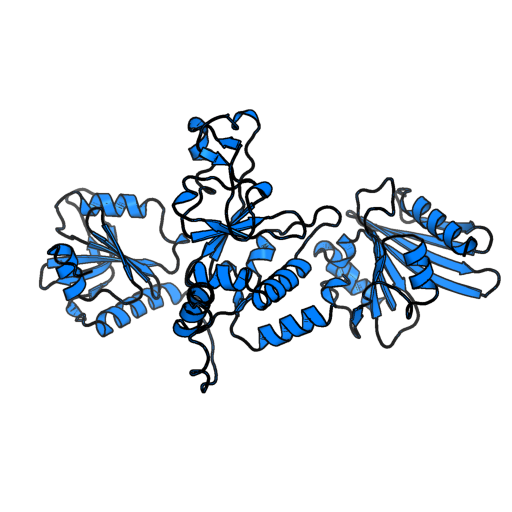874 1.00 78.06 363 ILE A N 1
ATOM 2918 C CA . ILE A 1 363 ? -30.679 -11.626 8.849 1.00 78.06 363 ILE A CA 1
ATOM 2919 C C . ILE A 1 363 ? -31.038 -13.104 9.067 1.00 78.06 363 ILE A C 1
ATOM 2921 O O . ILE A 1 363 ? -31.162 -13.556 10.202 1.00 78.06 363 ILE A O 1
ATOM 2925 N N . SER A 1 364 ? -31.158 -13.898 7.998 1.00 80.44 364 SER A N 1
ATOM 2926 C CA . SER A 1 364 ? -31.460 -15.332 8.111 1.00 80.44 364 SER A CA 1
ATOM 2927 C C . SER A 1 364 ? -30.344 -16.132 8.797 1.00 80.44 364 SER A C 1
ATOM 2929 O O . SER A 1 364 ? -30.635 -17.046 9.570 1.00 80.44 364 SER A O 1
ATOM 2931 N N . ASN A 1 365 ? -29.080 -15.791 8.549 1.00 75.88 365 ASN A N 1
ATOM 2932 C CA . ASN A 1 365 ? -27.911 -16.418 9.156 1.00 75.88 365 ASN A CA 1
ATOM 2933 C C . ASN A 1 365 ? -27.823 -16.046 10.634 1.00 75.88 365 ASN A C 1
ATOM 2935 O O . ASN A 1 365 ? -27.682 -16.939 11.457 1.00 75.88 365 ASN A O 1
ATOM 2939 N N . THR A 1 366 ? -27.994 -14.769 10.985 1.00 81.50 366 THR A N 1
ATOM 2940 C CA . THR A 1 366 ? -28.035 -14.292 12.372 1.00 81.50 366 THR A CA 1
ATOM 2941 C C . THR A 1 366 ? -29.129 -15.006 13.160 1.00 81.50 366 THR A C 1
ATOM 2943 O O . THR A 1 366 ? -28.855 -15.515 14.241 1.00 81.50 366 THR A O 1
ATOM 2946 N N . ILE A 1 367 ? -30.335 -15.153 12.601 1.00 86.25 367 ILE A N 1
ATOM 2947 C CA . ILE A 1 367 ? -31.417 -15.925 13.237 1.00 86.25 367 ILE A CA 1
ATOM 2948 C C . ILE A 1 367 ? -31.030 -17.394 13.406 1.00 86.25 367 ILE A C 1
ATOM 2950 O O . ILE A 1 367 ? -31.178 -17.943 14.492 1.00 86.25 367 ILE A O 1
ATOM 2954 N N . THR A 1 368 ? -30.496 -18.027 12.358 1.00 84.12 368 THR A N 1
ATOM 2955 C CA . THR A 1 368 ? -30.050 -19.429 12.424 1.00 84.12 368 THR A CA 1
ATOM 2956 C C . THR A 1 368 ? -28.995 -19.620 13.513 1.00 84.12 368 THR A C 1
ATOM 2958 O O . THR A 1 368 ? -29.025 -20.610 14.243 1.00 84.12 368 THR A O 1
ATOM 2961 N N . SER A 1 369 ? -28.069 -18.673 13.641 1.00 82.62 369 SER A N 1
ATOM 2962 C CA . SER A 1 369 ? -27.008 -18.701 14.640 1.00 82.62 369 SER A CA 1
ATOM 2963 C C . SER A 1 369 ? -27.554 -18.477 16.054 1.00 82.62 369 SER A C 1
ATOM 2965 O O . SER A 1 369 ? -27.166 -19.206 16.961 1.00 82.62 369 SER A O 1
ATOM 2967 N N . LEU A 1 370 ? -28.508 -17.559 16.245 1.00 86.44 370 LEU A N 1
ATOM 2968 C CA . LEU A 1 370 ? -29.203 -17.369 17.526 1.00 86.44 370 LEU A CA 1
ATOM 2969 C C . LEU A 1 370 ? -29.978 -18.628 17.944 1.00 86.44 370 LEU A C 1
ATOM 2971 O O . LEU A 1 370 ? -29.887 -19.065 19.087 1.00 86.44 370 LEU A O 1
ATOM 2975 N N . ILE A 1 371 ? -30.695 -19.273 17.021 1.00 87.56 371 ILE A N 1
ATOM 2976 C CA . ILE A 1 371 ? -31.419 -20.519 17.322 1.00 87.56 371 ILE A CA 1
ATOM 2977 C C . ILE A 1 371 ? -30.438 -21.625 17.726 1.00 87.56 371 ILE A C 1
ATOM 2979 O O . ILE A 1 371 ? -30.640 -22.308 18.730 1.00 87.56 371 ILE A O 1
ATOM 2983 N N . LYS A 1 372 ? -29.321 -21.766 16.998 1.00 84.06 372 LYS A N 1
ATOM 2984 C CA . LYS A 1 372 ? -28.247 -22.709 17.355 1.00 84.06 372 LYS A CA 1
ATOM 2985 C C . LYS A 1 372 ? -27.615 -22.411 18.716 1.00 84.06 372 LYS A C 1
ATOM 2987 O O . LYS A 1 372 ? -27.189 -23.352 19.378 1.00 84.06 372 LYS A O 1
ATOM 2992 N N . SER A 1 373 ? -27.563 -21.145 19.137 1.00 84.94 373 SER A N 1
ATOM 2993 C CA . SER A 1 373 ? -27.051 -20.753 20.457 1.00 84.94 373 SER A CA 1
ATOM 2994 C C . SER A 1 373 ? -28.073 -20.926 21.591 1.00 84.94 373 SER A C 1
ATOM 2996 O O . SER A 1 373 ? -27.766 -20.626 22.745 1.00 84.94 373 SER A O 1
ATOM 2998 N N . GLY A 1 374 ? -29.267 -21.454 21.293 1.00 84.81 374 GLY A N 1
ATOM 2999 C CA . GLY A 1 374 ? -30.277 -21.825 22.286 1.00 84.81 374 GLY A CA 1
ATOM 3000 C C . GLY A 1 374 ? -31.485 -20.891 22.361 1.00 84.81 374 GLY A C 1
ATOM 3001 O O . GLY A 1 374 ? -32.282 -21.015 23.292 1.00 84.81 374 GLY A O 1
ATOM 3002 N N . TRP A 1 375 ? -31.651 -19.962 21.414 1.00 90.44 375 TRP A N 1
ATOM 3003 C CA . TRP A 1 375 ? -32.890 -19.189 21.294 1.00 90.44 375 TRP A CA 1
ATOM 3004 C C . TRP A 1 375 ? -34.025 -20.028 20.700 1.00 90.44 375 TRP A C 1
ATOM 3006 O O . TRP A 1 375 ? -33.815 -20.817 19.784 1.00 90.44 375 TRP A O 1
ATOM 3016 N N . ASN A 1 376 ? -35.253 -19.822 21.185 1.00 88.56 376 ASN A N 1
ATOM 3017 C CA . ASN A 1 376 ? -36.435 -20.384 20.532 1.00 88.56 376 ASN A CA 1
ATOM 3018 C C . ASN A 1 376 ? -36.886 -19.465 19.393 1.00 88.56 376 ASN A C 1
ATOM 3020 O O . ASN A 1 376 ? -36.852 -18.246 19.547 1.00 88.56 376 ASN A O 1
ATOM 3024 N N . ASP A 1 377 ? -37.437 -20.032 18.319 1.00 85.19 377 ASP A N 1
ATOM 3025 C CA . ASP A 1 377 ? -37.957 -19.265 17.174 1.00 85.19 377 ASP A CA 1
ATOM 3026 C C . ASP A 1 377 ? -38.961 -18.177 17.582 1.00 85.19 377 ASP A C 1
ATOM 3028 O O . ASP A 1 377 ? -38.939 -17.067 17.060 1.00 85.19 377 ASP A O 1
ATOM 3032 N N . ARG A 1 378 ? -39.823 -18.477 18.563 1.00 85.31 378 ARG A N 1
ATOM 3033 C CA . ARG A 1 378 ? -40.831 -17.535 19.079 1.00 85.31 378 ARG A CA 1
ATOM 3034 C C . ARG A 1 378 ? -40.232 -16.320 19.799 1.00 85.31 378 ARG A C 1
ATOM 3036 O O . ARG A 1 378 ? -40.927 -15.327 19.974 1.00 85.31 378 ARG A O 1
ATOM 3043 N N . ASP A 1 379 ? -38.977 -16.423 20.232 1.00 88.62 379 ASP A N 1
ATOM 3044 C CA . ASP A 1 379 ? -38.283 -15.398 21.007 1.00 88.62 379 ASP A CA 1
ATOM 3045 C C . ASP A 1 379 ? -37.451 -14.456 20.105 1.00 88.62 379 ASP A C 1
ATOM 3047 O O . ASP A 1 379 ? -36.824 -13.533 20.619 1.00 88.62 379 ASP A O 1
ATOM 3051 N N . VAL A 1 380 ? -37.426 -14.676 18.780 1.00 90.12 380 VAL A N 1
ATOM 3052 C CA . VAL A 1 380 ? -36.666 -13.878 17.798 1.00 90.12 380 VAL A CA 1
ATOM 3053 C C . VAL A 1 380 ? -37.622 -13.296 16.751 1.00 90.12 380 VAL A C 1
ATOM 3055 O O . VAL A 1 380 ? -38.006 -13.957 15.787 1.00 90.12 380 VAL A O 1
ATOM 3058 N N . ILE A 1 381 ? -38.013 -12.037 16.928 1.00 85.19 381 ILE A N 1
ATOM 3059 C CA . ILE A 1 381 ? -39.001 -11.346 16.087 1.00 85.19 381 ILE A CA 1
ATOM 3060 C C . ILE A 1 381 ? -38.271 -10.525 15.017 1.00 85.19 381 ILE A C 1
ATOM 3062 O O . ILE A 1 381 ? -37.377 -9.754 15.349 1.00 85.19 381 ILE A O 1
ATOM 3066 N N . LYS A 1 382 ? -38.644 -10.661 13.737 1.00 85.31 382 LYS A N 1
ATOM 3067 C CA . LYS A 1 382 ? -38.090 -9.841 12.639 1.00 85.31 382 LYS A CA 1
ATOM 3068 C C . LYS A 1 382 ? -38.899 -8.568 12.416 1.00 85.31 382 LYS A C 1
ATOM 3070 O O . LYS A 1 382 ? -40.108 -8.585 12.641 1.00 85.31 382 LYS A O 1
ATOM 3075 N N . ASP A 1 383 ? -38.242 -7.527 11.903 1.00 73.25 383 ASP A N 1
ATOM 3076 C CA . ASP A 1 383 ? -38.876 -6.278 11.450 1.00 73.25 383 ASP A CA 1
ATOM 3077 C C . ASP A 1 383 ? -39.810 -5.664 12.512 1.00 73.25 383 ASP A C 1
ATOM 3079 O O . ASP A 1 383 ? -40.910 -5.187 12.220 1.00 73.25 383 ASP A O 1
ATOM 3083 N N . ALA A 1 384 ? -39.396 -5.718 13.781 1.00 67.31 384 ALA A N 1
ATOM 3084 C CA . ALA A 1 384 ? -40.235 -5.295 14.891 1.00 67.31 384 ALA A CA 1
ATOM 3085 C C . ALA A 1 384 ? -40.372 -3.763 14.905 1.00 67.31 384 ALA A C 1
ATOM 3087 O O . ALA A 1 384 ? -39.383 -3.037 15.040 1.00 67.31 384 ALA A O 1
ATOM 3088 N N . GLU A 1 385 ? -41.608 -3.262 14.793 1.00 62.78 385 GLU A N 1
ATOM 3089 C CA . GLU A 1 385 ? -41.896 -1.839 14.981 1.00 62.78 385 GLU A CA 1
ATOM 3090 C C . GLU A 1 385 ? -41.776 -1.459 16.464 1.00 62.78 385 GLU A C 1
ATOM 3092 O O . GLU A 1 385 ? -42.533 -1.928 17.315 1.00 62.78 385 GLU A O 1
ATOM 3097 N N . VAL A 1 386 ? -40.867 -0.535 16.764 1.00 60.34 386 VAL A N 1
ATOM 3098 C CA . VAL A 1 386 ? -40.670 0.063 18.087 1.00 60.34 386 VAL A CA 1
ATOM 3099 C C . VAL A 1 386 ? -41.144 1.524 18.014 1.00 60.34 386 VAL A C 1
ATOM 3101 O O . VAL A 1 386 ? -40.524 2.362 17.356 1.00 60.34 386 VAL A O 1
ATOM 3104 N N . SER A 1 387 ? -42.300 1.843 18.618 1.00 53.78 387 SER A N 1
ATOM 3105 C CA . SER A 1 387 ? -42.971 3.158 18.471 1.00 53.78 387 SER A CA 1
ATOM 3106 C C . SER A 1 387 ? -43.163 3.902 19.786 1.00 53.78 387 SER A C 1
ATOM 3108 O O . SER A 1 387 ? -43.519 3.284 20.789 1.00 53.78 387 SER A O 1
ATOM 3110 N N . LYS A 1 388 ? -42.915 5.219 19.837 1.00 47.22 388 LYS A N 1
ATOM 3111 C CA . LYS A 1 388 ? -43.097 6.050 21.052 1.00 47.22 388 LYS A CA 1
ATOM 3112 C C . LYS A 1 388 ? -44.457 6.713 20.956 1.00 47.22 388 LYS A C 1
ATOM 3114 O O . LYS A 1 388 ? -44.820 7.125 19.859 1.00 47.22 388 LYS A O 1
ATOM 3119 N N . ASP A 1 389 ? -45.162 6.902 22.074 1.00 43.66 389 ASP A N 1
ATOM 3120 C CA . ASP A 1 389 ? -46.299 7.838 22.100 1.00 43.66 389 ASP A CA 1
ATOM 3121 C C . ASP A 1 389 ? -45.837 9.198 21.557 1.00 43.66 389 ASP A C 1
ATOM 3123 O O . ASP A 1 389 ? -45.109 9.935 22.226 1.00 43.66 389 ASP A O 1
ATOM 3127 N N . GLY A 1 390 ? -46.222 9.492 20.315 1.00 48.50 390 GLY A N 1
ATOM 3128 C CA . GLY A 1 390 ? -45.956 10.754 19.634 1.00 48.50 390 GLY A CA 1
ATOM 3129 C C . GLY A 1 390 ? -44.567 10.957 19.005 1.00 48.50 390 GLY A C 1
ATOM 3130 O O . GLY A 1 390 ? -44.305 12.082 18.587 1.00 48.50 390 GLY A O 1
ATOM 3131 N N . ALA A 1 391 ? -43.679 9.953 18.885 1.00 46.94 391 ALA A N 1
ATOM 3132 C CA . ALA A 1 391 ? -42.402 10.114 18.150 1.00 46.94 391 ALA A CA 1
ATOM 3133 C C . ALA A 1 391 ? -42.140 9.030 17.084 1.00 46.94 391 ALA A C 1
ATOM 3135 O O . ALA A 1 391 ? -42.830 8.013 17.036 1.00 46.94 391 ALA A O 1
ATOM 3136 N N . ARG A 1 392 ? -41.153 9.295 16.205 1.00 46.84 392 ARG A N 1
ATOM 3137 C CA . ARG A 1 392 ? -40.800 8.492 15.014 1.00 46.84 392 ARG A CA 1
ATOM 3138 C C . ARG A 1 392 ? -40.694 6.995 15.336 1.00 46.84 392 ARG A C 1
ATOM 3140 O O . ARG A 1 392 ? -39.986 6.614 16.260 1.00 46.84 392 ARG A O 1
ATOM 3147 N N . LYS A 1 393 ? -41.370 6.171 14.528 1.00 57.28 393 LYS A N 1
ATOM 3148 C CA . LYS A 1 393 ? -41.258 4.707 14.547 1.00 57.28 393 LYS A CA 1
ATOM 3149 C C . LYS A 1 393 ? -39.847 4.282 14.129 1.00 57.28 393 LYS A C 1
ATOM 3151 O O . LYS A 1 393 ? -39.363 4.755 13.099 1.00 57.28 393 LYS A O 1
ATOM 3156 N N . MET A 1 394 ? -39.222 3.392 14.893 1.00 59.75 394 MET A N 1
ATOM 3157 C CA . MET A 1 394 ? -38.010 2.677 14.492 1.00 59.75 394 MET A CA 1
ATOM 3158 C C . MET A 1 394 ? -38.384 1.231 14.161 1.00 59.75 394 MET A C 1
ATOM 3160 O O . MET A 1 394 ? -39.181 0.634 14.874 1.00 59.75 394 MET A O 1
ATOM 3164 N N . ILE A 1 395 ? -37.832 0.680 13.083 1.00 62.28 395 ILE A N 1
ATOM 3165 C CA . ILE A 1 395 ? -37.956 -0.742 12.746 1.00 62.28 395 ILE A CA 1
ATOM 3166 C C . ILE A 1 395 ? -36.588 -1.350 13.031 1.00 62.28 395 ILE A C 1
ATOM 3168 O O . ILE A 1 395 ? -35.619 -0.935 12.398 1.00 62.28 395 ILE A O 1
ATOM 3172 N N . ALA A 1 396 ? -36.504 -2.246 14.012 1.00 72.38 396 ALA A N 1
ATOM 3173 C CA . ALA A 1 396 ? -35.283 -3.006 14.275 1.00 72.38 396 ALA A CA 1
ATOM 3174 C C . ALA A 1 396 ? -35.233 -4.232 13.354 1.00 72.38 396 ALA A C 1
ATOM 3176 O O . ALA A 1 396 ? -36.275 -4.853 13.118 1.00 72.38 396 ALA A O 1
ATOM 3177 N N . ASP A 1 397 ? -34.038 -4.601 12.878 1.00 80.69 397 ASP A N 1
ATOM 3178 C CA . ASP A 1 397 ? -33.866 -5.796 12.039 1.00 80.69 397 ASP A CA 1
ATOM 3179 C C . ASP A 1 397 ? -34.331 -7.061 12.796 1.00 80.69 397 ASP A C 1
ATOM 3181 O O . ASP A 1 397 ? -35.056 -7.887 12.233 1.00 80.69 397 ASP A O 1
ATOM 3185 N N . LEU A 1 398 ? -33.981 -7.190 14.089 1.00 87.38 398 LEU A N 1
ATOM 3186 C CA . LEU A 1 398 ? -34.515 -8.215 14.998 1.00 87.38 398 LEU A CA 1
ATOM 3187 C C . LEU A 1 398 ? -34.827 -7.662 16.399 1.00 87.38 398 LEU A C 1
ATOM 3189 O O . LEU A 1 398 ? -34.196 -6.722 16.881 1.00 87.38 398 LEU A O 1
ATOM 3193 N N . LEU A 1 399 ? -35.753 -8.323 17.091 1.00 87.44 399 LEU A N 1
ATOM 3194 C CA . LEU A 1 399 ? -36.075 -8.126 18.500 1.00 87.44 399 LEU A CA 1
ATOM 3195 C C . LEU A 1 399 ? -36.026 -9.473 19.231 1.00 87.44 399 LEU A C 1
ATOM 3197 O O . LEU A 1 399 ? -36.706 -10.425 18.850 1.00 87.44 399 LEU A O 1
ATOM 3201 N N . LEU A 1 400 ? -35.222 -9.538 20.287 1.00 89.88 400 LEU A N 1
ATOM 3202 C CA . LEU A 1 400 ? -35.086 -10.690 21.169 1.00 89.88 400 LEU A CA 1
ATOM 3203 C C . LEU A 1 400 ? -36.006 -10.555 22.380 1.00 89.88 400 LEU A C 1
ATOM 3205 O O . LEU A 1 400 ? -35.997 -9.522 23.052 1.00 89.88 400 LEU A O 1
ATOM 3209 N N . MET A 1 401 ? -36.741 -11.618 22.696 1.00 87.12 401 MET A N 1
ATOM 3210 C CA . MET A 1 401 ? -37.707 -11.669 23.794 1.00 87.12 401 MET A CA 1
ATOM 3211 C C . MET A 1 401 ? -37.260 -12.621 24.907 1.00 87.12 401 MET A C 1
ATOM 3213 O O . MET A 1 401 ? -36.827 -13.753 24.671 1.00 87.12 401 MET A O 1
ATOM 3217 N N . ASP A 1 402 ? -37.431 -12.194 26.152 1.00 86.50 402 ASP A N 1
ATOM 3218 C CA . ASP A 1 402 ? -37.388 -13.079 27.308 1.00 86.50 402 ASP A CA 1
ATOM 3219 C C . ASP A 1 402 ? -38.792 -13.252 27.893 1.00 86.50 402 ASP A C 1
ATOM 3221 O O . ASP A 1 402 ? -39.293 -12.403 28.636 1.00 86.50 402 ASP A O 1
ATOM 3225 N N . ASN A 1 403 ? -39.435 -14.369 27.537 1.00 82.25 403 ASN A N 1
ATOM 3226 C CA . ASN A 1 403 ? -40.863 -14.598 27.750 1.00 82.25 403 ASN A CA 1
ATOM 3227 C C . ASN A 1 403 ? -41.676 -13.494 27.050 1.00 82.25 403 ASN A C 1
ATOM 3229 O O . ASN A 1 403 ? -41.532 -13.314 25.845 1.00 82.25 403 ASN A O 1
ATOM 3233 N N . ASP A 1 404 ? -42.479 -12.733 27.794 1.00 78.88 404 ASP A N 1
ATOM 3234 C CA . ASP A 1 404 ? -43.310 -11.654 27.250 1.00 78.88 404 ASP A CA 1
ATOM 3235 C C . ASP A 1 404 ? -42.615 -10.278 27.268 1.00 78.88 404 ASP A C 1
ATOM 3237 O O . ASP A 1 404 ? -43.227 -9.271 26.912 1.00 78.88 404 ASP A O 1
ATOM 3241 N N . ASN A 1 405 ? -41.337 -10.209 27.672 1.00 82.38 405 ASN A N 1
ATOM 3242 C CA . ASN A 1 405 ? -40.605 -8.949 27.806 1.00 82.38 405 ASN A CA 1
ATOM 3243 C C . ASN A 1 405 ? -39.516 -8.788 26.730 1.00 82.38 405 ASN A C 1
ATOM 3245 O O . ASN A 1 405 ? -38.694 -9.690 26.553 1.00 82.38 405 ASN A O 1
ATOM 3249 N N . PRO A 1 406 ? -39.450 -7.631 26.052 1.00 85.88 406 PRO A N 1
ATOM 3250 C CA . PRO A 1 406 ? -38.341 -7.281 25.169 1.00 85.88 406 PRO A CA 1
ATOM 3251 C C . PRO A 1 406 ? -36.988 -7.275 25.898 1.00 85.88 406 PRO A C 1
ATOM 3253 O O . PRO A 1 406 ? -36.802 -6.533 26.860 1.00 85.88 406 PRO A O 1
ATOM 3256 N N . LEU A 1 407 ? -36.034 -8.088 25.439 1.00 87.44 407 LEU A N 1
ATOM 3257 C CA . LEU A 1 407 ? -34.709 -8.230 26.052 1.00 87.44 407 LEU A CA 1
ATOM 3258 C C . LEU A 1 407 ? -33.627 -7.456 25.296 1.00 87.44 407 LEU A C 1
ATOM 3260 O O . LEU A 1 407 ? -32.807 -6.785 25.919 1.00 87.44 407 LEU A O 1
ATOM 3264 N N . ALA A 1 408 ? -33.607 -7.547 23.964 1.00 88.81 408 ALA A N 1
ATOM 3265 C CA . ALA A 1 408 ? -32.612 -6.847 23.158 1.00 88.81 408 ALA A CA 1
ATOM 3266 C C . ALA A 1 408 ? -33.125 -6.499 21.761 1.00 88.81 408 ALA A C 1
ATOM 3268 O O . ALA A 1 408 ? -33.848 -7.286 21.155 1.00 88.81 408 ALA A O 1
ATOM 3269 N N . ILE A 1 409 ? -32.701 -5.360 21.219 1.00 87.81 409 ILE A N 1
ATOM 3270 C CA . ILE A 1 409 ? -32.803 -5.087 19.777 1.00 87.81 409 ILE A CA 1
ATOM 3271 C C . ILE A 1 409 ? -31.524 -5.531 19.079 1.00 87.81 409 ILE A C 1
ATOM 3273 O O . ILE A 1 409 ? -30.441 -5.389 19.644 1.00 87.81 409 ILE A O 1
ATOM 3277 N N . ILE A 1 410 ? -31.638 -6.030 17.850 1.00 86.50 410 ILE A N 1
ATOM 3278 C CA . ILE A 1 410 ? -30.488 -6.326 16.998 1.00 86.50 410 ILE A CA 1
ATOM 3279 C C . ILE A 1 410 ? -30.617 -5.561 15.690 1.00 86.50 410 ILE A C 1
ATOM 3281 O O . ILE A 1 410 ? -31.619 -5.689 14.989 1.00 86.50 410 ILE A O 1
ATOM 3285 N N . GLU A 1 411 ? -29.568 -4.825 15.346 1.00 84.06 411 GLU A N 1
ATOM 3286 C CA . GLU A 1 411 ? -29.371 -4.274 14.012 1.00 84.06 411 GLU A CA 1
ATOM 3287 C C . GLU A 1 411 ? -28.410 -5.188 13.247 1.00 84.06 411 GLU A C 1
ATOM 3289 O O . GLU A 1 411 ? -27.284 -5.421 13.691 1.00 84.06 411 GLU A O 1
ATOM 3294 N N . VAL A 1 412 ? -28.837 -5.719 12.103 1.00 80.88 412 VAL A N 1
ATOM 3295 C CA . VAL A 1 412 ? -28.036 -6.632 11.286 1.00 80.88 412 VAL A CA 1
ATOM 3296 C C . VAL A 1 412 ? -27.401 -5.857 10.140 1.00 80.88 412 VAL A C 1
ATOM 3298 O O . VAL A 1 412 ? -28.072 -5.275 9.282 1.00 80.88 412 VAL A O 1
ATOM 3301 N N . LYS A 1 413 ? -26.073 -5.861 10.110 1.00 71.44 413 LYS A N 1
ATOM 3302 C CA . LYS A 1 413 ? -25.269 -5.144 9.123 1.00 71.44 413 LYS A CA 1
ATOM 3303 C C . LYS A 1 413 ? -24.287 -6.092 8.446 1.00 71.44 413 LYS A C 1
ATOM 3305 O O . LYS A 1 413 ? -23.854 -7.096 9.002 1.00 71.44 413 LYS A O 1
ATOM 3310 N N . ASP A 1 414 ? -23.958 -5.805 7.196 1.00 58.31 414 ASP A N 1
ATOM 3311 C CA . ASP A 1 414 ? -22.993 -6.589 6.423 1.00 58.31 414 ASP A CA 1
ATOM 3312 C C . ASP A 1 414 ? -21.542 -6.191 6.750 1.00 58.31 414 ASP A C 1
ATOM 3314 O O . ASP A 1 414 ? -20.649 -7.037 6.700 1.00 58.31 414 ASP A O 1
ATOM 3318 N N . HIS A 1 415 ? -21.314 -4.927 7.125 1.00 57.09 415 HIS A N 1
ATOM 3319 C CA . HIS A 1 415 ? -20.019 -4.368 7.537 1.00 57.09 415 HIS A CA 1
ATOM 3320 C C . HIS A 1 415 ? -20.191 -3.070 8.350 1.00 57.09 415 HIS A C 1
ATOM 3322 O O . HIS A 1 415 ? -21.229 -2.416 8.262 1.00 57.09 415 HIS A O 1
ATOM 3328 N N . LEU A 1 416 ? -19.171 -2.652 9.109 1.00 50.81 416 LEU A N 1
ATOM 3329 C CA . LEU A 1 416 ? -19.244 -1.472 9.990 1.00 50.81 416 LEU A CA 1
ATOM 3330 C C . LEU A 1 416 ? -19.506 -0.150 9.248 1.00 50.81 416 LEU A C 1
ATOM 3332 O O . LEU A 1 416 ? -20.204 0.703 9.779 1.00 50.81 416 LEU A O 1
ATOM 3336 N N . LEU A 1 417 ? -19.055 0.009 7.997 1.00 40.56 417 LEU A N 1
ATOM 3337 C CA . LEU A 1 417 ? -19.341 1.218 7.201 1.00 40.56 417 LEU A CA 1
ATOM 3338 C C . LEU A 1 417 ? -20.832 1.373 6.843 1.00 40.56 417 LEU A C 1
ATOM 3340 O O . LEU A 1 417 ? -21.267 2.459 6.460 1.00 40.56 417 LEU A O 1
ATOM 3344 N N . SER A 1 418 ? -21.626 0.304 6.971 1.00 47.84 418 SER A N 1
ATOM 3345 C CA . SER A 1 418 ? -23.086 0.369 6.828 1.00 47.84 418 SER A CA 1
ATOM 3346 C C . SER A 1 418 ? -23.795 0.837 8.109 1.00 47.84 418 SER A C 1
ATOM 3348 O O . SER A 1 418 ? -24.988 1.161 8.076 1.00 47.84 418 SER A O 1
ATOM 3350 N N . VAL A 1 419 ? -23.070 0.918 9.231 1.00 53.19 419 VAL A N 1
ATOM 3351 C CA . VAL A 1 419 ? -23.553 1.500 10.484 1.00 53.19 419 VAL A CA 1
ATOM 3352 C C . VAL A 1 419 ? -23.485 3.013 10.347 1.00 53.19 419 VAL A C 1
ATOM 3354 O O . VAL A 1 419 ? -22.418 3.606 10.193 1.00 53.19 419 VAL A O 1
ATOM 3357 N N . LYS A 1 420 ? -24.645 3.670 10.380 1.00 52.22 420 LYS A N 1
ATOM 3358 C CA . LYS A 1 420 ? -24.678 5.132 10.330 1.00 52.22 420 LYS A CA 1
ATOM 3359 C C . LYS A 1 420 ? -24.020 5.688 11.602 1.00 52.22 420 LYS A C 1
ATOM 3361 O O . LYS A 1 420 ? -24.349 5.211 12.683 1.00 52.22 420 LYS A O 1
ATOM 3366 N N . PRO A 1 421 ? -23.184 6.738 11.529 1.00 43.75 421 PRO A N 1
ATOM 3367 C CA . PRO A 1 421 ? -22.522 7.310 12.710 1.00 43.75 421 PRO A CA 1
ATOM 3368 C C . PRO A 1 421 ? -23.483 7.751 13.827 1.00 43.75 421 PRO A C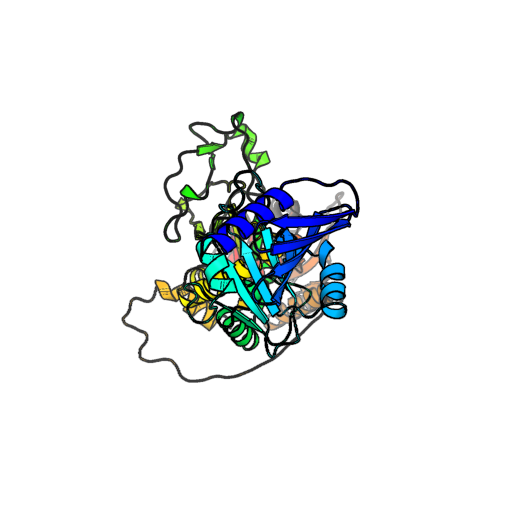 1
ATOM 3370 O O . PRO A 1 421 ? -23.135 7.751 15.003 1.00 43.75 421 PRO A O 1
ATOM 3373 N N . ASN A 1 422 ? -24.725 8.097 13.476 1.00 51.31 422 ASN A N 1
ATOM 3374 C CA . ASN A 1 422 ? -25.766 8.467 14.433 1.00 51.31 422 ASN A CA 1
ATOM 3375 C C . ASN A 1 422 ? -26.487 7.268 15.077 1.00 51.31 422 ASN A C 1
ATOM 3377 O O . ASN A 1 422 ? -27.308 7.482 15.965 1.00 51.31 422 ASN A O 1
ATOM 3381 N N . TRP A 1 423 ? -26.196 6.032 14.666 1.00 65.00 423 TRP A N 1
ATOM 3382 C CA . TRP A 1 423 ? -26.775 4.814 15.239 1.00 65.00 423 TRP A CA 1
ATOM 3383 C C . TRP A 1 423 ? -26.438 4.686 16.728 1.00 65.00 423 TRP A C 1
ATOM 3385 O O . TRP A 1 423 ? -27.320 4.431 17.539 1.00 65.00 423 TRP A O 1
ATOM 3395 N N . MET A 1 424 ? -25.200 5.016 17.114 1.00 57.19 424 MET A N 1
ATOM 3396 C CA . MET A 1 424 ? -24.782 5.054 18.521 1.00 57.19 424 MET A CA 1
ATOM 3397 C C . MET A 1 424 ? -25.575 6.071 19.347 1.00 57.19 424 MET A C 1
ATOM 3399 O O . MET A 1 424 ? -25.931 5.805 20.493 1.00 57.19 424 MET A O 1
ATOM 3403 N N . PHE A 1 425 ? -25.892 7.229 18.762 1.00 59.28 425 PHE A N 1
ATOM 3404 C CA . PHE A 1 425 ? -26.734 8.235 19.410 1.00 59.28 425 PHE A CA 1
ATOM 3405 C C . PHE A 1 425 ? -28.181 7.739 19.560 1.00 59.28 425 PHE A C 1
ATOM 3407 O O . PHE A 1 425 ? -28.781 7.904 20.618 1.00 59.28 425 PHE A O 1
ATOM 3414 N N . GLN A 1 426 ? -28.718 7.072 18.533 1.00 64.00 426 GLN A N 1
ATOM 3415 C CA . GLN A 1 426 ? -30.058 6.475 18.559 1.00 64.00 426 GLN A CA 1
ATOM 3416 C C . GLN A 1 426 ? -30.172 5.360 19.606 1.00 64.00 426 GLN A C 1
ATOM 3418 O O . GLN A 1 426 ? -31.174 5.286 20.312 1.00 64.00 426 GLN A O 1
ATOM 3423 N N . ILE A 1 427 ? -29.137 4.532 19.751 1.00 65.62 427 ILE A N 1
ATOM 3424 C CA . ILE A 1 427 ? -29.071 3.480 20.770 1.00 65.62 427 ILE A CA 1
ATOM 3425 C C . ILE A 1 427 ? -29.036 4.057 22.177 1.00 65.62 427 ILE A C 1
ATOM 3427 O O . ILE A 1 427 ? -29.825 3.634 23.019 1.00 65.62 427 ILE A O 1
ATOM 3431 N N . LYS A 1 428 ? -28.183 5.055 22.433 1.00 63.31 428 LYS A N 1
ATOM 3432 C CA . LYS A 1 428 ? -28.138 5.710 23.747 1.00 63.31 428 LYS A CA 1
ATOM 3433 C C . LYS A 1 428 ? -29.481 6.348 24.104 1.00 63.31 428 LYS A C 1
ATOM 3435 O O . LYS A 1 428 ? -29.966 6.159 25.215 1.00 63.31 428 LYS A O 1
ATOM 3440 N N . GLU A 1 429 ? -30.143 7.002 23.147 1.00 62.81 429 GLU A N 1
ATOM 3441 C CA . GLU A 1 429 ? -31.477 7.580 23.361 1.00 62.81 429 GLU A CA 1
ATOM 3442 C C . GLU A 1 429 ? -32.537 6.512 23.709 1.00 62.81 429 GLU A C 1
ATOM 3444 O O . GLU A 1 429 ? -33.412 6.762 24.544 1.00 62.81 429 GLU A O 1
ATOM 3449 N N . LEU A 1 430 ? -32.450 5.316 23.112 1.00 61.03 430 LEU A N 1
ATOM 3450 C CA . LEU A 1 430 ? -33.329 4.179 23.419 1.00 61.03 430 LEU A CA 1
ATOM 3451 C C . LEU A 1 430 ? -33.061 3.579 24.805 1.00 61.03 430 LEU A C 1
ATOM 3453 O O . LEU A 1 430 ? -34.008 3.169 25.479 1.00 61.03 430 LEU A O 1
ATOM 3457 N N . MET A 1 431 ? -31.796 3.538 25.226 1.00 63.78 431 MET A N 1
ATOM 3458 C CA . MET A 1 431 ? -31.362 2.933 26.490 1.00 63.78 431 MET A CA 1
ATOM 3459 C C . MET A 1 431 ? -31.563 3.858 27.702 1.00 63.78 431 MET A C 1
ATOM 3461 O O . MET A 1 431 ? -31.829 3.377 28.801 1.00 63.78 431 MET A O 1
ATOM 3465 N N . GLU A 1 432 ? -31.486 5.181 27.525 1.00 58.06 432 GLU A N 1
ATOM 3466 C CA . GLU A 1 432 ? -31.505 6.155 28.630 1.00 58.06 432 GLU A CA 1
ATOM 3467 C C . GLU A 1 432 ? -32.911 6.570 29.107 1.00 58.06 432 GLU A C 1
ATOM 3469 O O . GLU A 1 432 ? -33.036 7.199 30.162 1.00 58.06 432 GLU A O 1
ATOM 3474 N N . LYS A 1 433 ? -34.000 6.255 28.383 1.00 49.34 433 LYS A N 1
ATOM 3475 C CA . LYS A 1 433 ? -35.358 6.705 28.767 1.00 49.34 433 LYS A CA 1
ATOM 3476 C C . LYS A 1 433 ? -36.426 5.616 28.659 1.00 49.34 433 LYS A C 1
ATOM 3478 O O . LYS A 1 433 ? -36.929 5.283 27.588 1.00 49.34 433 LYS A O 1
ATOM 3483 N N . GLY A 1 434 ? -36.835 5.133 29.834 1.00 51.56 434 GLY A N 1
ATOM 3484 C CA . GLY A 1 434 ? -37.807 4.064 30.061 1.00 51.56 434 GLY A CA 1
ATOM 3485 C C . GLY A 1 434 ? -39.193 4.276 29.445 1.00 51.56 434 GLY A C 1
ATOM 3486 O O . GLY A 1 434 ? -40.097 4.820 30.080 1.00 51.56 434 GLY A O 1
ATOM 3487 N N . LYS A 1 435 ? -39.391 3.737 28.237 1.00 48.06 435 LYS A N 1
ATOM 3488 C CA . LYS A 1 435 ? -40.734 3.408 27.724 1.00 48.06 435 LYS A CA 1
ATOM 3489 C C . LYS A 1 435 ? -40.836 2.087 26.938 1.00 48.06 435 LYS A C 1
ATOM 3491 O O . LYS A 1 435 ? -41.950 1.628 26.728 1.00 48.06 435 LYS A O 1
ATOM 3496 N N . TYR A 1 436 ? -39.713 1.445 26.583 1.00 54.25 436 TYR A N 1
ATOM 3497 C CA . TYR A 1 436 ? -39.688 0.092 25.977 1.00 54.25 436 TYR A CA 1
ATOM 3498 C C . TYR A 1 436 ? -39.133 -0.996 26.886 1.00 54.25 436 TYR A C 1
ATOM 3500 O O . TYR A 1 436 ? -39.286 -2.170 26.577 1.00 54.25 436 TYR A O 1
ATOM 3508 N N . ASN A 1 437 ? -38.474 -0.599 27.979 1.00 64.81 437 ASN A N 1
ATOM 3509 C CA . ASN A 1 437 ? -37.774 -1.491 28.900 1.00 64.81 437 ASN A CA 1
ATOM 3510 C C . ASN A 1 437 ? -36.875 -2.523 28.187 1.00 64.81 437 ASN A C 1
ATOM 3512 O O . ASN A 1 437 ? -36.773 -3.649 28.656 1.00 64.81 437 ASN A O 1
ATOM 3516 N N . ILE A 1 438 ? -36.259 -2.142 27.056 1.00 77.12 438 ILE A N 1
ATOM 3517 C CA . ILE A 1 438 ? -35.277 -2.966 26.342 1.00 77.12 438 ILE A CA 1
ATOM 3518 C C . ILE A 1 438 ? -33.902 -2.602 26.902 1.00 77.12 438 ILE A C 1
ATOM 3520 O O . ILE A 1 438 ? -33.418 -1.504 26.624 1.00 77.12 438 ILE A O 1
ATOM 3524 N N . PRO A 1 439 ? -33.276 -3.471 27.707 1.00 78.75 439 PRO A N 1
ATOM 3525 C CA . PRO A 1 439 ? -32.015 -3.144 28.358 1.00 78.75 439 PRO A CA 1
ATOM 3526 C C . PRO A 1 439 ? -30.820 -3.143 27.398 1.00 78.75 439 PRO A C 1
ATOM 3528 O O . PRO A 1 439 ? -29.832 -2.471 27.680 1.00 78.75 439 PRO A O 1
ATOM 3531 N N . ILE A 1 440 ? -30.886 -3.897 26.294 1.00 86.62 440 ILE A N 1
ATOM 3532 C CA . ILE A 1 440 ? -29.714 -4.226 25.475 1.00 86.62 440 ILE A CA 1
ATOM 3533 C C . ILE A 1 440 ? -29.926 -3.841 24.006 1.00 86.62 440 ILE A C 1
ATOM 3535 O O . ILE A 1 440 ? -30.974 -4.116 23.417 1.00 86.62 440 ILE A O 1
ATOM 3539 N N . ALA A 1 441 ? -28.899 -3.266 23.386 1.00 86.38 441 ALA A N 1
ATOM 3540 C CA . ALA A 1 441 ? -28.828 -3.092 21.938 1.00 86.38 441 ALA A CA 1
ATOM 3541 C C . ALA A 1 441 ? -27.654 -3.886 21.364 1.00 86.38 441 ALA A C 1
ATOM 3543 O O . ALA A 1 441 ? -26.577 -3.903 21.952 1.00 86.38 441 ALA A O 1
ATOM 3544 N N . ILE A 1 442 ? -27.856 -4.556 20.232 1.00 88.44 442 ILE A N 1
ATOM 3545 C CA . ILE A 1 442 ? -26.865 -5.452 19.636 1.00 88.44 442 ILE A CA 1
ATOM 3546 C C . ILE A 1 442 ? -26.611 -5.044 18.184 1.00 88.44 442 ILE A C 1
ATOM 3548 O O . ILE A 1 442 ? -27.539 -4.991 17.380 1.00 88.44 442 ILE A O 1
ATOM 3552 N N . LEU A 1 443 ? -25.354 -4.804 17.820 1.00 83.06 443 LEU A N 1
ATOM 3553 C CA . LEU A 1 443 ? -24.931 -4.792 16.422 1.00 83.06 443 LEU A CA 1
ATOM 3554 C C . LEU A 1 443 ? -24.543 -6.209 16.018 1.00 83.06 443 LEU A C 1
ATOM 3556 O O . LEU A 1 443 ? -23.566 -6.735 16.545 1.00 83.06 443 LEU A O 1
ATOM 3560 N N . ALA A 1 444 ? -25.255 -6.813 15.074 1.00 81.88 444 ALA A N 1
ATOM 3561 C CA . ALA A 1 444 ? -24.880 -8.099 14.504 1.00 81.88 444 ALA A CA 1
ATOM 3562 C C . ALA A 1 444 ? -24.269 -7.916 13.111 1.00 81.88 444 ALA A C 1
ATOM 3564 O O . ALA A 1 444 ? -24.936 -7.518 12.156 1.00 81.88 444 ALA A O 1
ATOM 3565 N N . LEU A 1 445 ? -22.995 -8.264 12.990 1.00 73.81 445 LEU A N 1
ATOM 3566 C CA . LEU A 1 445 ? -22.319 -8.552 11.729 1.00 73.81 445 LEU A CA 1
ATOM 3567 C C . LEU A 1 445 ? -22.201 -10.074 11.587 1.00 73.81 445 LEU A C 1
ATOM 3569 O O . LEU A 1 445 ? -22.398 -10.800 12.557 1.00 73.81 445 LEU A O 1
ATOM 3573 N N . ASN A 1 446 ? -21.847 -10.569 10.395 1.00 63.91 446 ASN A N 1
ATOM 3574 C CA . ASN A 1 446 ? -21.830 -12.006 10.065 1.00 63.91 446 ASN A CA 1
ATOM 3575 C C . ASN A 1 446 ? -21.432 -12.951 11.215 1.00 63.91 446 ASN A C 1
ATOM 3577 O O . ASN A 1 446 ? -22.175 -13.884 11.501 1.00 63.91 446 ASN A O 1
ATOM 3581 N N . ASN A 1 447 ? -20.302 -12.675 11.876 1.00 63.97 447 ASN A N 1
ATOM 3582 C CA . ASN A 1 447 ? -19.777 -13.450 13.006 1.00 63.97 447 ASN A CA 1
ATOM 3583 C C . ASN A 1 447 ? -19.285 -12.528 14.134 1.00 63.97 447 ASN A C 1
ATOM 3585 O O . ASN A 1 447 ? -18.233 -12.765 14.723 1.00 63.97 447 ASN A O 1
ATOM 3589 N N . TYR A 1 448 ? -19.966 -11.405 14.348 1.00 75.44 448 TYR A N 1
ATOM 3590 C CA . TYR A 1 448 ? -19.590 -10.447 15.380 1.00 75.44 448 TYR A CA 1
ATOM 3591 C C . TYR A 1 448 ? -20.835 -9.799 15.960 1.00 75.44 448 TYR A C 1
ATOM 3593 O O . TYR A 1 448 ? -21.703 -9.337 15.222 1.00 75.44 448 TYR A O 1
ATOM 3601 N N . TYR A 1 449 ? -20.890 -9.764 17.281 1.00 81.62 449 TYR A N 1
ATOM 3602 C CA . TYR A 1 449 ? -21.955 -9.157 18.049 1.00 81.62 449 TYR A CA 1
ATOM 3603 C C . TYR A 1 449 ? -21.332 -8.130 18.986 1.00 81.62 449 TYR A C 1
ATOM 3605 O O . TYR A 1 449 ? -20.539 -8.485 19.862 1.00 81.62 449 TYR A O 1
ATOM 3613 N N . GLU A 1 450 ? -21.689 -6.865 18.789 1.00 83.50 450 GLU A N 1
ATOM 3614 C CA . GLU A 1 450 ? -21.399 -5.789 19.734 1.00 83.50 450 GLU A CA 1
ATOM 3615 C C . GLU A 1 450 ? -22.640 -5.546 20.576 1.00 83.50 450 GLU A C 1
ATOM 3617 O O . GLU A 1 450 ? -23.683 -5.169 20.053 1.00 83.50 450 GLU A O 1
ATOM 3622 N N . ILE A 1 451 ? -22.550 -5.826 21.866 1.00 88.31 451 ILE A N 1
ATOM 3623 C CA . ILE A 1 451 ? -23.665 -5.828 22.801 1.00 88.31 451 ILE A CA 1
ATOM 3624 C C . ILE A 1 451 ? -23.476 -4.633 23.722 1.00 88.31 451 ILE A C 1
ATOM 3626 O O . ILE A 1 451 ? -22.532 -4.572 24.506 1.00 88.31 451 ILE A O 1
ATOM 3630 N N . HIS A 1 452 ? -24.385 -3.679 23.622 1.00 85.44 452 HIS A N 1
ATOM 3631 C CA . HIS A 1 452 ? -24.389 -2.453 24.397 1.00 85.44 452 HIS A CA 1
ATOM 3632 C C . HIS A 1 452 ? -25.381 -2.589 25.547 1.00 85.44 452 HIS A C 1
ATOM 3634 O O . HIS A 1 452 ? -26.571 -2.840 25.331 1.00 85.44 452 HIS A O 1
ATOM 3640 N N . TYR A 1 453 ? -24.891 -2.399 26.770 1.00 85.12 453 TYR A N 1
ATOM 3641 C CA . TYR A 1 453 ? -25.699 -2.348 27.983 1.00 85.12 453 TYR A CA 1
ATOM 3642 C C . TYR A 1 453 ? -25.201 -1.212 28.876 1.00 85.12 453 TYR A C 1
ATOM 3644 O O . TYR A 1 453 ? -24.067 -1.237 29.351 1.00 85.12 453 TYR A O 1
ATOM 3652 N N . GLN A 1 454 ? -26.055 -0.214 29.111 1.00 79.00 454 GLN A N 1
ATOM 3653 C CA . GLN A 1 454 ? -25.677 1.056 29.741 1.00 79.00 454 GLN A CA 1
ATOM 3654 C C . GLN A 1 454 ? -24.421 1.653 29.064 1.00 79.00 454 GLN A C 1
ATOM 3656 O O . GLN A 1 454 ? -24.400 1.787 27.842 1.00 79.00 454 GLN A O 1
ATOM 3661 N N . ASP A 1 455 ? -23.373 1.963 29.831 1.00 72.06 455 ASP A N 1
ATOM 3662 C CA . ASP A 1 455 ? -22.087 2.465 29.325 1.00 72.06 455 ASP A CA 1
ATOM 3663 C C . ASP A 1 455 ? -21.087 1.351 28.961 1.00 72.06 455 ASP A C 1
ATOM 3665 O O . ASP A 1 455 ? -19.941 1.634 28.605 1.00 72.06 455 ASP A O 1
ATOM 3669 N N . LYS A 1 456 ? -21.487 0.076 29.060 1.00 77.12 456 LYS A N 1
ATOM 3670 C CA . LYS A 1 456 ? -20.629 -1.077 28.766 1.00 77.12 456 LYS A CA 1
ATOM 3671 C C . LYS A 1 456 ? -20.866 -1.612 27.359 1.00 77.12 456 LYS A C 1
ATOM 3673 O O . LYS A 1 456 ? -21.994 -1.641 26.861 1.00 77.12 456 LYS A O 1
ATOM 3678 N N . VAL A 1 457 ? -19.783 -2.092 26.755 1.00 78.19 457 VAL A N 1
ATOM 3679 C CA . VAL A 1 457 ? -19.783 -2.725 25.437 1.00 78.19 457 VAL A CA 1
ATOM 3680 C C . VAL A 1 457 ? -19.118 -4.088 25.544 1.00 78.19 457 VAL A C 1
ATOM 3682 O O . VAL A 1 457 ? -17.959 -4.186 25.944 1.00 78.19 457 VAL A O 1
ATOM 3685 N N . PHE A 1 458 ? -19.844 -5.129 25.156 1.00 80.31 458 PHE A N 1
ATOM 3686 C CA . PHE A 1 458 ? -19.348 -6.498 25.090 1.00 80.31 458 PHE A CA 1
ATOM 3687 C C . PHE A 1 458 ? -19.211 -6.908 23.635 1.00 80.31 458 PHE A C 1
ATOM 3689 O O . PHE A 1 458 ? -20.116 -6.695 22.833 1.00 80.31 458 PHE A O 1
ATOM 3696 N N . LYS A 1 459 ? -18.073 -7.498 23.287 1.00 80.38 459 LYS A N 1
ATOM 3697 C CA . LYS A 1 459 ? -17.764 -7.908 21.919 1.00 80.38 459 LYS A CA 1
ATOM 3698 C C . LYS A 1 459 ? -17.565 -9.406 21.891 1.00 80.38 459 LYS A C 1
ATOM 3700 O O . LYS A 1 459 ? -16.756 -9.934 22.649 1.00 80.38 459 LYS A O 1
ATOM 3705 N N . GLN A 1 460 ? -18.281 -10.089 21.013 1.00 76.19 460 GLN A N 1
ATOM 3706 C CA . GLN A 1 460 ? -18.171 -11.537 20.899 1.00 76.19 460 GLN A CA 1
ATOM 3707 C C . GLN A 1 460 ? -18.394 -12.015 19.471 1.00 76.19 460 GLN A C 1
ATOM 3709 O O . GLN A 1 460 ? -19.071 -11.374 18.672 1.00 76.19 460 GLN A O 1
ATOM 3714 N N . ILE A 1 461 ? -17.802 -13.162 19.159 1.00 68.88 461 ILE A N 1
ATOM 3715 C CA . ILE A 1 461 ? -17.895 -13.793 17.837 1.00 68.88 461 ILE A CA 1
ATOM 3716 C C . ILE A 1 461 ? -19.020 -14.827 17.749 1.00 68.88 461 ILE A C 1
ATOM 3718 O O . ILE A 1 461 ? -19.487 -15.144 16.658 1.00 68.88 461 ILE A O 1
ATOM 3722 N N . GLU A 1 462 ? -19.473 -15.322 18.902 1.00 79.31 462 GLU A N 1
ATOM 3723 C CA . GLU A 1 462 ? -20.616 -16.220 19.003 1.00 79.31 462 GLU A CA 1
ATOM 3724 C C . GLU A 1 462 ? -21.904 -15.418 19.240 1.00 79.31 462 GLU A C 1
ATOM 3726 O O . GLU A 1 462 ? -21.867 -14.358 19.876 1.00 79.31 462 GLU A O 1
ATOM 3731 N N . PRO A 1 463 ? -23.062 -15.896 18.763 1.00 84.69 463 PRO A N 1
ATOM 3732 C CA . PRO A 1 463 ? -24.342 -15.254 19.032 1.00 84.69 463 PRO A CA 1
ATOM 3733 C C . PRO A 1 463 ? -24.643 -15.247 20.533 1.00 84.69 463 PRO A C 1
ATOM 3735 O O . PRO A 1 463 ? -24.475 -16.278 21.190 1.00 84.69 463 PRO A O 1
ATOM 3738 N N . PRO A 1 464 ? -25.124 -14.127 21.097 1.00 89.56 464 PRO A N 1
ATOM 3739 C CA . PRO A 1 464 ? -25.399 -14.048 22.525 1.00 89.56 464 PRO A CA 1
ATOM 3740 C C . PRO A 1 464 ? -26.468 -15.042 22.920 1.00 89.56 464 PRO A C 1
ATOM 3742 O O . PRO A 1 464 ? -27.525 -15.105 22.296 1.00 89.56 464 PRO A O 1
ATOM 3745 N N . THR A 1 465 ? -26.199 -15.817 23.965 1.00 91.56 465 THR A N 1
ATOM 3746 C CA . THR A 1 465 ? -27.205 -16.695 24.557 1.00 91.56 465 THR A CA 1
ATOM 3747 C C . THR A 1 465 ? -28.135 -15.876 25.446 1.00 91.56 465 THR A C 1
ATOM 3749 O O . THR A 1 465 ? -27.764 -14.822 25.971 1.00 91.56 465 THR A O 1
ATOM 3752 N N . LYS A 1 466 ? -29.359 -16.368 25.651 1.00 89.88 466 LYS A N 1
ATOM 3753 C CA . LYS A 1 466 ? -30.316 -15.722 26.557 1.00 89.88 466 LYS A CA 1
ATOM 3754 C C . LYS A 1 466 ? -29.760 -15.595 27.982 1.00 89.88 466 LYS A C 1
ATOM 3756 O O . LYS A 1 466 ? -29.926 -14.554 28.612 1.00 89.88 466 LYS A O 1
ATOM 3761 N N . ASP A 1 467 ? -29.054 -16.616 28.466 1.00 87.31 467 ASP A N 1
ATOM 3762 C CA . ASP A 1 467 ? -28.455 -16.606 29.805 1.00 87.31 467 ASP A CA 1
ATOM 3763 C C . ASP A 1 467 ? -27.294 -15.615 29.921 1.00 87.31 467 ASP A C 1
ATOM 3765 O O . ASP A 1 467 ? -27.181 -14.933 30.937 1.00 87.31 467 ASP A O 1
ATOM 3769 N N . PHE A 1 468 ? -26.492 -15.447 28.865 1.00 89.00 468 PHE A N 1
ATOM 3770 C CA . PHE A 1 468 ? -25.450 -14.422 28.826 1.00 89.00 468 PHE A CA 1
ATOM 3771 C C . PHE A 1 468 ? -26.035 -13.007 28.917 1.00 89.00 468 PHE A C 1
ATOM 3773 O O . PHE A 1 468 ? -25.601 -12.204 29.741 1.00 89.00 468 PHE A O 1
ATOM 3780 N N . LEU A 1 469 ? -27.088 -12.715 28.147 1.00 90.12 469 LEU A N 1
ATOM 3781 C CA . LEU A 1 469 ? -27.760 -11.414 28.218 1.00 90.12 469 LEU A CA 1
ATOM 3782 C C . LEU A 1 469 ? -28.390 -11.161 29.601 1.00 90.12 469 LEU A C 1
ATOM 3784 O O . LEU A 1 469 ? -28.349 -10.040 30.107 1.00 90.12 469 LEU A O 1
ATOM 3788 N N . ARG A 1 470 ? -28.920 -12.200 30.262 1.00 86.06 470 ARG A N 1
ATOM 3789 C CA . ARG A 1 470 ? -29.405 -12.106 31.651 1.00 86.06 470 ARG A CA 1
ATOM 3790 C C . ARG A 1 470 ? -28.279 -11.841 32.647 1.00 86.06 470 ARG A C 1
ATOM 3792 O O . ARG A 1 470 ? -28.485 -11.080 33.592 1.00 86.06 470 ARG A O 1
ATOM 3799 N N . LEU A 1 471 ? -27.106 -12.443 32.449 1.00 84.94 471 LEU A N 1
ATOM 3800 C CA . LEU A 1 471 ? -25.936 -12.208 33.294 1.00 84.94 471 LEU A CA 1
ATOM 3801 C C . LEU A 1 471 ? -25.494 -10.746 33.228 1.00 84.94 471 LEU A C 1
ATOM 3803 O O . LEU A 1 471 ? -25.348 -10.140 34.295 1.00 84.94 471 LEU A O 1
ATOM 3807 N N . ILE A 1 472 ? -25.418 -10.176 32.017 1.00 85.94 472 ILE A N 1
ATOM 3808 C CA . ILE A 1 472 ? -25.124 -8.752 31.788 1.00 85.94 472 ILE A CA 1
ATOM 3809 C C . ILE A 1 472 ? -26.085 -7.865 32.590 1.00 85.94 472 ILE A C 1
ATOM 3811 O O . ILE A 1 472 ? -25.661 -6.996 33.355 1.00 85.94 472 ILE A O 1
ATOM 3815 N N . ILE A 1 473 ? -27.392 -8.130 32.489 1.00 83.62 473 ILE A N 1
ATOM 3816 C CA . ILE A 1 473 ? -28.419 -7.351 33.200 1.00 83.62 473 ILE A CA 1
ATOM 3817 C C . ILE A 1 473 ? -28.298 -7.517 34.721 1.00 83.62 473 ILE A C 1
ATOM 3819 O O . ILE A 1 473 ? -28.478 -6.557 35.469 1.00 83.62 473 ILE A O 1
ATOM 3823 N N . SER A 1 474 ? -27.982 -8.726 35.194 1.00 80.31 474 SER A N 1
ATOM 3824 C CA . SER A 1 474 ? -27.860 -9.033 36.624 1.00 80.31 474 SER A CA 1
ATOM 3825 C C . SER A 1 474 ? -26.571 -8.516 37.278 1.00 80.31 474 SER A C 1
ATOM 3827 O O . SER A 1 474 ? -26.461 -8.561 38.505 1.00 80.31 474 SER A O 1
ATOM 3829 N N . GLY A 1 475 ? -25.599 -8.048 36.485 1.00 70.69 475 GLY A N 1
ATOM 3830 C CA . GLY A 1 475 ? -24.304 -7.561 36.965 1.00 70.69 475 GLY A CA 1
ATOM 3831 C C . GLY A 1 475 ? -23.381 -8.648 37.533 1.00 70.69 475 GLY A C 1
ATOM 3832 O O . GLY A 1 475 ? -22.481 -8.325 38.305 1.00 70.69 475 GLY A O 1
ATOM 3833 N N . LYS A 1 476 ? -23.607 -9.924 37.191 1.00 55.69 476 LYS A N 1
ATOM 3834 C CA . LYS A 1 476 ? -22.855 -11.094 37.690 1.00 55.69 476 LYS A CA 1
ATOM 3835 C C . LYS A 1 476 ? -21.926 -11.705 36.635 1.00 55.69 476 LYS A C 1
ATOM 3837 O O . LYS A 1 476 ? -21.868 -12.921 36.493 1.00 55.69 476 LYS A O 1
ATOM 3842 N N . GLU A 1 477 ? -21.242 -10.878 35.859 1.00 57.88 477 GLU A N 1
ATOM 3843 C CA . GLU A 1 477 ? -20.260 -11.371 34.890 1.00 57.88 477 GLU A CA 1
ATOM 3844 C C . GLU A 1 477 ? -19.054 -11.965 35.640 1.00 57.88 477 GLU A C 1
ATOM 3846 O O . GLU A 1 477 ? -18.332 -11.244 36.329 1.00 57.88 477 GLU A O 1
ATOM 3851 N N . GLU A 1 478 ? -18.873 -13.288 35.568 1.00 44.47 478 GLU A N 1
ATOM 3852 C CA . GLU A 1 478 ? -17.602 -13.930 35.922 1.00 44.47 478 GLU A CA 1
ATOM 3853 C C . GLU A 1 478 ? -16.585 -13.621 34.812 1.00 44.47 478 GLU A C 1
ATOM 3855 O O . GLU A 1 478 ? -16.897 -13.775 33.631 1.00 44.47 478 GLU A O 1
ATOM 3860 N N . TYR A 1 479 ? -15.414 -13.123 35.222 1.00 38.03 479 TYR A N 1
ATOM 3861 C CA . TYR A 1 479 ? -14.284 -12.748 34.363 1.00 38.03 479 TYR A CA 1
ATOM 3862 C C . TYR A 1 479 ? -13.689 -13.927 33.593 1.00 38.03 479 TYR A C 1
ATOM 3864 O O . TYR A 1 479 ? -13.526 -15.007 34.210 1.00 38.03 479 TYR A O 1
#

Sequence (479 aa):
MDKYRSLIEFIKKEYGVAYYEEESTINTLNDFDISITSSKNKKSIAKYFEIKEKKDDKQWSFIVCPSSYLYATNFKKYREQLLEDNNITGIFTLKNIFFKYSTIPIAVLILGNKTDDVWLTSAASIDDIIALMSDLQNYSRPVFRTKVLDASNFTPEFYNIAIKKVVDELDKVDTKALQDIADIIGGRTAKPYQIVENGIPYLRGRNLQNGKITAVNDYISEEYVEEFADVLLEEGDIILQKHFGYHKIAKVTSNDLPAIASGGLIIIRTFGVAEDYLFTYLTSETGNTIFRNQLHRIEHGTVVRSICLSDLRSIRVPVFDKATMDSISRIDEVGIDKLSSVVSKLDFTSKQSFNADRQRSHISNTITSLIKSGWNDRDVIKDAEVSKDGARKMIADLLLMDNDNPLAIIEVKDHLLSVKPNWMFQIKELMEKGKYNIPIAILALNNYYEIHYQDKVFKQIEPPTKDFLRLIISGKEEY

Organism: Butyrivibrio fibrisolvens (NCBI:txid831)

pLDDT: mean 73.36, std 17.42, range [20.8, 96.75]

Secondary structure (DSSP, 8-state):
-HHHHHHHHHHHHHHHS--SS--EEEEEETTEEEEEEEEEETTEEEEEEEEEETTT--EEEEEEEEGGGGT-GGGHHHHHHHHHH--EEEEEEEPTTS-TT--S-EEEEEE-S--SSEEEEEE-SHHHHHHHHH-STT-SS--EEESS--TT---GGGG-HHHHHHHHHHTTS-EEEGGGTEEEEE-B---GGGEESSSEEEE-GGGEETBEE-----EE-GGGGGGGGGGB--TTPEEEESBSTT--EEE--GGG-S-EEBTTEEEEEESSS-HHHHHHHHHSHHHHHHHHHHHHHH-B-SSS-B--HHHHTT-EEE---HHHHHHHHTTTTS-TTSTTS-------------SSSHHHHHHHHHHHHHHHTT--GGGEEEEEEEEETTEEEEEEEEEEEETTEEEEEEEE-SSGGGS-TTHHHHHHHHHHS-SS---EEEEEETTEEEEEETTEEEEESSPPPHHHHHHHHHT----

Radius of gyration: 30.23 Å; chains: 1; bounding box: 81×60×77 Å

InterPro domains:
  IPR003356 DNA methylase, adenine-specific [PF02384] (15-124)
  IPR029063 S-adenosyl-L-methionine-dependent methyltransferase superfamily [G3DSA:3.40.50.150] (12-173)
  IPR029063 S-adenosyl-L-methionine-dependent methyltransferase superfamily [SSF53335] (58-176)
  IPR044946 Type I restriction modification DNA specificity domain superfamily [G3DSA:3.90.220.20] (174-320)
  IPR052021 Type I restriction system S subunit [PTHR30408] (174-322)

Foldseek 3Di:
DVQLLQVLVVVLVVVPDDDPDQDWDWDDDVQKIKIWTWDDDPPWIKIWIWIAGNPPRDIWIKIKIFQCCFAPPVNLVVLVVCVVPFAFAEKEWEFPVSRPPDLTTMMMTTTDDHDQKYKYYYDHDSVLVVCVVPPVPPRPTDIFIDRDDDSNGDHRLVRPVVLVVLVVVLVVFDWDQLLVWWDKAAFAADDPVQKDQDAAFEDDPVQFDDQAGHDGRTHGHPVCVVVQVSFWDDALKWKWFFKDLVGGIHGHHPVNPGHGYHRRIITTGGDPAHSLLVSLLCNPPVSVVSQSSQLVVQFDDRPMTGHDSVSSRRRIDGDDPPVVSVVSSCPVVDDPPPPDPDDDDDDYYDYYDDDPVQQVVQLVLLLVLQVVLPDDPVQKDAQDWDDDPPDDIDGARIWGDDVPATAETEHEDQDPVVPDPCNVVVVQVVCVDPDRPHQWYWYDHNQWIWIDGHPDTDIGRGRDHPVNSVCVVVVNDDD